Protein AF-A0A2G9S2L3-F1 (afdb_monomer)

Sequence (405 aa):
QRLGKLVSDGTQLVTNIQIAADARETQRRATEEELKRLRVEKIDNEAKSSYEKFQTITKKWLLSREKQIPQELWALLDSQQKQCAQLIEAKNKLIGELQQELKRKDDQYVKDLKKQAEDIDLLIERMEDQVKSLIKTYREELLLIEKSFEQERRELLDKDRKRWEQGMQSRQDKELENLLNRMKKVEECEKQLNQLRVQDGEEYNIIKIKLETDVQILQQQLQHIKATFQLNQEKLEYNFQVLRKRDEENTITKSQQKRKITRLQDVLNNLRIKLDKQIKQYKEENQSLTDDFKRIVEQYKELQRKIRHFASVDAKKFHDIWIMNEEEIKQLVYRALDADRIIQEQQLGLPWIAPDLQFMDNVGPLVPQLKQQKTASQLAQEVMSAADSVITVENPPHSQRTHKP

Foldseek 3Di:
DVLVVLVVVLVCQLVVLVVVLVVVVVVVVVVVVVVVVVLVVVVVVLVVVLVVLVVVLVVLVVVLVVDPDPVVSVVSVVVSVVSVVVSVVSVVVNVVVVVVVVVVVVVVVVVVVVVVVVSVVSSVVSNVVSVVVSVVVVVVVVVVVVVVVVVVVVVVVVVVVVVVVVVVVVVVVVVVVVVVVVVVVVVVVVVVVVVVVVVVVVVVVVVVVVVVVVVVVVVVVVVVVVVVVVVVVVVVVVVVVVVVVVVVVVVVVVVVVVVVVVVVVVVVVVVVVVVVVVVVVVVVVVVVVVVVVVVVVVVVVVVVVVVVVVVVVVVVVVFVVFQVVLVVVVVVVVVVQVVVQCCCVPVPVDHDDDDDDVVSPDGTDDDDDDDDDDDPPVVVVVVVVPPPDDDDDDDDDDDDDDDDD

Structure (mmCIF, N/CA/C/O backbone):
data_AF-A0A2G9S2L3-F1
#
_entry.id   AF-A0A2G9S2L3-F1
#
loop_
_atom_site.group_PDB
_atom_site.id
_atom_site.type_symbol
_atom_site.label_atom_id
_atom_site.label_alt_id
_atom_site.label_comp_id
_atom_site.label_asym_id
_atom_site.label_entity_id
_atom_site.label_seq_id
_atom_site.pdbx_PDB_ins_code
_atom_site.Cartn_x
_atom_site.Cartn_y
_atom_site.Cartn_z
_atom_site.occupancy
_atom_site.B_iso_or_equiv
_atom_site.auth_seq_id
_atom_site.auth_comp_id
_atom_site.auth_asym_id
_atom_site.auth_atom_id
_atom_site.pdbx_PDB_model_num
ATOM 1 N N . GLN A 1 1 ? -32.194 -6.531 30.098 1.00 65.69 1 GLN A N 1
ATOM 2 C CA . GLN A 1 1 ? -33.335 -7.256 30.716 1.00 65.69 1 GLN A CA 1
ATOM 3 C C . GLN A 1 1 ? -32.950 -8.021 31.990 1.00 65.69 1 GLN A C 1
ATOM 5 O O . GLN A 1 1 ? -33.726 -7.989 32.934 1.00 65.69 1 GLN A O 1
ATOM 10 N N . ARG A 1 2 ? -31.769 -8.660 32.063 1.00 79.88 2 ARG A N 1
ATOM 11 C CA . ARG A 1 2 ? -31.304 -9.430 33.238 1.00 79.88 2 ARG A CA 1
ATOM 12 C C . ARG A 1 2 ? -31.166 -8.603 34.529 1.00 79.88 2 ARG A C 1
ATOM 14 O O . ARG A 1 2 ? -31.734 -8.986 35.541 1.00 79.88 2 ARG A O 1
ATOM 21 N N . LEU A 1 3 ? -30.500 -7.446 34.468 1.00 84.06 3 LEU A N 1
ATOM 22 C CA . LEU A 1 3 ? -30.337 -6.541 35.621 1.00 84.06 3 LEU A CA 1
ATOM 23 C C . LEU A 1 3 ? -31.675 -6.025 36.172 1.00 84.06 3 LEU A C 1
ATOM 25 O O . LEU A 1 3 ? -31.877 -6.006 37.378 1.00 84.06 3 LEU A O 1
ATOM 29 N N . GLY A 1 4 ? -32.614 -5.669 35.290 1.00 86.12 4 GLY A N 1
ATOM 30 C CA . GLY A 1 4 ? -33.942 -5.198 35.700 1.00 86.12 4 GLY A CA 1
ATOM 31 C C . GLY A 1 4 ? -34.742 -6.255 36.466 1.00 86.12 4 GLY A C 1
ATOM 32 O O . GLY A 1 4 ? -35.348 -5.927 37.479 1.00 86.12 4 GLY A O 1
ATOM 33 N N . LYS A 1 5 ? -34.681 -7.523 36.029 1.00 88.06 5 LYS A N 1
ATOM 34 C CA . LYS A 1 5 ? -35.290 -8.648 36.760 1.00 88.06 5 LYS A CA 1
ATOM 35 C C . LYS A 1 5 ? -34.617 -8.882 38.114 1.00 88.06 5 LYS A C 1
ATOM 37 O O . LYS A 1 5 ? -35.290 -9.056 39.116 1.00 88.06 5 LYS A O 1
ATOM 42 N N . LEU A 1 6 ? -33.288 -8.809 38.170 1.00 88.06 6 LEU A N 1
ATOM 43 C CA . LEU A 1 6 ? -32.561 -8.993 39.427 1.00 88.06 6 LEU A CA 1
ATOM 44 C C . LEU A 1 6 ? -32.913 -7.920 40.470 1.00 88.06 6 LEU A C 1
ATOM 46 O O . LEU A 1 6 ? -33.051 -8.225 41.652 1.00 88.06 6 LEU A O 1
ATOM 50 N N . VAL A 1 7 ? -33.086 -6.670 40.030 1.00 88.19 7 VAL A N 1
ATOM 51 C CA . VAL A 1 7 ? -33.545 -5.582 40.900 1.00 88.19 7 VAL A CA 1
ATOM 52 C C . VAL A 1 7 ? -34.973 -5.842 41.377 1.00 88.19 7 VAL A C 1
ATOM 54 O O . VAL A 1 7 ? -35.209 -5.753 42.577 1.00 88.19 7 VAL A O 1
ATOM 57 N N . SER A 1 8 ? -35.904 -6.209 40.485 1.00 89.19 8 SER A N 1
ATOM 58 C CA . SER A 1 8 ? -37.293 -6.479 40.886 1.00 89.19 8 SER A CA 1
ATOM 59 C C . SER A 1 8 ? -37.400 -7.629 41.882 1.00 89.19 8 SER A C 1
ATOM 61 O O . SER A 1 8 ? -38.098 -7.499 42.886 1.00 89.19 8 SER A O 1
ATOM 63 N N . ASP A 1 9 ? -36.680 -8.722 41.636 1.00 87.62 9 ASP A N 1
ATOM 64 C CA . ASP A 1 9 ? -36.728 -9.926 42.467 1.00 87.62 9 ASP A CA 1
ATOM 65 C C . ASP A 1 9 ? -36.103 -9.660 43.846 1.00 87.62 9 ASP A C 1
ATOM 67 O O . ASP A 1 9 ? -36.647 -10.060 44.878 1.00 87.62 9 ASP A O 1
ATOM 71 N N . GLY A 1 10 ? -34.998 -8.906 43.883 1.00 86.38 10 GLY A N 1
ATOM 72 C CA . GLY A 1 10 ? -34.378 -8.460 45.128 1.00 86.38 10 GLY A CA 1
ATOM 73 C C . GLY A 1 10 ? -35.295 -7.546 45.944 1.00 86.38 10 GLY A C 1
ATOM 74 O O . GLY A 1 10 ? -35.485 -7.767 47.138 1.00 86.38 10 GLY A O 1
ATOM 75 N N . THR A 1 11 ? -35.935 -6.566 45.298 1.00 88.25 11 THR A N 1
ATOM 76 C CA . THR A 1 11 ? -36.885 -5.671 45.972 1.00 88.25 11 THR A CA 1
ATOM 77 C C . THR A 1 11 ? -38.064 -6.451 46.551 1.00 88.25 11 THR A C 1
ATOM 79 O O . THR A 1 11 ? -38.429 -6.218 47.699 1.00 88.25 11 THR A O 1
ATOM 82 N N . GLN A 1 12 ? -38.611 -7.432 45.826 1.00 88.75 12 GLN A N 1
ATOM 83 C CA . GLN A 1 12 ? -39.685 -8.286 46.344 1.00 88.75 12 GLN A CA 1
ATOM 84 C C . GLN A 1 12 ? -39.264 -9.065 47.601 1.00 88.75 12 GLN A C 1
ATOM 86 O O . GLN A 1 12 ? -40.033 -9.141 48.559 1.00 88.75 12 GLN A O 1
ATOM 91 N N . LEU A 1 13 ? -38.041 -9.603 47.647 1.00 87.00 13 LEU A N 1
ATOM 92 C CA . LEU A 1 13 ? -37.530 -10.339 48.811 1.00 87.00 13 LEU A CA 1
ATOM 93 C C . LEU A 1 13 ? -37.451 -9.483 50.084 1.00 87.00 13 LEU A C 1
ATOM 95 O O . LEU A 1 13 ? -37.725 -9.997 51.174 1.00 87.00 13 LEU A O 1
ATOM 99 N N . VAL A 1 14 ? -37.107 -8.201 49.946 1.00 88.31 14 VAL A N 1
ATOM 100 C CA . VAL A 1 14 ? -37.052 -7.219 51.042 1.00 88.31 14 VAL A CA 1
ATOM 101 C C . VAL A 1 14 ? -38.466 -6.784 51.445 1.00 88.31 14 VAL A C 1
ATOM 103 O O . VAL A 1 14 ? -38.818 -6.824 52.625 1.00 88.31 14 VAL A O 1
ATOM 106 N N . THR A 1 15 ? -39.319 -6.453 50.472 1.00 89.81 15 THR A N 1
ATOM 107 C CA . THR A 1 15 ? -40.705 -6.021 50.717 1.00 89.81 15 THR A CA 1
ATOM 108 C C . THR A 1 15 ? -41.550 -7.111 51.386 1.00 89.81 15 THR A C 1
ATOM 110 O O . THR A 1 15 ? -42.395 -6.805 52.224 1.00 89.81 15 THR A O 1
ATOM 113 N N . ASN A 1 16 ? -41.287 -8.392 51.107 1.00 90.25 16 ASN A N 1
ATOM 114 C CA . ASN A 1 16 ? -41.994 -9.506 51.747 1.00 90.25 16 ASN A CA 1
ATOM 115 C C . ASN A 1 16 ? -41.846 -9.522 53.281 1.00 90.25 16 ASN A C 1
ATOM 117 O O . ASN A 1 16 ? -42.776 -9.938 53.971 1.00 90.25 16 ASN A O 1
ATOM 121 N N . ILE A 1 17 ? -40.708 -9.070 53.825 1.00 88.56 17 ILE A N 1
ATOM 122 C CA . ILE A 1 17 ? -40.506 -8.987 55.284 1.00 88.56 17 ILE A CA 1
ATOM 123 C C . ILE A 1 17 ? -41.377 -7.878 55.871 1.00 88.56 17 ILE A C 1
ATOM 125 O O . ILE A 1 17 ? -42.056 -8.095 56.872 1.00 88.56 17 ILE A O 1
ATOM 129 N N . GLN A 1 18 ? -41.406 -6.717 55.213 1.00 87.25 18 GLN A N 1
ATOM 130 C CA . GLN A 1 18 ? -42.218 -5.574 55.636 1.00 87.25 18 GLN A CA 1
ATOM 131 C C . GLN A 1 18 ? -43.709 -5.931 55.649 1.00 87.25 18 GLN A C 1
ATOM 133 O O . GLN A 1 18 ? -44.370 -5.757 56.667 1.00 87.25 18 GLN A O 1
ATOM 138 N N . ILE A 1 19 ? -44.212 -6.548 54.573 1.00 90.62 19 ILE A N 1
ATOM 139 C CA . ILE A 1 19 ? -45.614 -6.987 54.482 1.00 90.62 19 ILE A CA 1
ATOM 140 C C . ILE A 1 19 ? -45.956 -7.987 55.598 1.00 90.62 19 ILE A C 1
ATOM 142 O O . ILE A 1 19 ? -47.024 -7.903 56.207 1.00 90.62 19 ILE A O 1
ATOM 146 N N . ALA A 1 20 ? -45.060 -8.936 55.891 1.00 89.94 20 ALA A N 1
ATOM 147 C CA . ALA A 1 20 ? -45.277 -9.908 56.960 1.00 89.94 20 ALA A CA 1
ATOM 148 C C . ALA A 1 20 ? -45.300 -9.252 58.354 1.00 89.94 20 ALA A C 1
ATOM 150 O O . ALA A 1 20 ? -46.125 -9.627 59.192 1.00 89.94 20 ALA A O 1
ATOM 151 N N . ALA A 1 21 ? -44.431 -8.268 58.600 1.00 88.75 21 ALA A N 1
ATOM 152 C CA . ALA A 1 21 ? -44.411 -7.497 59.839 1.00 88.75 21 ALA A CA 1
ATOM 153 C C . ALA A 1 21 ? -45.694 -6.663 60.010 1.00 88.75 21 ALA A C 1
ATOM 155 O O . ALA A 1 21 ? -46.327 -6.732 61.067 1.00 88.75 21 ALA A O 1
ATOM 156 N N . ASP A 1 22 ? -46.139 -5.975 58.957 1.00 89.75 22 ASP A N 1
ATOM 157 C CA . ASP A 1 22 ? -47.368 -5.171 58.954 1.00 89.75 22 ASP A CA 1
ATOM 158 C C . ASP A 1 22 ? -48.616 -6.027 59.209 1.00 89.75 22 ASP A C 1
ATOM 160 O O . ASP A 1 22 ? -49.500 -5.654 59.990 1.00 89.75 22 ASP A O 1
ATOM 164 N N . ALA A 1 23 ? -48.678 -7.217 58.607 1.00 91.69 23 ALA A N 1
ATOM 165 C CA . ALA A 1 23 ? -49.759 -8.167 58.844 1.00 91.69 23 ALA A CA 1
ATOM 166 C C . ALA A 1 23 ? -49.796 -8.633 60.312 1.00 91.69 23 ALA A C 1
ATOM 168 O O . ALA A 1 23 ? -50.868 -8.682 60.924 1.00 91.69 23 ALA A O 1
ATOM 169 N N . ARG A 1 24 ? -48.631 -8.929 60.911 1.00 89.06 24 ARG A N 1
ATOM 170 C CA . ARG A 1 24 ? -48.533 -9.315 62.330 1.00 89.06 24 ARG A CA 1
ATOM 171 C C . ARG A 1 24 ? -48.926 -8.181 63.272 1.00 89.06 24 ARG A C 1
ATOM 173 O O . ARG A 1 24 ? -49.649 -8.428 64.233 1.00 89.06 24 ARG A O 1
ATOM 180 N N . GLU A 1 25 ? -48.487 -6.957 62.999 1.00 88.81 25 GLU A N 1
ATOM 181 C CA . GLU A 1 25 ? -48.826 -5.780 63.805 1.00 88.81 25 GLU A CA 1
ATOM 182 C C . GLU A 1 25 ? -50.327 -5.477 63.751 1.00 88.81 25 GLU A C 1
ATOM 184 O O . GLU A 1 25 ? -50.950 -5.210 64.779 1.00 88.81 25 GLU A O 1
ATOM 189 N N . THR A 1 26 ? -50.937 -5.604 62.572 1.00 91.75 26 THR A N 1
ATOM 190 C CA . THR A 1 26 ? -52.388 -5.454 62.403 1.00 91.75 26 THR A CA 1
ATOM 191 C C . THR A 1 26 ? -53.152 -6.483 63.243 1.00 91.75 26 THR A C 1
ATOM 193 O O . THR A 1 26 ? -54.075 -6.128 63.980 1.00 91.75 26 THR A O 1
ATOM 196 N N . GLN A 1 27 ? -52.722 -7.750 63.216 1.00 91.25 27 GLN A N 1
ATOM 197 C CA . GLN A 1 27 ? -53.312 -8.809 64.039 1.00 91.25 27 GLN A CA 1
ATOM 198 C C . GLN A 1 27 ? -53.111 -8.563 65.545 1.00 91.25 27 GLN A C 1
ATOM 200 O O . GLN A 1 27 ? -54.015 -8.810 66.349 1.00 91.25 27 GLN A O 1
ATOM 205 N N . ARG A 1 28 ? -51.940 -8.055 65.948 1.00 88.94 28 ARG A N 1
ATOM 206 C CA . ARG A 1 28 ? -51.648 -7.697 67.342 1.00 88.94 28 ARG A CA 1
ATOM 207 C C . ARG A 1 28 ? -52.616 -6.618 67.823 1.00 88.94 28 ARG A C 1
ATOM 209 O O . ARG A 1 28 ? -53.277 -6.827 68.835 1.00 88.94 28 ARG A O 1
ATOM 216 N N . ARG A 1 29 ? -52.786 -5.530 67.066 1.00 90.50 29 ARG A N 1
ATOM 217 C CA . ARG A 1 29 ? -53.718 -4.439 67.410 1.00 90.50 29 ARG A CA 1
ATOM 218 C C . ARG A 1 29 ? -55.148 -4.936 67.607 1.00 90.50 29 ARG A C 1
ATOM 220 O O . ARG A 1 29 ? -55.749 -4.629 68.632 1.00 90.50 29 ARG A O 1
ATOM 227 N N . ALA A 1 30 ? -55.643 -5.781 66.701 1.00 92.38 30 ALA A N 1
ATOM 228 C CA . ALA A 1 30 ? -56.982 -6.358 66.816 1.00 92.38 30 ALA A CA 1
ATOM 229 C C . ALA A 1 30 ? -57.162 -7.190 68.102 1.00 92.38 30 ALA A C 1
ATOM 231 O O . ALA A 1 30 ? -58.174 -7.074 68.791 1.00 92.38 30 ALA A O 1
ATOM 232 N N . THR A 1 31 ? -56.166 -8.007 68.470 1.00 90.31 31 THR A N 1
ATOM 233 C CA . THR A 1 31 ? -56.240 -8.800 69.712 1.00 90.31 31 THR A CA 1
ATOM 234 C C . THR A 1 31 ? -56.104 -7.938 70.970 1.00 90.31 31 THR A C 1
ATOM 236 O O . THR A 1 31 ? -56.750 -8.221 71.980 1.00 90.31 31 THR A O 1
ATOM 239 N N . GLU A 1 32 ? -55.309 -6.864 70.938 1.00 89.69 32 GLU A N 1
ATOM 240 C CA . GLU A 1 32 ? -55.193 -5.927 72.060 1.00 89.69 32 GLU A CA 1
ATOM 241 C C . GLU A 1 32 ? -56.471 -5.129 72.312 1.00 89.69 32 GLU A C 1
ATOM 243 O O . GLU A 1 32 ? -56.838 -4.936 73.473 1.00 89.69 32 GLU A O 1
ATOM 248 N N . GLU A 1 33 ? -57.147 -4.689 71.252 1.00 91.69 33 GLU A N 1
ATOM 249 C CA . GLU A 1 33 ? -58.427 -3.987 71.346 1.00 91.69 33 GLU A CA 1
ATOM 250 C C . GLU A 1 33 ? -59.498 -4.858 72.011 1.00 91.69 33 GLU A C 1
ATOM 252 O O . GLU A 1 33 ? -60.162 -4.403 72.947 1.00 91.69 33 GLU A O 1
ATOM 257 N N . GLU A 1 34 ? -59.605 -6.130 71.618 1.00 91.94 34 GLU A N 1
ATOM 258 C CA . GLU A 1 34 ? -60.576 -7.057 72.209 1.00 91.94 34 GLU A CA 1
ATOM 259 C C . GLU A 1 34 ? -60.249 -7.378 73.677 1.00 91.94 34 GLU A C 1
ATOM 261 O O . GLU A 1 34 ? -61.124 -7.332 74.544 1.00 91.94 34 GLU A O 1
ATOM 266 N N . LEU A 1 35 ? -58.975 -7.617 74.011 1.00 90.44 35 LEU A N 1
ATOM 267 C CA . LEU A 1 35 ? -58.561 -7.831 75.405 1.00 90.44 35 LEU A CA 1
ATOM 268 C C . LEU A 1 35 ? -58.834 -6.601 76.280 1.00 90.44 35 LEU A C 1
ATOM 270 O O . LEU A 1 35 ? -59.288 -6.734 77.418 1.00 90.44 35 LEU A O 1
ATOM 274 N N . LYS A 1 36 ? -58.594 -5.396 75.750 1.00 92.06 36 LYS A N 1
ATOM 275 C CA . LYS A 1 36 ? -58.900 -4.141 76.443 1.00 92.06 36 LYS A CA 1
ATOM 276 C C . LYS A 1 36 ? -60.400 -4.010 76.700 1.00 92.06 36 LYS A C 1
ATOM 278 O O . LYS A 1 36 ? -60.783 -3.632 77.807 1.00 92.06 36 LYS A O 1
ATOM 283 N N . ARG A 1 37 ? -61.239 -4.351 75.719 1.00 93.81 37 ARG A N 1
ATOM 284 C CA . ARG A 1 37 ? -62.700 -4.356 75.860 1.00 93.81 37 ARG A CA 1
ATOM 285 C C . ARG A 1 37 ? -63.154 -5.299 76.979 1.00 93.81 37 ARG A C 1
ATOM 287 O O . ARG A 1 37 ? -63.857 -4.856 77.885 1.00 93.81 37 ARG A O 1
ATOM 294 N N . LEU A 1 38 ? -62.683 -6.549 76.970 1.00 92.12 38 LEU A N 1
ATOM 295 C CA . LEU A 1 38 ? -63.002 -7.544 78.003 1.00 92.12 38 LEU A CA 1
ATOM 296 C C . LEU A 1 38 ? -62.547 -7.101 79.401 1.00 92.12 38 LEU A C 1
ATOM 298 O O . LEU A 1 38 ? -63.250 -7.322 80.387 1.00 92.12 38 LEU A O 1
ATOM 302 N N . ARG A 1 39 ? -61.379 -6.454 79.507 1.00 92.38 39 ARG A N 1
ATOM 303 C CA . ARG A 1 39 ? -60.876 -5.911 80.778 1.00 92.38 39 ARG A CA 1
ATOM 304 C C . ARG A 1 39 ? -61.794 -4.821 81.330 1.00 92.38 39 ARG A C 1
ATOM 306 O O . ARG A 1 39 ? -62.117 -4.847 82.515 1.00 92.38 39 ARG A O 1
ATOM 313 N N . VAL A 1 40 ? -62.217 -3.880 80.484 1.00 93.81 40 VAL A N 1
ATOM 314 C CA . VAL A 1 40 ? -63.129 -2.793 80.877 1.00 93.81 40 VAL A CA 1
ATOM 315 C C . VAL A 1 40 ? -64.468 -3.355 81.349 1.00 93.81 40 VAL A C 1
ATOM 317 O O . VAL A 1 40 ? -64.946 -2.962 82.409 1.00 93.81 40 VAL A O 1
ATOM 320 N N . GLU A 1 41 ? -65.030 -4.319 80.619 1.00 93.12 41 GLU A N 1
ATOM 321 C CA . GLU A 1 41 ? -66.293 -4.968 80.985 1.00 93.12 41 GLU A CA 1
ATOM 322 C C . GLU A 1 41 ? -66.208 -5.679 82.345 1.00 93.12 41 GLU A C 1
ATOM 324 O O . GLU A 1 41 ? -67.088 -5.521 83.192 1.00 93.12 41 GLU A O 1
ATOM 329 N N . LYS A 1 42 ? -65.118 -6.411 82.608 1.00 92.06 42 LYS A N 1
ATOM 330 C CA . LYS A 1 42 ? -64.895 -7.063 83.909 1.00 92.06 42 LYS A CA 1
ATOM 331 C C . LYS A 1 42 ? -64.802 -6.067 85.064 1.00 92.06 42 LYS A C 1
ATOM 333 O O . LYS A 1 42 ? -65.386 -6.313 86.119 1.00 92.06 42 LYS A O 1
ATOM 338 N N . ILE A 1 43 ? -64.076 -4.963 84.876 1.00 92.19 43 ILE A N 1
ATOM 339 C CA . ILE A 1 43 ? -63.932 -3.920 85.900 1.00 92.19 43 ILE A CA 1
ATOM 340 C C . ILE A 1 43 ? -65.285 -3.261 86.185 1.00 92.19 43 ILE A C 1
ATOM 342 O O . ILE A 1 43 ? -65.626 -3.069 87.350 1.00 92.19 43 ILE A O 1
ATOM 346 N N . ASP A 1 44 ? -66.067 -2.952 85.148 1.00 93.06 44 ASP A N 1
ATOM 347 C CA . ASP A 1 44 ? -67.393 -2.342 85.291 1.00 93.06 44 ASP A CA 1
ATOM 348 C C . ASP A 1 44 ? -68.380 -3.282 86.006 1.00 93.06 44 ASP A C 1
ATOM 350 O O . ASP A 1 44 ? -69.073 -2.876 86.940 1.00 93.06 44 ASP A O 1
ATOM 354 N N . ASN A 1 45 ? -68.383 -4.570 85.650 1.00 91.81 45 ASN A N 1
ATOM 355 C CA . ASN A 1 45 ? -69.218 -5.576 86.308 1.00 91.81 45 ASN A CA 1
ATOM 356 C C . ASN A 1 45 ? -68.876 -5.734 87.796 1.00 91.81 45 ASN A C 1
ATOM 358 O O . ASN A 1 45 ? -69.781 -5.771 88.633 1.00 91.81 45 ASN A O 1
ATOM 362 N N . GLU A 1 46 ? -67.589 -5.782 88.155 1.00 92.19 46 GLU A N 1
ATOM 363 C CA . GLU A 1 46 ? -67.199 -5.859 89.565 1.00 92.19 46 GLU A CA 1
ATOM 364 C C . GLU A 1 46 ? -67.433 -4.538 90.308 1.00 92.19 46 GLU A C 1
ATOM 366 O O . GLU A 1 46 ? -67.798 -4.556 91.482 1.00 92.19 46 GLU A O 1
ATOM 371 N N . ALA A 1 47 ? -67.308 -3.383 89.648 1.00 91.62 47 ALA A N 1
ATOM 372 C CA . ALA A 1 47 ? -67.680 -2.098 90.234 1.00 91.62 47 ALA A CA 1
ATOM 373 C C . ALA A 1 47 ? -69.179 -2.053 90.578 1.00 91.62 47 ALA A C 1
ATOM 375 O O . ALA A 1 47 ? -69.526 -1.691 91.705 1.00 91.62 47 ALA A O 1
ATOM 376 N N . LYS A 1 48 ? -70.051 -2.496 89.661 1.00 92.50 48 LYS A N 1
ATOM 377 C CA . LYS A 1 48 ? -71.506 -2.606 89.871 1.00 92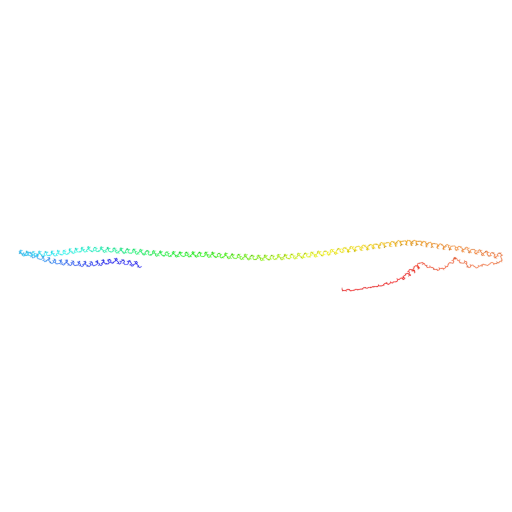.50 48 LYS A CA 1
ATOM 378 C C . LYS A 1 48 ? -71.852 -3.582 91.002 1.00 92.50 48 LYS A C 1
ATOM 380 O O . LYS A 1 48 ? -72.488 -3.183 91.976 1.00 92.50 48 LYS A O 1
ATOM 385 N N . SER A 1 49 ? -71.348 -4.818 90.936 1.00 90.44 49 SER A N 1
ATOM 386 C CA . SER A 1 49 ? -71.541 -5.858 91.970 1.00 90.44 49 SER A CA 1
ATOM 387 C C . SER A 1 49 ? -71.036 -5.404 93.346 1.00 90.44 49 SER A C 1
ATOM 389 O O . SER A 1 49 ? -71.725 -5.550 94.361 1.00 90.44 49 SER A O 1
ATOM 391 N N . SER A 1 50 ? -69.844 -4.803 93.403 1.00 89.69 50 SER A N 1
ATOM 392 C CA . SER A 1 50 ? -69.268 -4.276 94.641 1.00 89.69 50 SER A CA 1
ATOM 393 C C . SER A 1 50 ? -70.090 -3.117 95.202 1.00 89.69 50 SER A C 1
ATOM 395 O O . SER A 1 50 ? -70.214 -3.022 96.423 1.00 89.69 50 SER A O 1
ATOM 397 N N . TYR A 1 51 ? -70.639 -2.247 94.352 1.00 91.31 51 TYR A N 1
ATOM 398 C CA . TYR A 1 51 ? -71.465 -1.116 94.769 1.00 91.31 51 TYR A CA 1
ATOM 399 C C . TYR A 1 51 ? -72.798 -1.578 95.376 1.00 91.31 51 TYR A C 1
ATOM 401 O O . TYR A 1 51 ? -73.157 -1.143 96.471 1.00 91.31 51 TYR A O 1
ATOM 409 N N . GLU A 1 52 ? -73.489 -2.524 94.736 1.00 91.06 52 GLU A N 1
ATOM 410 C CA . GLU A 1 52 ? -74.739 -3.112 95.243 1.00 91.06 52 GLU A CA 1
ATOM 411 C C . GLU A 1 52 ? -74.544 -3.814 96.599 1.00 91.06 52 GLU A C 1
ATOM 413 O O . GLU A 1 52 ? -75.310 -3.605 97.551 1.00 91.06 52 GLU A O 1
ATOM 418 N N . LYS A 1 53 ? -73.474 -4.613 96.727 1.00 88.94 53 LYS A N 1
ATOM 419 C CA . LYS A 1 53 ? -73.107 -5.275 97.989 1.00 88.94 53 LYS A CA 1
ATOM 420 C C . LYS A 1 53 ? -72.767 -4.257 99.077 1.00 88.94 53 LYS A C 1
ATOM 422 O O . LYS A 1 53 ? -73.231 -4.404 100.207 1.00 88.94 53 LYS A O 1
ATOM 427 N N . PHE A 1 54 ? -72.023 -3.202 98.741 1.00 90.19 54 PHE A N 1
ATOM 428 C CA . PHE A 1 54 ? -71.672 -2.134 99.678 1.00 90.19 54 PHE A CA 1
ATOM 429 C C . PHE A 1 54 ? -72.907 -1.379 100.188 1.00 90.19 54 PHE A C 1
ATOM 431 O O . PHE A 1 54 ? -73.042 -1.163 101.394 1.00 90.19 54 PHE A O 1
ATOM 438 N N . GLN A 1 55 ? -73.849 -1.027 99.307 1.00 90.62 55 GLN A N 1
ATOM 439 C CA . GLN A 1 55 ? -75.117 -0.416 99.719 1.00 90.62 55 GLN A CA 1
ATOM 440 C C . GLN A 1 55 ? -75.910 -1.326 100.665 1.00 90.62 55 GLN A C 1
ATOM 442 O O . GLN A 1 55 ? -76.468 -0.859 101.657 1.00 90.62 55 GLN A O 1
ATOM 447 N N . THR A 1 56 ? -75.949 -2.628 100.374 1.00 88.00 56 THR A N 1
ATOM 448 C CA . THR A 1 56 ? -76.646 -3.621 101.204 1.00 88.00 56 THR A CA 1
ATOM 449 C C . THR A 1 56 ? -76.036 -3.718 102.603 1.00 88.00 56 THR A C 1
ATOM 451 O O . THR A 1 56 ? -76.770 -3.700 103.591 1.00 88.00 56 THR A O 1
ATOM 454 N N . ILE A 1 57 ? -74.704 -3.762 102.694 1.00 86.81 57 ILE A N 1
ATOM 455 C CA . ILE A 1 57 ? -73.948 -3.723 103.956 1.00 86.81 57 ILE A CA 1
ATOM 456 C C . ILE A 1 57 ? -74.274 -2.429 104.719 1.00 86.81 57 ILE A C 1
ATOM 458 O O . ILE A 1 57 ? -74.687 -2.458 105.876 1.00 86.81 57 ILE A O 1
ATOM 462 N N . THR A 1 58 ? -74.198 -1.281 104.040 1.00 86.12 58 THR A N 1
ATOM 463 C CA . THR A 1 58 ? -74.458 0.049 104.622 1.00 86.12 58 THR A CA 1
ATOM 464 C C . THR A 1 58 ? -75.864 0.152 105.224 1.00 86.12 58 THR A C 1
ATOM 466 O O . THR A 1 58 ? -76.025 0.640 106.340 1.00 86.12 58 THR A O 1
ATOM 469 N N . LYS A 1 59 ? -76.889 -0.367 104.535 1.00 87.06 59 LYS A N 1
ATOM 470 C CA . LYS A 1 59 ? -78.269 -0.411 105.052 1.00 87.06 59 LYS A CA 1
ATOM 471 C C . LYS A 1 59 ? -78.389 -1.269 106.317 1.00 87.06 59 LYS A C 1
ATOM 473 O O . LYS A 1 59 ? -79.106 -0.894 107.239 1.00 87.06 59 LYS A O 1
ATOM 478 N N . LYS A 1 60 ? -77.681 -2.400 106.392 1.00 83.50 60 LYS A N 1
ATOM 479 C CA . LYS A 1 60 ? -77.709 -3.294 107.563 1.00 83.50 60 LYS A CA 1
ATOM 480 C C . LYS A 1 60 ? -76.985 -2.715 108.781 1.00 83.50 60 LYS A C 1
ATOM 482 O O . LYS A 1 60 ? -77.399 -2.996 109.903 1.00 83.50 60 LYS A O 1
ATOM 487 N N . TRP A 1 61 ? -75.983 -1.855 108.587 1.00 82.12 61 TRP A N 1
ATOM 488 C CA . TRP A 1 61 ? -75.361 -1.101 109.684 1.00 82.12 61 TRP A CA 1
ATOM 489 C C . TRP A 1 61 ? -76.343 -0.167 110.401 1.00 82.12 61 TRP A C 1
ATOM 491 O O . TRP A 1 61 ? -76.265 -0.034 111.620 1.00 82.12 61 TRP A O 1
ATOM 501 N N . LEU A 1 62 ? -77.304 0.425 109.681 1.00 80.56 62 LEU A N 1
ATOM 502 C CA . LEU A 1 62 ? -78.354 1.255 110.288 1.00 80.56 62 LEU A CA 1
ATOM 503 C C . LEU A 1 62 ? -79.252 0.430 111.224 1.00 80.56 62 LEU A C 1
ATOM 505 O O . LEU A 1 62 ? -79.509 0.848 112.349 1.00 80.56 62 LEU A O 1
ATOM 509 N N . LEU A 1 63 ? -79.631 -0.781 110.800 1.00 76.81 63 LEU A N 1
ATOM 510 C CA . LEU A 1 63 ? -80.447 -1.718 111.589 1.00 76.81 63 LEU A CA 1
ATOM 511 C C . LEU A 1 63 ? -79.716 -2.242 112.835 1.00 76.81 63 LEU A C 1
ATOM 513 O O . LEU A 1 63 ? -80.342 -2.585 113.835 1.00 76.81 63 LEU A O 1
ATOM 517 N N . SER A 1 64 ? -78.381 -2.282 112.805 1.00 68.88 64 SER A N 1
ATOM 518 C CA . SER A 1 64 ? -77.560 -2.689 113.951 1.00 68.88 64 SER A CA 1
ATOM 519 C C . SER A 1 64 ? -77.734 -1.775 115.163 1.00 68.88 64 SER A C 1
ATOM 521 O O . SER A 1 64 ? -77.550 -2.226 116.291 1.00 68.88 64 SER A O 1
ATOM 523 N N . ARG A 1 65 ? -78.078 -0.500 114.947 1.00 71.31 65 ARG A N 1
ATOM 524 C CA . ARG A 1 65 ? -78.218 0.505 116.010 1.00 71.31 65 ARG A CA 1
ATOM 525 C C . ARG A 1 65 ? -79.494 0.324 116.841 1.00 71.31 65 ARG A C 1
ATOM 527 O O . ARG A 1 65 ? -79.576 0.848 117.945 1.00 71.31 65 ARG A O 1
ATOM 534 N N . GLU A 1 66 ? -80.462 -0.428 116.323 1.00 71.06 66 GLU A N 1
ATOM 535 C CA . GLU A 1 66 ? -81.776 -0.664 116.937 1.00 71.06 66 GLU A CA 1
ATOM 536 C C . GLU A 1 66 ? -81.822 -1.957 117.776 1.00 71.06 66 GLU A C 1
ATOM 538 O O . GLU A 1 66 ? -82.807 -2.228 118.462 1.00 71.06 66 GLU A O 1
ATOM 543 N N . LYS A 1 67 ? -80.757 -2.772 117.750 1.00 73.19 67 LYS A N 1
ATOM 544 C CA . LYS A 1 67 ? -80.699 -4.064 118.448 1.00 73.19 67 LYS A CA 1
ATOM 545 C C . LYS A 1 67 ? -80.286 -3.897 119.914 1.00 73.19 67 LYS A C 1
ATOM 547 O O . LYS A 1 67 ? -79.160 -3.514 120.205 1.00 73.19 67 LYS A O 1
ATOM 552 N N . GLN A 1 68 ? -81.187 -4.247 120.836 1.00 65.88 68 GLN A N 1
ATOM 553 C CA . GLN A 1 68 ? -80.943 -4.184 122.286 1.00 65.88 68 GLN A CA 1
ATOM 554 C C . GLN A 1 68 ? -80.395 -5.490 122.888 1.00 65.88 68 GLN A C 1
ATOM 556 O O . GLN A 1 68 ? -79.885 -5.476 124.005 1.00 65.88 68 GLN A O 1
ATOM 561 N N . ILE A 1 69 ? -80.475 -6.613 122.160 1.00 77.00 69 ILE A N 1
ATOM 562 C CA . ILE A 1 69 ? -80.003 -7.928 122.623 1.00 77.00 69 ILE A CA 1
ATOM 563 C C . ILE A 1 69 ? -78.554 -8.145 122.158 1.00 77.00 69 ILE A C 1
ATOM 565 O O . ILE A 1 69 ? -78.315 -8.230 120.948 1.00 77.00 69 ILE A O 1
ATOM 569 N N . PRO A 1 70 ? -77.581 -8.296 123.078 1.00 76.50 70 PRO A N 1
ATOM 570 C CA . PRO A 1 70 ? -76.171 -8.449 122.720 1.00 76.50 70 PRO A CA 1
ATOM 571 C C . PRO A 1 70 ? -75.863 -9.649 121.811 1.00 76.50 70 PRO A C 1
ATOM 573 O O . PRO A 1 70 ? -75.012 -9.525 120.933 1.00 76.50 70 PRO A O 1
ATOM 576 N N . GLN A 1 71 ? -76.556 -10.790 121.961 1.00 78.56 71 GLN A N 1
ATOM 577 C CA . GLN A 1 71 ? -76.339 -11.949 121.077 1.00 78.56 71 GLN A CA 1
ATOM 578 C C . GLN A 1 71 ? -76.807 -11.690 119.636 1.00 78.56 71 GLN A C 1
ATOM 580 O O . GLN A 1 71 ? -76.120 -12.070 118.689 1.00 78.56 71 GLN A O 1
ATOM 585 N N . GLU A 1 72 ? -77.951 -11.019 119.456 1.00 77.56 72 GLU A N 1
ATOM 586 C CA . GLU A 1 72 ? -78.459 -10.663 118.124 1.00 77.56 72 GLU A CA 1
ATOM 587 C C . GLU A 1 72 ? -77.576 -9.618 117.441 1.00 77.56 72 GLU A C 1
ATOM 589 O O . GLU A 1 72 ? -77.325 -9.702 116.237 1.00 77.56 72 GLU A O 1
ATOM 594 N N . LEU A 1 73 ? -77.079 -8.648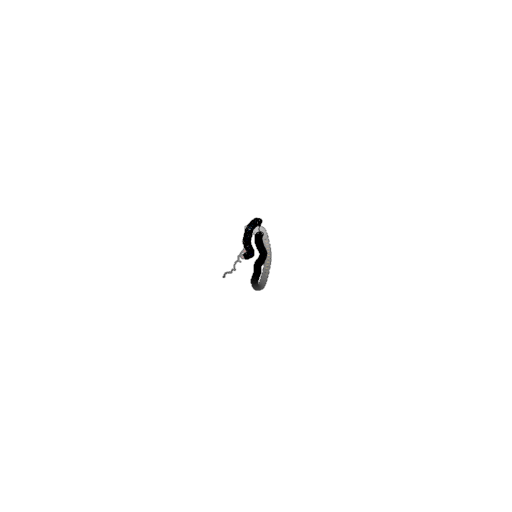 118.215 1.00 80.69 73 LEU A N 1
ATOM 595 C CA . LEU A 1 73 ? -76.128 -7.655 117.737 1.00 80.69 73 LEU A CA 1
ATOM 596 C C . LEU A 1 73 ? -74.821 -8.323 117.293 1.00 80.69 73 LEU A C 1
ATOM 598 O O . LEU A 1 73 ? -74.335 -8.044 116.201 1.00 80.69 73 LEU A O 1
ATOM 602 N N . TRP A 1 74 ? -74.283 -9.246 118.093 1.00 81.62 74 TRP A N 1
ATOM 603 C CA . TRP A 1 74 ? -73.059 -9.971 117.752 1.00 81.62 74 TRP A CA 1
ATOM 604 C C . TRP A 1 74 ? -73.207 -10.799 116.467 1.00 81.62 74 TRP A C 1
ATOM 606 O O . TRP A 1 74 ? -72.352 -10.710 115.589 1.00 81.62 74 TRP A O 1
ATOM 616 N N . ALA A 1 75 ? -74.314 -11.531 116.299 1.00 82.81 75 ALA A N 1
ATOM 617 C CA . ALA A 1 75 ? -74.574 -12.306 115.082 1.00 82.81 75 ALA A CA 1
ATOM 618 C C . ALA A 1 75 ? -74.690 -11.419 113.825 1.00 82.81 75 ALA A C 1
ATOM 620 O O . ALA A 1 75 ? -74.209 -11.785 112.749 1.00 82.81 75 ALA A O 1
ATOM 621 N N . LEU A 1 76 ? -75.300 -10.234 113.951 1.00 83.94 76 LEU A N 1
ATOM 622 C CA . LEU A 1 76 ? -75.378 -9.262 112.861 1.00 83.94 76 LEU A CA 1
ATOM 623 C C . LEU A 1 76 ? -73.996 -8.676 112.529 1.00 83.94 76 LEU A C 1
ATOM 625 O O . LEU A 1 76 ? -73.655 -8.580 111.352 1.00 83.94 76 LEU A O 1
ATOM 629 N N . LEU A 1 77 ? -73.197 -8.324 113.541 1.00 83.75 77 LEU A N 1
ATOM 630 C CA . LEU A 1 77 ? -71.838 -7.801 113.369 1.00 83.75 77 LEU A CA 1
ATOM 631 C C . LEU A 1 77 ? -70.905 -8.828 112.717 1.00 83.75 77 LEU A C 1
ATOM 633 O O . LEU A 1 77 ? -70.201 -8.479 111.773 1.00 83.75 77 LEU A O 1
ATOM 637 N N . ASP A 1 78 ? -70.949 -10.093 113.142 1.00 86.81 78 ASP A N 1
ATOM 638 C CA . ASP A 1 78 ? -70.193 -11.188 112.518 1.00 86.81 78 ASP A CA 1
ATOM 639 C C . ASP A 1 78 ? -70.631 -11.407 111.058 1.00 86.81 78 ASP A C 1
ATOM 641 O O . ASP A 1 78 ? -69.804 -11.530 110.151 1.00 86.81 78 ASP A O 1
ATOM 645 N N . SER A 1 79 ? -71.941 -11.352 110.783 1.00 86.94 79 SER A N 1
ATOM 646 C CA . SER A 1 79 ? -72.456 -11.398 109.411 1.00 86.94 79 SER A CA 1
ATOM 647 C C . SER A 1 79 ? -71.982 -10.207 108.567 1.00 86.94 79 SER A C 1
ATOM 649 O O . SER A 1 79 ? -71.585 -10.407 107.418 1.00 86.94 79 SER A O 1
ATOM 651 N N . GLN A 1 80 ? -71.984 -8.983 109.107 1.00 87.19 80 GLN A N 1
ATOM 652 C CA . GLN A 1 80 ? -71.481 -7.796 108.406 1.00 87.19 80 GLN A CA 1
ATOM 653 C C . GLN A 1 80 ? -69.972 -7.870 108.162 1.00 87.19 80 GLN A C 1
ATOM 655 O O . GLN A 1 80 ? -69.522 -7.578 107.055 1.00 87.19 80 GLN A O 1
ATOM 660 N N . GLN A 1 81 ? -69.194 -8.333 109.141 1.00 88.94 81 GLN A N 1
ATOM 661 C CA . GLN A 1 81 ? -67.759 -8.561 108.994 1.00 88.94 81 GLN A CA 1
ATOM 662 C C . GLN A 1 81 ? -67.470 -9.569 107.875 1.00 88.94 81 GLN A C 1
ATOM 664 O O . GLN A 1 81 ? -66.621 -9.304 107.023 1.00 88.94 81 GLN A O 1
ATOM 669 N N . LYS A 1 82 ? -68.220 -10.677 107.814 1.00 90.75 82 LYS A N 1
ATOM 670 C CA . LYS A 1 82 ? -68.126 -11.665 106.727 1.00 90.75 82 LYS A CA 1
ATOM 671 C C . LYS A 1 82 ? -68.469 -11.064 105.362 1.00 90.75 82 LYS A C 1
ATOM 673 O O . LYS A 1 82 ? -67.760 -11.326 104.395 1.00 90.75 82 LYS A O 1
ATOM 678 N N . GLN A 1 83 ? -69.504 -10.227 105.266 1.00 88.56 83 GLN A N 1
ATOM 679 C CA . GLN A 1 83 ? -69.871 -9.559 104.008 1.00 88.56 83 GLN A CA 1
ATOM 680 C C . GLN A 1 83 ? -68.808 -8.544 103.546 1.00 88.56 83 GLN A C 1
ATOM 682 O O . GLN A 1 83 ? -68.480 -8.499 102.359 1.00 88.56 83 GLN A O 1
ATOM 687 N N . CYS A 1 84 ? -68.222 -7.769 104.465 1.00 90.12 84 CYS A N 1
ATOM 688 C CA . CYS A 1 84 ? -67.095 -6.880 104.166 1.00 90.12 84 CYS A CA 1
ATOM 689 C C . CYS A 1 84 ? -65.853 -7.666 103.722 1.00 90.12 84 CYS A C 1
ATOM 691 O O . CYS A 1 84 ? -65.209 -7.287 102.745 1.00 90.12 84 CYS A O 1
ATOM 693 N N . ALA A 1 85 ? -65.543 -8.779 104.395 1.00 91.25 85 ALA A N 1
ATOM 694 C CA . ALA A 1 85 ? -64.434 -9.655 104.029 1.00 91.25 85 ALA A CA 1
ATOM 695 C C . ALA A 1 85 ? -64.613 -10.236 102.616 1.00 91.25 85 ALA A C 1
ATOM 697 O O . ALA A 1 85 ? -63.682 -10.172 101.822 1.00 91.25 85 ALA A O 1
ATOM 698 N N . GLN A 1 86 ? -65.820 -10.693 102.263 1.00 90.38 86 GLN A N 1
ATOM 699 C CA . GLN A 1 86 ? -66.140 -11.185 100.915 1.00 90.38 86 GLN A CA 1
ATOM 700 C C . GLN A 1 86 ? -65.981 -10.108 99.829 1.00 90.38 86 GLN A C 1
ATOM 702 O O . GLN A 1 86 ? -65.534 -10.405 98.723 1.00 90.38 86 GLN A O 1
ATOM 707 N N . LEU A 1 87 ? -66.333 -8.850 100.121 1.00 91.75 87 LEU A N 1
ATOM 708 C CA . LEU A 1 87 ? -66.151 -7.733 99.186 1.00 91.75 87 LEU A CA 1
ATOM 709 C C . LEU A 1 87 ? -64.663 -7.411 98.983 1.00 91.75 87 LEU A C 1
ATOM 711 O O . LEU A 1 87 ? -64.224 -7.208 97.851 1.00 91.75 87 LEU A O 1
ATOM 715 N N . ILE A 1 88 ? -63.877 -7.403 100.063 1.00 91.44 88 ILE A N 1
ATOM 716 C CA . ILE A 1 88 ? -62.419 -7.224 100.002 1.00 91.44 88 ILE A CA 1
ATOM 717 C C . ILE A 1 88 ? -61.769 -8.379 99.233 1.00 91.44 88 ILE A C 1
ATOM 719 O O . ILE A 1 88 ? -60.908 -8.143 98.392 1.00 91.44 88 ILE A O 1
ATOM 723 N N . GLU A 1 89 ? -62.203 -9.616 99.469 1.00 93.31 89 GLU A N 1
ATOM 724 C CA . GLU A 1 89 ? -61.709 -10.802 98.772 1.00 93.31 89 GLU A CA 1
ATOM 725 C C . GLU A 1 89 ? -62.002 -10.743 97.266 1.00 93.31 89 GLU A C 1
ATOM 727 O O . GLU A 1 89 ? -61.105 -10.994 96.463 1.00 93.31 89 GLU A O 1
ATOM 732 N N . ALA A 1 90 ? -63.207 -10.319 96.865 1.00 91.00 90 ALA A N 1
ATOM 733 C CA . ALA A 1 90 ? -63.554 -10.115 95.458 1.00 91.00 90 ALA A CA 1
ATOM 734 C C . ALA A 1 90 ? -62.673 -9.042 94.787 1.00 91.00 90 ALA A C 1
ATOM 736 O O . ALA A 1 90 ? -62.146 -9.270 93.694 1.00 91.00 90 ALA A O 1
ATOM 737 N N . LYS A 1 91 ? -62.419 -7.912 95.467 1.00 92.38 91 LYS A N 1
ATOM 738 C CA . LYS A 1 91 ? -61.491 -6.879 94.975 1.00 92.38 91 LYS A CA 1
ATOM 739 C C . LYS A 1 91 ? -60.051 -7.377 94.897 1.00 92.38 91 LYS A C 1
ATOM 741 O O . LYS A 1 91 ? -59.393 -7.142 93.890 1.00 92.38 91 LYS A O 1
ATOM 746 N N . ASN A 1 92 ? -59.568 -8.086 95.914 1.00 94.31 92 ASN A N 1
ATOM 747 C CA . ASN A 1 92 ? -58.225 -8.669 95.921 1.00 94.31 92 ASN A CA 1
ATOM 748 C C . ASN A 1 92 ? -58.058 -9.708 94.807 1.00 94.31 92 ASN A C 1
ATOM 750 O O . ASN A 1 92 ? -57.009 -9.748 94.166 1.00 94.31 92 ASN A O 1
ATOM 754 N N . LYS A 1 93 ? -59.101 -10.496 94.519 1.00 94.12 93 LYS A N 1
ATOM 755 C CA . LYS A 1 93 ? -59.126 -11.417 93.381 1.00 94.12 93 LYS A CA 1
ATOM 756 C C . LYS A 1 93 ? -59.012 -10.663 92.055 1.00 94.12 93 LYS A C 1
ATOM 758 O O . LYS A 1 93 ? -58.152 -11.010 91.250 1.00 94.12 93 LYS A O 1
ATOM 763 N N . LEU A 1 94 ? -59.805 -9.605 91.853 1.00 94.12 94 LEU A N 1
ATOM 764 C CA . LEU A 1 94 ? -59.709 -8.769 90.651 1.00 94.12 94 LEU A CA 1
ATOM 765 C C . LEU A 1 94 ? -58.320 -8.122 90.517 1.00 94.12 94 LEU A C 1
ATOM 767 O O . LEU A 1 94 ? -57.748 -8.123 89.431 1.00 94.12 94 LEU A O 1
ATOM 771 N N . ILE A 1 95 ? -57.749 -7.609 91.612 1.00 93.94 95 ILE A N 1
ATOM 772 C CA . ILE A 1 95 ? -56.385 -7.059 91.631 1.00 93.94 95 ILE A CA 1
ATOM 773 C C . ILE A 1 95 ? -55.373 -8.129 91.208 1.00 93.94 95 ILE A C 1
ATOM 775 O O . ILE A 1 95 ? -54.517 -7.847 90.373 1.00 93.94 95 ILE A O 1
ATOM 779 N N . GLY A 1 96 ? -55.485 -9.353 91.729 1.00 95.44 96 GLY A N 1
ATOM 780 C CA . GLY A 1 96 ? -54.617 -10.469 91.352 1.00 95.44 96 GLY A CA 1
ATOM 781 C C . GLY A 1 96 ? -54.723 -10.832 89.867 1.00 95.44 96 GLY A C 1
ATOM 782 O O . GLY A 1 96 ? -53.701 -11.016 89.206 1.00 95.44 96 GLY A O 1
ATOM 783 N N . GLU A 1 97 ? -55.939 -10.869 89.316 1.00 93.94 97 GLU A N 1
ATOM 784 C CA . GLU A 1 97 ? -56.172 -11.100 87.884 1.00 93.94 97 GLU A CA 1
ATOM 785 C C . GLU A 1 97 ? -55.557 -9.988 87.020 1.00 93.94 97 GLU A C 1
ATOM 787 O O . GLU A 1 97 ? -54.860 -10.286 86.049 1.00 93.94 97 GLU A O 1
ATOM 792 N N . LEU A 1 98 ? -55.738 -8.717 87.398 1.00 94.06 98 LEU A N 1
ATOM 793 C CA . LEU A 1 98 ? -55.161 -7.568 86.689 1.00 94.06 98 LEU A CA 1
ATOM 794 C C . LEU A 1 98 ? -53.629 -7.536 86.783 1.00 94.06 98 LEU A C 1
ATOM 796 O O . LEU A 1 98 ? -52.961 -7.237 85.796 1.00 94.06 98 LEU A O 1
ATOM 800 N N . GLN A 1 99 ? -53.052 -7.882 87.936 1.00 95.69 99 GLN A N 1
ATOM 801 C CA . GLN A 1 99 ? -51.601 -8.018 88.098 1.00 95.69 99 GLN A CA 1
ATOM 802 C C . GLN A 1 99 ? -51.042 -9.160 87.245 1.00 95.69 99 GLN A C 1
ATOM 804 O O . GLN A 1 99 ? -49.966 -9.029 86.660 1.00 95.69 99 GLN A O 1
ATOM 809 N N . GLN A 1 100 ? -51.759 -10.282 87.147 1.00 94.69 100 GLN A N 1
ATOM 810 C CA . GLN A 1 100 ? -51.368 -11.382 86.271 1.00 94.69 100 GLN A CA 1
ATOM 811 C C . GLN A 1 100 ? -51.479 -10.986 84.794 1.00 94.69 100 GLN A C 1
ATOM 813 O O . GLN A 1 100 ? -50.606 -11.333 84.002 1.00 94.69 100 GLN A O 1
ATOM 818 N N . GLU A 1 101 ? -52.524 -10.252 84.416 1.00 92.75 101 GLU A N 1
ATOM 819 C CA . GLU A 1 101 ? -52.684 -9.716 83.066 1.00 92.75 101 GLU A CA 1
ATOM 820 C C . GLU A 1 101 ? -51.564 -8.729 82.708 1.00 92.75 101 GLU A C 1
ATOM 822 O O . GLU A 1 101 ? -51.029 -8.803 81.603 1.00 92.75 101 GLU A O 1
ATOM 827 N N . LEU A 1 102 ? -51.157 -7.868 83.648 1.00 93.44 102 LEU A N 1
ATOM 828 C CA . LEU A 1 102 ? -50.019 -6.962 83.484 1.00 93.44 102 LEU A CA 1
ATOM 829 C C . LEU A 1 102 ? -48.722 -7.742 83.235 1.00 93.44 102 LEU A C 1
ATOM 831 O O . LEU A 1 102 ? -48.066 -7.510 82.227 1.00 93.44 102 LEU A O 1
ATOM 835 N N . LYS A 1 103 ? -48.419 -8.749 84.066 1.00 95.81 103 LYS A N 1
ATOM 836 C CA . LYS A 1 103 ? -47.247 -9.619 83.862 1.00 95.81 103 LYS A CA 1
ATOM 837 C C . LYS A 1 103 ? -47.267 -10.312 82.497 1.00 95.81 103 LYS A C 1
ATOM 839 O O . LYS A 1 103 ? -46.257 -10.337 81.806 1.00 95.81 103 LYS A O 1
ATOM 844 N N . ARG A 1 104 ? -48.425 -10.833 82.071 1.00 93.31 104 ARG A N 1
ATOM 845 C CA . ARG A 1 104 ? -48.578 -11.445 80.737 1.00 93.31 104 ARG A CA 1
ATOM 846 C C . ARG A 1 104 ? -48.331 -10.439 79.611 1.00 93.31 104 ARG A C 1
ATOM 848 O O . ARG A 1 104 ? -47.807 -10.827 78.571 1.00 93.31 104 ARG A O 1
ATOM 855 N N . LYS A 1 105 ? -48.724 -9.173 79.792 1.00 91.75 105 LYS A N 1
ATOM 856 C CA . LYS A 1 105 ? -48.459 -8.095 78.830 1.00 91.75 105 LYS A CA 1
ATOM 857 C C . LYS A 1 105 ? -46.979 -7.727 78.781 1.00 91.75 105 LYS A C 1
ATOM 859 O O . LYS A 1 105 ? -46.464 -7.587 77.677 1.00 91.75 105 LYS A O 1
ATOM 864 N N . ASP A 1 106 ? -46.300 -7.659 79.921 1.00 94.25 106 ASP A N 1
ATOM 865 C CA . ASP A 1 106 ? -44.850 -7.436 79.972 1.00 94.25 106 ASP A CA 1
ATOM 866 C C . ASP A 1 106 ? -44.091 -8.578 79.271 1.00 94.25 106 ASP A C 1
ATOM 868 O O . ASP A 1 106 ? -43.248 -8.333 78.407 1.00 94.25 106 ASP A O 1
ATOM 872 N N . ASP A 1 107 ? -44.459 -9.836 79.549 1.00 94.88 107 ASP A N 1
ATOM 873 C CA . ASP A 1 107 ? -43.888 -11.013 78.878 1.00 94.88 107 ASP A CA 1
ATOM 874 C C . ASP A 1 107 ? -44.136 -10.989 77.362 1.00 94.88 107 ASP A C 1
ATOM 876 O O . ASP A 1 107 ? -43.264 -11.364 76.571 1.00 94.88 107 ASP A O 1
ATOM 880 N N . GLN A 1 108 ? -45.332 -10.567 76.943 1.00 91.94 108 GLN A N 1
ATOM 881 C CA . GLN A 1 108 ? -45.681 -10.434 75.531 1.00 91.94 108 GLN A CA 1
ATOM 882 C C . GLN A 1 108 ? -44.875 -9.317 74.859 1.00 91.94 108 GLN A C 1
ATOM 884 O O . GLN A 1 108 ? -44.342 -9.537 73.776 1.00 91.94 108 GLN A O 1
ATOM 889 N N . TYR A 1 109 ? -44.712 -8.167 75.515 1.00 91.00 109 TYR A N 1
ATOM 890 C CA . TYR A 1 109 ? -43.924 -7.048 75.003 1.00 91.00 109 TYR A CA 1
ATOM 891 C C . TYR A 1 109 ? -42.460 -7.440 74.778 1.00 91.00 109 TYR A C 1
ATOM 893 O O . TYR A 1 109 ? -41.898 -7.166 73.720 1.00 91.00 109 TYR A O 1
ATOM 901 N N . VAL A 1 110 ? -41.851 -8.166 75.721 1.00 96.00 110 VAL A N 1
ATOM 902 C CA . VAL A 1 110 ? -40.479 -8.678 75.558 1.00 96.00 110 VAL A CA 1
ATOM 903 C C . VAL A 1 110 ? -40.383 -9.663 74.389 1.00 96.00 110 VAL A C 1
ATOM 905 O O . VAL A 1 110 ? -39.397 -9.644 73.650 1.00 96.00 110 VAL A O 1
ATOM 908 N N . LYS A 1 111 ? -41.387 -10.527 74.191 1.00 93.50 111 LYS A N 1
ATOM 909 C CA . LYS A 1 111 ? -41.427 -11.443 73.037 1.00 93.50 111 LYS A CA 1
ATOM 910 C C . LYS A 1 111 ? -41.576 -10.695 71.715 1.00 93.50 111 LYS A C 1
ATOM 912 O O . LYS A 1 111 ? -40.910 -11.062 70.753 1.00 93.50 111 LYS A O 1
ATOM 917 N N . ASP A 1 112 ? -42.416 -9.668 71.670 1.00 90.56 112 ASP A N 1
ATOM 918 C CA . ASP A 1 112 ? -42.629 -8.862 70.469 1.00 90.56 112 ASP A CA 1
ATOM 919 C C . ASP A 1 112 ? -41.373 -8.059 70.115 1.00 90.56 112 ASP A C 1
ATOM 921 O O . ASP A 1 112 ? -40.976 -8.059 68.955 1.00 90.56 112 ASP A O 1
ATOM 925 N N . LEU A 1 113 ? -40.677 -7.484 71.103 1.00 92.38 113 LEU A N 1
ATOM 926 C CA . LEU A 1 113 ? -39.379 -6.834 70.890 1.00 92.38 113 LEU A CA 1
ATOM 927 C C . LEU A 1 113 ? -38.326 -7.796 70.329 1.00 92.38 113 LEU A C 1
ATOM 929 O O . LEU A 1 113 ? -37.597 -7.434 69.410 1.00 92.38 113 LEU A O 1
ATOM 933 N N . LYS A 1 114 ? -38.251 -9.028 70.852 1.00 94.94 114 LYS A N 1
ATOM 934 C CA . LYS A 1 114 ? -37.330 -10.048 70.324 1.00 94.94 114 LYS A CA 1
ATOM 935 C C . LYS A 1 114 ? -37.650 -10.402 68.874 1.00 94.94 114 LYS A C 1
ATOM 937 O O . LYS A 1 114 ? -36.746 -10.419 68.051 1.00 94.94 114 LYS A O 1
ATOM 942 N N . LYS A 1 115 ? -38.930 -10.604 68.549 1.00 91.56 115 LYS A N 1
ATOM 943 C CA . LYS A 1 115 ? -39.361 -10.866 67.168 1.00 91.56 115 LYS A CA 1
ATOM 944 C C . LYS A 1 115 ? -39.073 -9.695 66.234 1.00 91.56 115 LYS A C 1
ATOM 946 O O . LYS A 1 115 ? -38.619 -9.916 65.124 1.00 91.56 115 LYS A O 1
ATOM 951 N N . GLN A 1 116 ? -39.310 -8.461 66.678 1.00 90.56 116 GLN A N 1
ATOM 952 C CA . GLN A 1 116 ? -38.988 -7.268 65.893 1.00 90.56 116 GLN A CA 1
ATOM 953 C C . GLN A 1 116 ? -37.484 -7.157 65.628 1.00 90.56 116 GLN A C 1
ATOM 955 O O . GLN A 1 116 ? -37.098 -6.815 64.516 1.00 90.56 116 GLN A O 1
ATOM 960 N N . ALA A 1 117 ? -36.639 -7.473 66.614 1.00 93.44 117 ALA A N 1
ATOM 961 C CA . ALA A 1 117 ? -35.193 -7.529 66.414 1.00 93.44 117 ALA A CA 1
ATOM 962 C C . ALA A 1 117 ? -34.809 -8.603 65.381 1.00 93.44 117 ALA A C 1
ATOM 964 O O . ALA A 1 117 ? -34.109 -8.290 64.426 1.00 93.44 117 ALA A O 1
ATOM 965 N N . GLU A 1 118 ? -35.353 -9.820 65.502 1.00 93.25 118 GLU A N 1
ATOM 966 C CA . GLU A 1 118 ? -35.144 -10.907 64.531 1.00 93.25 118 GLU A CA 1
ATOM 967 C C . GLU A 1 118 ? -35.610 -10.525 63.109 1.00 93.25 118 GLU A C 1
ATOM 969 O O . GLU A 1 118 ? -34.934 -10.831 62.127 1.00 93.25 118 GLU A O 1
ATOM 974 N N . ASP A 1 119 ? -36.743 -9.826 62.980 1.00 91.00 119 ASP A N 1
ATOM 975 C CA . ASP A 1 119 ? -37.253 -9.336 61.694 1.00 91.00 119 ASP A CA 1
ATOM 976 C C . ASP A 1 119 ? -36.341 -8.261 61.078 1.00 91.00 119 ASP A C 1
ATOM 978 O O . ASP A 1 119 ? -36.148 -8.246 59.859 1.00 91.00 119 ASP A O 1
ATOM 982 N N . ILE A 1 120 ? -35.785 -7.362 61.901 1.00 92.50 120 ILE A N 1
ATOM 983 C CA . ILE A 1 120 ? -34.825 -6.335 61.467 1.00 92.50 120 ILE A CA 1
ATOM 984 C C . ILE A 1 120 ? -33.515 -6.987 61.023 1.00 92.50 120 ILE A C 1
ATOM 986 O O . ILE A 1 120 ? -33.006 -6.638 59.959 1.00 92.50 120 ILE A O 1
ATOM 990 N N . ASP A 1 121 ? -32.996 -7.950 61.784 1.00 94.50 121 ASP A N 1
ATOM 991 C CA . ASP A 1 121 ? -31.776 -8.679 61.429 1.00 94.50 121 ASP A CA 1
ATOM 992 C C . ASP A 1 121 ? -31.951 -9.414 60.091 1.00 94.50 121 ASP A C 1
ATOM 994 O O . ASP A 1 121 ? -31.112 -9.296 59.196 1.00 94.50 121 ASP A O 1
ATOM 998 N N . LEU A 1 122 ? -33.096 -10.079 59.895 1.00 92.19 122 LEU A N 1
ATOM 999 C CA . LEU A 1 122 ? -33.427 -10.741 58.632 1.00 92.19 122 LEU A CA 1
ATOM 1000 C C . LEU A 1 122 ? -33.573 -9.743 57.470 1.00 92.19 122 LEU A C 1
ATOM 1002 O O . LEU A 1 122 ? -33.191 -10.043 56.335 1.00 92.19 122 LEU A O 1
ATOM 1006 N N . LEU A 1 123 ? -34.138 -8.558 57.723 1.00 91.94 123 LEU A N 1
ATOM 1007 C CA . LEU A 1 123 ? -34.242 -7.495 56.722 1.00 91.94 123 LEU A CA 1
ATOM 1008 C C . LEU A 1 123 ? -32.855 -7.023 56.278 1.00 91.94 123 LEU A C 1
ATOM 1010 O O . LEU A 1 123 ? -32.615 -6.902 55.075 1.00 91.94 123 LEU A O 1
ATOM 1014 N N . ILE A 1 124 ? -31.952 -6.794 57.234 1.00 92.31 124 ILE A N 1
ATOM 1015 C CA . ILE A 1 124 ? -30.567 -6.392 56.973 1.00 92.31 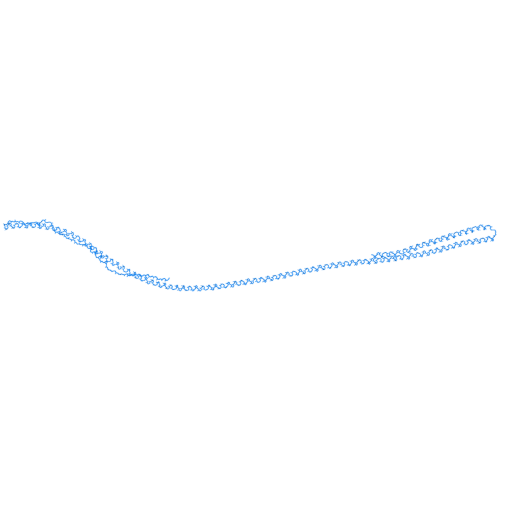124 ILE A CA 1
ATOM 1016 C C . ILE A 1 124 ? -29.855 -7.474 56.156 1.00 92.31 124 ILE A C 1
ATOM 1018 O O . ILE A 1 124 ? -29.292 -7.154 55.111 1.00 92.31 124 ILE A O 1
ATOM 1022 N N . GLU A 1 125 ? -29.952 -8.744 56.557 1.00 92.94 125 GLU A N 1
ATOM 1023 C CA . GLU A 1 125 ? -29.335 -9.871 55.845 1.00 92.94 125 GLU A CA 1
ATOM 1024 C C . GLU A 1 125 ? -29.789 -9.930 54.375 1.00 92.94 125 GLU A C 1
ATOM 1026 O O . GLU A 1 125 ? -28.963 -9.958 53.458 1.00 92.94 125 GLU A O 1
ATOM 1031 N N . ARG A 1 126 ? -31.103 -9.841 54.116 1.00 91.25 126 ARG A N 1
ATOM 1032 C CA . ARG A 1 126 ? -31.628 -9.853 52.739 1.00 91.25 126 ARG A CA 1
ATOM 1033 C C . ARG A 1 126 ? -31.197 -8.640 51.924 1.00 91.25 126 ARG A C 1
ATOM 1035 O O . ARG A 1 126 ? -30.909 -8.781 50.734 1.00 91.25 126 ARG A O 1
ATOM 1042 N N . MET A 1 127 ? -31.172 -7.455 52.533 1.00 91.69 127 MET A N 1
ATOM 1043 C CA . MET A 1 127 ? -30.712 -6.241 51.860 1.00 91.69 127 MET A CA 1
ATOM 1044 C C . MET A 1 127 ? -29.225 -6.333 51.505 1.00 91.69 127 MET A C 1
ATOM 1046 O O . MET A 1 127 ? -28.842 -5.988 50.386 1.00 91.69 127 MET A O 1
ATOM 1050 N N . GLU A 1 128 ? -28.387 -6.835 52.412 1.00 93.06 128 GLU A N 1
ATOM 1051 C CA . GLU A 1 128 ? -26.966 -7.052 52.145 1.00 93.06 128 GLU A CA 1
ATOM 1052 C C . GLU A 1 128 ? -26.739 -8.051 51.012 1.00 93.06 128 GLU A C 1
ATOM 1054 O O . GLU A 1 128 ? -25.925 -7.797 50.120 1.00 93.06 128 GLU A O 1
ATOM 1059 N N . ASP A 1 129 ? -27.462 -9.167 51.012 1.00 91.44 129 ASP A N 1
ATOM 1060 C CA . ASP A 1 129 ? -27.350 -10.182 49.968 1.00 91.44 129 ASP A CA 1
ATOM 1061 C C . ASP A 1 129 ? -27.825 -9.664 48.608 1.00 91.44 129 ASP A C 1
ATOM 1063 O O . ASP A 1 129 ? -27.173 -9.912 47.586 1.00 91.44 129 ASP A O 1
ATOM 1067 N N . GLN A 1 130 ? -28.896 -8.863 48.580 1.00 90.94 130 GLN A N 1
ATOM 1068 C CA . GLN A 1 130 ? -29.327 -8.167 47.370 1.00 90.94 130 GLN A CA 1
ATOM 1069 C C . GLN A 1 130 ? -28.226 -7.230 46.855 1.00 90.94 130 GLN A C 1
ATOM 1071 O O . GLN A 1 130 ? -27.909 -7.255 45.663 1.00 90.94 130 GLN A O 1
ATOM 1076 N N . VAL A 1 131 ? -27.607 -6.431 47.729 1.00 91.31 131 VAL A N 1
ATOM 1077 C CA . VAL A 1 131 ? -26.518 -5.516 47.351 1.00 91.31 131 VAL A CA 1
ATOM 1078 C C . VAL A 1 131 ? -25.302 -6.290 46.838 1.00 91.31 131 VAL A C 1
ATOM 1080 O O . VAL A 1 131 ? -24.775 -5.954 45.776 1.00 91.31 131 VAL A O 1
ATOM 1083 N N . LYS A 1 132 ? -24.880 -7.360 47.523 1.00 94.00 132 LYS A N 1
ATOM 1084 C CA . LYS A 1 132 ? -23.768 -8.226 47.088 1.00 94.00 132 LYS A CA 1
ATOM 1085 C C . LYS A 1 132 ? -24.047 -8.832 45.708 1.00 94.00 132 LYS A C 1
ATOM 1087 O O . LYS A 1 132 ? -23.173 -8.806 44.838 1.00 94.00 132 LYS A O 1
ATOM 1092 N N . SER A 1 133 ? -25.265 -9.326 45.485 1.00 91.94 133 SER A N 1
ATOM 1093 C CA . SER A 1 133 ? -25.703 -9.892 44.204 1.00 91.94 133 SER A CA 1
ATOM 1094 C C . SER A 1 133 ? -25.714 -8.847 43.080 1.00 91.94 133 SER A C 1
ATOM 1096 O O . SER A 1 133 ? -25.158 -9.076 42.000 1.00 91.94 133 SER A O 1
ATOM 1098 N N . LEU A 1 134 ? -26.257 -7.655 43.342 1.00 90.88 134 LEU A N 1
ATOM 1099 C CA . LEU A 1 134 ? -26.251 -6.543 42.390 1.00 90.88 134 LEU A CA 1
ATOM 1100 C C . LEU A 1 134 ? -24.824 -6.117 42.034 1.00 90.88 134 LEU A C 1
ATOM 1102 O O . LEU A 1 134 ? -24.493 -6.032 40.856 1.00 90.88 134 LEU A O 1
ATOM 1106 N N . ILE A 1 135 ? -23.946 -5.922 43.020 1.00 93.62 135 ILE A N 1
ATOM 1107 C CA . ILE A 1 135 ? -22.541 -5.556 42.776 1.00 93.62 135 ILE A CA 1
ATOM 1108 C C . ILE A 1 135 ? -21.843 -6.614 41.919 1.00 93.62 135 ILE A C 1
ATOM 1110 O O . ILE A 1 135 ? -21.133 -6.269 40.972 1.00 93.62 135 ILE A O 1
ATOM 1114 N N . LYS A 1 136 ? -22.040 -7.900 42.230 1.00 95.25 136 LYS A N 1
ATOM 1115 C CA . LYS A 1 136 ? -21.450 -9.001 41.462 1.00 95.25 136 LYS A CA 1
ATOM 1116 C C . LYS A 1 136 ? -21.906 -8.964 40.005 1.00 95.25 136 LYS A C 1
ATOM 1118 O O . LYS A 1 136 ? -21.067 -8.993 39.110 1.00 95.25 136 LYS A O 1
ATOM 1123 N N . THR A 1 137 ? -23.208 -8.843 39.766 1.00 93.38 137 THR A N 1
ATOM 1124 C CA . THR A 1 137 ? -23.738 -8.803 38.397 1.00 93.38 137 THR A CA 1
ATOM 1125 C C . THR A 1 137 ? -23.322 -7.548 37.639 1.00 93.38 137 THR A C 1
ATOM 1127 O O . THR A 1 137 ? -22.922 -7.665 36.489 1.00 93.38 137 THR A O 1
ATOM 1130 N N . TYR A 1 138 ? -23.293 -6.369 38.265 1.00 92.12 138 TYR A N 1
ATOM 1131 C CA . TYR A 1 138 ? -22.764 -5.167 37.612 1.00 92.12 138 TYR A CA 1
ATOM 1132 C C . TYR A 1 138 ? -21.294 -5.321 37.206 1.00 92.12 138 TYR A C 1
ATOM 1134 O O . TYR A 1 138 ? -20.924 -4.910 36.110 1.00 92.12 138 TYR A O 1
ATOM 1142 N N . ARG A 1 139 ? -20.457 -5.948 38.044 1.00 96.19 139 ARG A N 1
ATOM 1143 C CA . ARG A 1 139 ? -19.059 -6.248 37.685 1.00 96.19 139 ARG A CA 1
ATOM 1144 C C . ARG A 1 139 ? -18.962 -7.219 36.509 1.00 96.19 139 ARG A C 1
ATOM 1146 O O . ARG A 1 139 ? -18.135 -7.011 35.629 1.00 96.19 139 ARG A O 1
ATOM 1153 N N . GLU A 1 140 ? -19.793 -8.259 36.484 1.00 95.31 140 GLU A N 1
ATOM 1154 C CA . GLU A 1 140 ? -19.849 -9.214 35.368 1.00 95.31 140 GLU A CA 1
ATOM 1155 C C . GLU A 1 140 ? -20.263 -8.535 34.055 1.00 95.31 140 GLU A C 1
ATOM 1157 O O . GLU A 1 140 ? -19.625 -8.754 33.028 1.00 95.31 140 GLU A O 1
ATOM 1162 N N . GLU A 1 141 ? -21.294 -7.688 34.088 1.00 93.00 141 GLU A N 1
ATOM 1163 C CA . GLU A 1 141 ? -21.772 -6.959 32.909 1.00 93.00 141 GLU A CA 1
ATOM 1164 C C . GLU A 1 141 ? -20.728 -5.936 32.425 1.00 93.00 141 GLU A C 1
ATOM 1166 O O . GLU A 1 141 ? -20.483 -5.841 31.225 1.00 93.00 141 GLU A O 1
ATOM 1171 N N . LEU A 1 142 ? -20.034 -5.238 33.334 1.00 96.06 142 LEU A N 1
ATOM 1172 C CA . LEU A 1 142 ? -18.918 -4.351 32.976 1.00 96.06 142 LEU A CA 1
ATOM 1173 C C . LEU A 1 142 ? -17.770 -5.109 32.300 1.00 96.06 142 LEU A C 1
ATOM 1175 O O . LEU A 1 142 ? -17.287 -4.672 31.259 1.00 96.06 142 LEU A O 1
ATOM 1179 N N . LEU A 1 143 ? -17.372 -6.264 32.843 1.00 97.31 143 LEU A N 1
ATOM 1180 C CA . LEU A 1 143 ? -16.348 -7.115 32.228 1.00 97.31 143 LEU A CA 1
ATOM 1181 C C . LEU A 1 143 ? -16.775 -7.624 30.848 1.00 97.31 143 LEU A C 1
ATOM 1183 O O . LEU A 1 143 ? -15.936 -7.798 29.968 1.00 97.31 143 LEU A O 1
ATOM 1187 N N . LEU A 1 144 ? -18.064 -7.903 30.653 1.00 96.75 144 LEU A N 1
ATOM 1188 C CA . LEU A 1 144 ? -18.585 -8.351 29.366 1.00 96.75 144 LEU A CA 1
ATOM 1189 C C . LEU A 1 144 ? -18.546 -7.225 28.323 1.00 96.75 144 LEU A C 1
ATOM 1191 O O . LEU A 1 144 ? -18.120 -7.469 27.197 1.00 96.75 144 LEU A O 1
ATOM 1195 N N . ILE A 1 145 ? -18.911 -6.003 28.722 1.00 96.69 145 ILE A N 1
ATOM 1196 C CA . ILE A 1 145 ? -18.804 -4.795 27.890 1.00 96.69 145 ILE A CA 1
ATOM 1197 C C . ILE A 1 145 ? -17.338 -4.503 27.533 1.00 96.69 145 ILE A C 1
ATOM 1199 O O . ILE A 1 145 ? -17.016 -4.223 26.380 1.00 96.69 145 ILE A O 1
ATOM 1203 N N . GLU A 1 146 ? -16.424 -4.595 28.499 1.00 97.88 146 GLU A N 1
ATOM 1204 C CA . GLU A 1 146 ? -14.993 -4.394 28.253 1.00 97.88 146 GLU A CA 1
ATOM 1205 C C . GLU A 1 146 ? -14.451 -5.431 27.260 1.00 97.88 146 GLU A C 1
ATOM 1207 O O . GLU A 1 146 ? -13.819 -5.069 26.268 1.00 97.88 146 GLU A O 1
ATOM 1212 N N . LYS A 1 147 ? -14.793 -6.712 27.446 1.00 98.12 147 LYS A N 1
ATOM 1213 C CA . LYS A 1 147 ? -14.420 -7.783 26.511 1.00 98.12 147 LYS A CA 1
ATOM 1214 C C . LYS A 1 147 ? -14.973 -7.563 25.104 1.00 98.12 147 LYS A C 1
ATOM 1216 O O . LYS A 1 147 ? -14.250 -7.830 24.144 1.00 98.12 147 LYS A O 1
ATOM 1221 N N . SER A 1 148 ? -16.213 -7.085 24.958 1.00 98.19 148 SER A N 1
ATOM 1222 C CA . SER A 1 148 ? -16.762 -6.781 23.631 1.00 98.19 148 SER A CA 1
ATOM 1223 C C . SER A 1 148 ? -16.011 -5.629 22.966 1.00 98.19 148 SER A C 1
ATOM 1225 O O . SER A 1 148 ? -15.638 -5.751 21.802 1.00 98.19 148 SER A O 1
ATOM 1227 N N . PHE A 1 149 ? -15.680 -4.565 23.706 1.00 97.88 149 PHE A N 1
ATOM 1228 C CA . PHE A 1 149 ? -14.874 -3.462 23.169 1.00 97.88 149 PHE A CA 1
ATOM 1229 C C . PHE A 1 149 ? -13.454 -3.897 22.789 1.00 97.88 149 PHE A C 1
ATOM 1231 O O . PHE A 1 149 ? -12.934 -3.502 21.744 1.00 97.88 149 PHE A O 1
ATOM 1238 N N . GLU A 1 150 ? -12.808 -4.731 23.604 1.00 98.12 150 GLU A N 1
ATOM 1239 C CA . GLU A 1 150 ? -11.499 -5.293 23.271 1.00 98.12 150 GLU A CA 1
ATOM 1240 C C . GLU A 1 150 ? -11.541 -6.168 22.019 1.00 98.12 150 GLU A C 1
ATOM 1242 O O . GLU A 1 150 ? -10.579 -6.186 21.246 1.00 98.12 150 GLU A O 1
ATOM 1247 N N . GLN A 1 151 ? -12.621 -6.927 21.831 1.00 98.19 151 GLN A N 1
ATOM 1248 C CA . GLN A 1 151 ? -12.816 -7.740 20.641 1.00 98.19 151 GLN A CA 1
ATOM 1249 C C . GLN A 1 151 ? -13.011 -6.856 19.405 1.00 98.19 151 GLN A C 1
ATOM 1251 O O . GLN A 1 151 ? -12.287 -7.032 18.429 1.00 98.19 151 GLN A O 1
ATOM 1256 N N . GLU A 1 152 ? -13.902 -5.865 19.462 1.00 97.88 152 GLU A N 1
ATOM 1257 C CA . GLU A 1 152 ? -14.117 -4.906 18.371 1.00 97.88 152 GLU A CA 1
ATOM 1258 C C . GLU A 1 152 ? -12.818 -4.188 17.987 1.00 97.88 152 GLU A C 1
ATOM 1260 O O . GLU A 1 152 ? -12.478 -4.080 16.806 1.00 97.88 152 GLU A O 1
ATOM 1265 N N . ARG A 1 153 ? -12.033 -3.761 18.983 1.00 98.12 153 ARG A N 1
ATOM 1266 C CA . ARG A 1 153 ? -10.719 -3.149 18.760 1.00 98.12 153 ARG A CA 1
ATOM 1267 C C . ARG A 1 153 ? -9.749 -4.113 18.081 1.00 98.12 153 ARG A C 1
ATOM 1269 O O . ARG A 1 153 ? -9.039 -3.706 17.163 1.00 98.12 153 ARG A O 1
ATOM 1276 N N . ARG A 1 154 ? -9.694 -5.375 18.519 1.00 98.31 154 ARG A N 1
ATOM 1277 C CA . ARG A 1 154 ? -8.849 -6.407 17.895 1.00 98.31 154 ARG A CA 1
ATOM 1278 C C . ARG A 1 154 ? -9.250 -6.656 16.444 1.00 98.31 154 ARG A C 1
ATOM 1280 O O . ARG A 1 154 ? -8.379 -6.693 15.581 1.00 98.31 154 ARG A O 1
ATOM 1287 N N . GLU A 1 155 ? -10.544 -6.772 16.170 1.00 98.25 155 GLU A N 1
ATOM 1288 C CA . GLU A 1 155 ? -11.067 -6.966 14.817 1.00 98.25 155 GLU A CA 1
ATOM 1289 C C . GLU A 1 155 ? -10.777 -5.769 13.906 1.00 98.25 155 GLU A C 1
ATOM 1291 O O . GLU A 1 155 ? -10.446 -5.956 12.735 1.00 98.25 155 GLU A O 1
ATOM 1296 N N . LEU A 1 156 ? -10.870 -4.542 14.428 1.00 98.38 156 LEU A N 1
ATOM 1297 C CA . LEU A 1 156 ? -10.512 -3.333 13.688 1.00 98.38 156 LEU A CA 1
ATOM 1298 C C . LEU A 1 156 ? -9.020 -3.321 13.332 1.00 98.38 156 LEU A C 1
ATOM 1300 O O . LEU A 1 156 ? -8.674 -3.152 12.165 1.00 98.38 156 LEU A O 1
ATOM 1304 N N . LEU A 1 157 ? -8.148 -3.573 14.313 1.00 98.31 157 LEU A N 1
ATOM 1305 C CA . LEU A 1 157 ? -6.700 -3.621 14.093 1.00 98.31 157 LEU A CA 1
ATOM 1306 C C . LEU A 1 157 ? -6.302 -4.722 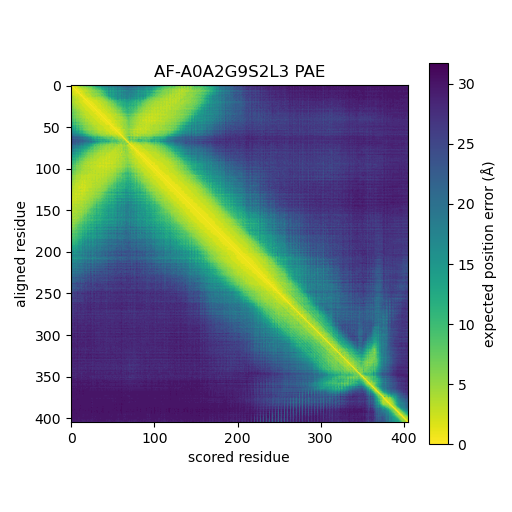13.102 1.00 98.31 157 LEU A C 1
ATOM 1308 O O . LEU A 1 157 ? -5.439 -4.495 12.257 1.00 98.31 157 LEU A O 1
ATOM 1312 N N . ASP A 1 158 ? -6.933 -5.896 13.171 1.00 98.50 158 ASP A N 1
ATOM 1313 C CA . ASP A 1 158 ? -6.679 -6.989 12.228 1.00 98.50 158 ASP A CA 1
ATOM 1314 C C . ASP A 1 158 ? -7.136 -6.632 10.803 1.00 98.50 158 ASP A C 1
ATOM 1316 O O . ASP A 1 158 ? -6.423 -6.891 9.832 1.00 98.50 158 ASP A O 1
ATOM 1320 N N . LYS A 1 159 ? -8.290 -5.964 10.658 1.00 98.50 159 LYS A N 1
ATOM 1321 C CA . LYS A 1 159 ? -8.763 -5.448 9.362 1.00 98.50 159 LYS A CA 1
ATOM 1322 C C . LYS A 1 159 ? -7.799 -4.417 8.779 1.00 98.50 159 LYS A C 1
ATOM 1324 O O . LYS A 1 159 ? -7.462 -4.518 7.600 1.00 98.50 159 LYS A O 1
ATOM 1329 N N . ASP A 1 160 ? -7.348 -3.453 9.575 1.00 98.06 160 ASP A N 1
ATOM 1330 C CA . ASP A 1 160 ? -6.430 -2.405 9.117 1.00 98.06 160 ASP A CA 1
ATOM 1331 C C . ASP A 1 160 ? -5.056 -2.976 8.764 1.00 98.06 160 ASP A C 1
ATOM 1333 O O . ASP A 1 160 ? -4.497 -2.642 7.716 1.00 98.06 160 ASP A O 1
ATOM 1337 N N . ARG A 1 161 ? -4.551 -3.915 9.572 1.00 98.56 161 ARG A N 1
ATOM 1338 C CA . ARG A 1 161 ? -3.320 -4.652 9.279 1.00 98.56 161 ARG A CA 1
ATOM 1339 C C . ARG A 1 161 ? -3.419 -5.400 7.952 1.00 98.56 161 ARG A C 1
ATOM 1341 O O . ARG A 1 161 ? -2.539 -5.243 7.112 1.00 98.56 161 ARG A O 1
ATOM 1348 N N . LYS A 1 162 ? -4.502 -6.149 7.721 1.00 98.56 162 LYS A N 1
ATOM 1349 C CA . LYS A 1 162 ? -4.728 -6.865 6.454 1.00 98.56 162 LYS A CA 1
ATOM 1350 C C . LYS A 1 162 ? -4.798 -5.919 5.258 1.00 98.56 162 LYS A C 1
ATOM 1352 O O . LYS A 1 162 ? -4.204 -6.211 4.225 1.00 98.56 162 LYS A O 1
ATOM 1357 N N . ARG A 1 163 ? -5.480 -4.773 5.384 1.00 98.50 163 ARG A N 1
ATOM 1358 C CA . ARG A 1 163 ? -5.515 -3.749 4.321 1.00 98.50 163 ARG A CA 1
ATOM 1359 C C . ARG A 1 163 ? -4.124 -3.199 4.022 1.00 98.50 163 ARG A C 1
ATOM 1361 O O . ARG A 1 163 ? -3.780 -3.022 2.856 1.00 98.50 163 ARG A O 1
ATOM 1368 N N . TRP A 1 164 ? -3.328 -2.937 5.057 1.00 98.44 164 TRP A N 1
ATOM 1369 C CA . TRP A 1 164 ? -1.956 -2.464 4.899 1.00 98.44 164 TRP A CA 1
ATOM 1370 C C . TRP A 1 164 ? -1.063 -3.513 4.223 1.00 98.44 164 TRP A C 1
ATOM 1372 O O . TRP A 1 164 ? -0.366 -3.188 3.264 1.00 98.44 164 TRP A O 1
ATOM 1382 N N . GLU A 1 165 ? -1.137 -4.775 4.656 1.00 98.38 165 GLU A N 1
ATOM 1383 C CA . GLU A 1 165 ? -0.392 -5.892 4.059 1.00 98.38 165 GLU A CA 1
ATOM 1384 C C . GLU A 1 165 ? -0.760 -6.078 2.576 1.00 98.38 165 GLU A C 1
ATOM 1386 O O . GLU A 1 165 ? 0.131 -6.166 1.730 1.00 98.38 165 GLU A O 1
ATOM 1391 N N . GLN A 1 166 ? -2.054 -6.033 2.234 1.00 98.44 166 GLN A N 1
ATOM 1392 C CA . GLN A 1 166 ? -2.530 -6.066 0.844 1.00 98.44 166 GLN A CA 1
ATOM 1393 C C . GLN A 1 166 ? -2.018 -4.875 0.024 1.00 98.44 166 GLN A C 1
ATOM 1395 O O . GLN A 1 166 ? -1.587 -5.040 -1.119 1.00 98.44 166 GLN A O 1
ATOM 1400 N N . GLY A 1 167 ? -2.035 -3.669 0.600 1.00 98.38 167 GLY A N 1
ATOM 1401 C CA . GLY A 1 167 ? -1.498 -2.470 -0.039 1.00 98.38 167 GLY A CA 1
ATOM 1402 C C . GLY A 1 167 ? 0.001 -2.586 -0.326 1.00 98.38 167 GLY A C 1
ATOM 1403 O O . GLY A 1 167 ? 0.445 -2.240 -1.422 1.00 98.38 167 GLY A O 1
ATOM 1404 N N . MET A 1 168 ? 0.776 -3.125 0.619 1.00 97.81 168 MET A N 1
ATOM 1405 C CA . MET A 1 168 ? 2.209 -3.350 0.426 1.00 97.81 168 MET A CA 1
ATOM 1406 C C . MET A 1 168 ? 2.508 -4.428 -0.608 1.00 97.81 168 MET A C 1
ATOM 1408 O O . MET A 1 168 ? 3.395 -4.211 -1.434 1.00 97.81 168 MET A O 1
ATOM 1412 N N . GLN A 1 169 ? 1.761 -5.533 -0.610 1.00 98.31 169 GLN A N 1
ATOM 1413 C CA . GLN A 1 169 ? 1.882 -6.565 -1.643 1.00 98.31 169 GLN A CA 1
ATOM 1414 C C . GLN A 1 169 ? 1.586 -5.986 -3.028 1.00 98.31 169 GLN A C 1
ATOM 1416 O O . GLN A 1 169 ? 2.424 -6.076 -3.917 1.00 98.31 169 GLN A O 1
ATOM 1421 N N . SER A 1 170 ? 0.475 -5.257 -3.190 1.00 98.44 170 SER A N 1
ATOM 1422 C CA . SER A 1 170 ? 0.143 -4.617 -4.470 1.00 98.44 170 SER A CA 1
ATOM 1423 C C . SER A 1 170 ? 1.215 -3.624 -4.935 1.00 98.44 170 SER A C 1
ATOM 1425 O O . SER A 1 170 ? 1.495 -3.519 -6.131 1.00 98.44 170 SER A O 1
ATOM 1427 N N . ARG A 1 171 ? 1.841 -2.889 -4.004 1.00 98.12 171 ARG A N 1
ATOM 1428 C CA . ARG A 1 171 ? 2.973 -2.004 -4.315 1.00 98.12 171 ARG A CA 1
ATOM 1429 C C . ARG A 1 171 ? 4.179 -2.805 -4.809 1.00 98.12 171 ARG A C 1
ATOM 1431 O O . ARG A 1 171 ? 4.756 -2.435 -5.826 1.00 98.12 171 ARG A O 1
ATOM 1438 N N . GLN A 1 172 ? 4.534 -3.882 -4.112 1.00 98.00 172 GLN A N 1
ATOM 1439 C CA . GLN A 1 172 ? 5.646 -4.761 -4.472 1.00 98.00 172 GLN A CA 1
ATOM 1440 C C . GLN A 1 172 ? 5.430 -5.417 -5.842 1.00 98.00 172 GLN A C 1
ATOM 1442 O O . GLN A 1 172 ? 6.345 -5.415 -6.662 1.00 98.00 172 GLN A O 1
ATOM 1447 N N . ASP A 1 173 ? 4.219 -5.898 -6.126 1.00 98.31 173 ASP A N 1
ATOM 1448 C CA . ASP A 1 173 ? 3.870 -6.507 -7.412 1.00 98.31 173 ASP A CA 1
ATOM 1449 C C . ASP A 1 173 ? 4.012 -5.503 -8.562 1.00 98.31 173 ASP A C 1
ATOM 1451 O O . ASP A 1 173 ? 4.619 -5.810 -9.587 1.00 98.31 173 ASP A O 1
ATOM 1455 N N . LYS A 1 174 ? 3.537 -4.265 -8.372 1.00 98.12 174 LYS A N 1
ATOM 1456 C CA . LYS A 1 174 ? 3.707 -3.182 -9.357 1.00 98.12 174 LYS A CA 1
ATOM 1457 C C . LYS A 1 174 ? 5.170 -2.794 -9.553 1.00 98.12 174 LYS A C 1
ATOM 1459 O O . LYS A 1 174 ? 5.579 -2.481 -10.669 1.00 98.12 174 LYS A O 1
ATOM 1464 N N . GLU A 1 175 ? 5.971 -2.768 -8.489 1.00 97.38 175 GLU A N 1
ATOM 1465 C CA . GLU A 1 175 ? 7.414 -2.522 -8.596 1.00 97.38 175 GLU A CA 1
ATOM 1466 C C . GLU A 1 175 ? 8.103 -3.627 -9.401 1.00 97.38 175 GLU A C 1
ATOM 1468 O O . GLU A 1 175 ? 8.881 -3.325 -10.308 1.00 97.38 175 GLU A O 1
ATOM 1473 N N . LEU A 1 176 ? 7.764 -4.888 -9.131 1.00 98.19 176 LEU A N 1
ATOM 1474 C CA . LEU A 1 176 ? 8.276 -6.040 -9.864 1.00 98.19 176 LEU A CA 1
ATOM 1475 C C . LEU A 1 176 ? 7.867 -5.993 -11.343 1.00 98.19 176 LEU A C 1
ATOM 1477 O O . LEU A 1 176 ? 8.711 -6.152 -12.222 1.00 98.19 176 LEU A O 1
ATOM 1481 N N . GLU A 1 177 ? 6.599 -5.705 -11.631 1.00 98.31 177 GLU A N 1
ATOM 1482 C CA . GLU A 1 177 ? 6.088 -5.547 -12.993 1.00 98.31 177 GLU A CA 1
ATOM 1483 C C . GLU A 1 177 ? 6.817 -4.422 -13.745 1.00 98.31 177 GLU A C 1
ATOM 1485 O O . GLU A 1 177 ? 7.245 -4.603 -14.886 1.00 98.31 177 GLU A O 1
ATOM 1490 N N . ASN A 1 178 ? 7.040 -3.275 -13.097 1.00 98.06 178 ASN A N 1
ATOM 1491 C CA . ASN A 1 178 ? 7.795 -2.169 -13.681 1.00 98.06 178 ASN A CA 1
ATOM 1492 C C . ASN A 1 178 ? 9.245 -2.556 -13.996 1.00 98.06 178 ASN A C 1
ATOM 1494 O O . ASN A 1 178 ? 9.767 -2.165 -15.044 1.00 98.06 178 ASN A O 1
ATOM 1498 N N . LEU A 1 179 ? 9.901 -3.317 -13.115 1.00 97.88 179 LEU A N 1
ATOM 1499 C CA . LEU A 1 179 ? 11.254 -3.824 -13.348 1.00 97.88 179 LEU A CA 1
ATOM 1500 C C . LEU A 1 179 ? 11.285 -4.811 -14.518 1.00 97.88 179 LEU A C 1
ATOM 1502 O O . LEU A 1 179 ? 12.108 -4.649 -15.417 1.00 97.88 179 LEU A O 1
ATOM 1506 N N . LEU A 1 180 ? 10.349 -5.761 -14.567 1.00 98.06 180 LEU A N 1
ATOM 1507 C CA . LEU A 1 180 ? 10.225 -6.713 -15.674 1.00 98.06 180 LEU A CA 1
ATOM 1508 C C . LEU A 1 180 ? 9.977 -6.001 -17.008 1.00 98.06 180 LEU A C 1
ATOM 1510 O O . LEU A 1 180 ? 10.609 -6.323 -18.011 1.00 98.06 180 LEU A O 1
ATOM 1514 N N . ASN A 1 181 ? 9.106 -4.993 -17.028 1.00 98.12 181 ASN A N 1
ATOM 1515 C CA . ASN A 1 181 ? 8.840 -4.201 -18.227 1.00 98.12 181 ASN A CA 1
ATOM 1516 C C . ASN A 1 181 ? 10.065 -3.392 -18.671 1.00 98.12 181 ASN A C 1
ATOM 1518 O O . ASN A 1 181 ? 10.305 -3.253 -19.869 1.00 98.12 181 ASN A O 1
ATOM 1522 N N . ARG A 1 182 ? 10.869 -2.874 -17.733 1.00 97.81 182 ARG A N 1
ATOM 1523 C CA . ARG A 1 182 ? 12.149 -2.226 -18.061 1.00 97.81 182 ARG A CA 1
ATOM 1524 C C . ARG A 1 182 ? 13.147 -3.219 -18.646 1.00 97.81 182 ARG A C 1
ATOM 1526 O O . ARG A 1 182 ? 13.751 -2.900 -19.662 1.00 97.81 182 ARG A O 1
ATOM 1533 N N . MET A 1 183 ? 13.282 -4.406 -18.053 1.00 97.56 183 MET A N 1
ATOM 1534 C CA . MET A 1 183 ? 14.160 -5.458 -18.576 1.00 97.56 183 MET A CA 1
ATOM 1535 C C . MET A 1 183 ? 13.770 -5.856 -20.001 1.00 97.56 183 MET A C 1
ATOM 1537 O O . MET A 1 183 ? 14.618 -5.826 -20.883 1.00 97.56 183 MET A O 1
ATOM 1541 N N . LYS A 1 184 ? 12.479 -6.106 -20.259 1.00 98.12 184 LYS A N 1
ATOM 1542 C CA . LYS A 1 184 ? 11.979 -6.417 -21.609 1.00 98.12 184 LYS A CA 1
ATOM 1543 C C . LYS A 1 184 ? 12.323 -5.332 -22.629 1.00 98.12 184 LYS A C 1
ATOM 1545 O O . LYS A 1 184 ? 12.800 -5.645 -23.711 1.00 98.12 184 LYS A O 1
ATOM 1550 N N . LYS A 1 185 ? 12.140 -4.055 -22.275 1.00 97.62 185 LYS A N 1
ATOM 1551 C CA . LYS A 1 185 ? 12.507 -2.933 -23.156 1.00 97.62 185 LYS A CA 1
ATOM 1552 C C . LYS A 1 185 ? 14.004 -2.896 -23.455 1.00 97.62 185 LYS A C 1
ATOM 1554 O O . LYS A 1 185 ? 14.386 -2.602 -24.580 1.00 97.62 185 LYS A O 1
ATOM 1559 N N . VAL A 1 186 ? 14.849 -3.184 -22.465 1.00 98.00 186 VAL A N 1
ATOM 1560 C CA . VAL A 1 186 ? 16.303 -3.269 -22.674 1.00 98.00 186 VAL A CA 1
ATOM 1561 C C . VAL A 1 186 ? 16.637 -4.417 -23.625 1.00 98.00 186 VAL A C 1
ATOM 1563 O O . VAL A 1 186 ? 17.345 -4.190 -24.599 1.00 98.00 186 VAL A O 1
ATOM 1566 N N . GLU A 1 187 ? 16.065 -5.605 -23.416 1.00 97.94 187 GLU A N 1
ATOM 1567 C CA . GLU A 1 187 ? 16.253 -6.754 -24.312 1.00 97.94 187 GLU A CA 1
ATOM 1568 C C . GLU A 1 187 ? 15.782 -6.464 -25.748 1.00 97.94 187 GLU A C 1
ATOM 1570 O O . GLU A 1 187 ? 16.420 -6.877 -26.716 1.00 97.94 187 GLU A O 1
ATOM 1575 N N . GLU A 1 188 ? 14.666 -5.750 -25.915 1.00 98.12 188 GLU A N 1
ATOM 1576 C CA . GLU A 1 188 ? 14.167 -5.309 -27.223 1.00 98.12 188 GLU A CA 1
ATOM 1577 C C . GLU A 1 188 ? 15.136 -4.331 -27.901 1.00 98.12 188 GLU A C 1
ATOM 1579 O O . GLU A 1 188 ? 15.474 -4.524 -29.071 1.00 98.12 188 GLU A O 1
ATOM 1584 N N . CYS A 1 189 ? 15.638 -3.330 -27.171 1.00 97.31 189 CYS A N 1
ATOM 1585 C CA . CYS A 1 189 ? 16.646 -2.397 -27.678 1.00 97.31 189 CYS A CA 1
ATOM 1586 C C . CYS A 1 189 ? 17.949 -3.113 -28.063 1.00 97.31 189 CYS A C 1
ATOM 1588 O O . CYS A 1 189 ? 18.524 -2.819 -29.108 1.00 97.31 189 CYS A O 1
ATOM 1590 N N . GLU A 1 190 ? 18.411 -4.074 -27.260 1.00 97.19 190 GLU A N 1
ATOM 1591 C CA . GLU A 1 190 ? 19.598 -4.879 -27.572 1.00 97.19 190 GLU A CA 1
ATOM 1592 C C . GLU A 1 190 ? 19.403 -5.714 -28.842 1.00 97.19 190 GLU A C 1
ATOM 1594 O O . GLU A 1 190 ? 20.297 -5.770 -29.691 1.00 97.19 190 GLU A O 1
ATOM 1599 N N . LYS A 1 191 ? 18.222 -6.321 -29.018 1.00 97.81 191 LYS A N 1
ATOM 1600 C CA . LYS A 1 191 ? 17.870 -7.042 -30.250 1.00 97.81 191 LYS A CA 1
ATOM 1601 C C . LYS A 1 191 ? 17.889 -6.117 -31.463 1.00 97.81 191 LYS A C 1
ATOM 1603 O O . LYS A 1 191 ? 18.493 -6.477 -32.470 1.00 97.81 191 LYS A O 1
ATOM 1608 N N . GLN A 1 192 ? 17.279 -4.936 -31.367 1.00 97.94 192 GLN A N 1
ATOM 1609 C CA . GLN A 1 192 ? 17.278 -3.944 -32.450 1.00 97.94 192 GLN A CA 1
ATOM 1610 C C . GLN A 1 192 ? 18.695 -3.472 -32.789 1.00 97.94 192 GLN A C 1
ATOM 1612 O O . GLN A 1 192 ? 19.059 -3.391 -33.958 1.00 97.94 192 GLN A O 1
ATOM 1617 N N . LEU A 1 193 ? 19.527 -3.223 -31.777 1.00 97.88 193 LEU A N 1
ATOM 1618 C CA . LEU A 1 193 ? 20.908 -2.790 -31.967 1.00 97.88 193 LEU A CA 1
ATOM 1619 C C . LEU A 1 193 ? 21.751 -3.880 -32.641 1.00 97.88 193 LEU A C 1
ATOM 1621 O O . LEU A 1 193 ? 22.540 -3.588 -33.537 1.00 97.88 193 LEU A O 1
ATOM 1625 N N . ASN A 1 194 ? 21.562 -5.145 -32.261 1.00 97.50 194 ASN A N 1
ATOM 1626 C CA . ASN A 1 194 ? 22.217 -6.267 -32.932 1.00 97.50 194 ASN A CA 1
ATOM 1627 C C . ASN A 1 194 ? 21.732 -6.445 -34.377 1.00 97.50 194 ASN A C 1
ATOM 1629 O O . ASN A 1 194 ? 22.554 -6.714 -35.246 1.00 97.50 194 ASN A O 1
ATOM 1633 N N . GLN A 1 195 ? 20.437 -6.261 -34.652 1.00 97.62 195 GLN A N 1
ATOM 1634 C CA . GLN A 1 195 ? 19.909 -6.286 -36.021 1.00 97.62 195 GLN A CA 1
ATOM 1635 C C . GLN A 1 195 ? 20.532 -5.188 -36.886 1.00 97.62 195 GLN A C 1
ATOM 1637 O O . GLN A 1 195 ? 21.013 -5.491 -37.973 1.00 97.62 195 GLN A O 1
ATOM 1642 N N . LEU A 1 196 ? 20.598 -3.952 -36.381 1.00 97.38 196 LEU A N 1
ATOM 1643 C CA . LEU A 1 196 ? 21.250 -2.840 -37.078 1.00 97.38 196 LEU A CA 1
ATOM 1644 C C . LEU A 1 196 ? 22.729 -3.128 -37.346 1.00 97.38 196 LEU A C 1
ATOM 1646 O O . LEU A 1 196 ? 23.184 -2.963 -38.467 1.00 97.38 196 LEU A O 1
ATOM 1650 N N . ARG A 1 197 ? 23.472 -3.658 -36.365 1.00 97.38 197 ARG A N 1
ATOM 1651 C CA . ARG A 1 197 ? 24.879 -4.053 -36.568 1.00 97.38 197 ARG A CA 1
ATOM 1652 C C . ARG A 1 197 ? 25.056 -5.074 -37.693 1.00 97.38 197 ARG A C 1
ATOM 1654 O O . ARG A 1 197 ? 26.038 -4.999 -38.426 1.00 97.38 197 ARG A O 1
ATOM 1661 N N . VAL A 1 198 ? 24.149 -6.047 -37.794 1.00 97.69 198 VAL A N 1
ATOM 1662 C CA . VAL A 1 198 ? 24.182 -7.050 -38.868 1.00 97.69 198 VAL A CA 1
ATOM 1663 C C . VAL A 1 198 ? 23.870 -6.393 -40.211 1.00 97.69 198 VAL A C 1
ATOM 1665 O O . VAL A 1 198 ? 24.633 -6.595 -41.150 1.00 97.69 198 VAL A O 1
ATOM 1668 N N . GLN A 1 199 ? 22.826 -5.563 -40.282 1.00 97.50 199 GLN A N 1
ATOM 1669 C CA . GLN A 1 199 ? 22.455 -4.824 -41.495 1.00 97.50 199 GLN A CA 1
ATOM 1670 C C . GLN A 1 199 ? 23.589 -3.916 -41.977 1.00 97.50 199 GLN A C 1
ATOM 1672 O O . GLN A 1 199 ? 24.004 -4.029 -43.125 1.00 97.50 199 GLN A O 1
ATOM 1677 N N . ASP A 1 200 ? 24.167 -3.103 -41.094 1.00 97.44 200 ASP A N 1
ATOM 1678 C CA . ASP A 1 200 ? 25.305 -2.236 -41.412 1.00 97.44 200 ASP A CA 1
ATOM 1679 C C . ASP A 1 200 ? 26.507 -3.055 -41.917 1.00 97.44 200 ASP A C 1
ATOM 1681 O O . ASP A 1 200 ? 27.202 -2.659 -42.854 1.00 97.44 200 ASP A O 1
ATOM 1685 N N . GLY A 1 201 ? 26.755 -4.226 -41.316 1.00 97.44 201 GLY A N 1
ATOM 1686 C CA . GLY A 1 201 ? 27.801 -5.150 -41.754 1.00 97.44 201 GLY A CA 1
ATOM 1687 C C . GLY A 1 201 ? 27.541 -5.739 -43.144 1.00 97.44 201 GLY A C 1
ATOM 1688 O O . GLY A 1 201 ? 28.464 -5.847 -43.956 1.00 97.44 201 GLY A O 1
ATOM 1689 N N . GLU A 1 202 ? 26.295 -6.100 -43.443 1.00 96.94 202 GLU A N 1
ATOM 1690 C CA . GLU A 1 202 ? 25.863 -6.570 -44.762 1.00 96.94 202 GLU A CA 1
ATOM 1691 C C . GLU A 1 202 ? 25.968 -5.461 -45.815 1.00 96.94 202 GLU A C 1
ATOM 1693 O O . GLU A 1 202 ? 26.553 -5.683 -46.877 1.00 96.94 202 GLU A O 1
ATOM 1698 N N . GLU A 1 203 ? 25.484 -4.255 -45.514 1.00 97.31 203 GLU A N 1
ATOM 1699 C CA . GLU A 1 203 ? 25.584 -3.081 -46.386 1.00 97.31 203 GLU A CA 1
ATOM 1700 C C . GLU A 1 203 ? 27.041 -2.729 -46.687 1.00 97.31 203 GLU A C 1
ATOM 1702 O O . GLU A 1 203 ? 27.411 -2.545 -47.852 1.00 97.31 203 GLU A O 1
ATOM 1707 N N . TYR A 1 204 ? 27.893 -2.711 -45.658 1.00 97.75 204 TYR A N 1
ATOM 1708 C CA . TYR A 1 204 ? 29.328 -2.514 -45.819 1.00 97.75 204 TYR A CA 1
ATOM 1709 C C . TYR A 1 204 ? 29.936 -3.570 -46.746 1.00 97.75 204 TYR A C 1
ATOM 1711 O O . TYR A 1 204 ? 30.666 -3.221 -47.675 1.00 97.75 204 TYR A O 1
ATOM 1719 N N . ASN A 1 205 ? 29.616 -4.852 -46.545 1.00 97.56 205 ASN A N 1
ATOM 1720 C CA . ASN A 1 205 ? 30.112 -5.932 -47.397 1.00 97.56 205 ASN A CA 1
ATOM 1721 C C . ASN A 1 205 ? 29.638 -5.782 -48.847 1.00 97.56 205 ASN A C 1
ATOM 1723 O O . ASN A 1 205 ? 30.435 -5.962 -49.766 1.00 97.56 205 ASN A O 1
ATOM 1727 N N . ILE A 1 206 ? 28.378 -5.403 -49.071 1.00 97.69 206 ILE A N 1
ATOM 1728 C CA . ILE A 1 206 ? 27.838 -5.147 -50.413 1.00 97.69 206 ILE A CA 1
ATOM 1729 C C . ILE A 1 206 ? 28.610 -4.011 -51.092 1.00 97.69 206 ILE A C 1
ATOM 1731 O O . ILE A 1 206 ? 29.019 -4.148 -52.246 1.00 97.69 206 ILE A O 1
ATOM 1735 N N . ILE A 1 207 ? 28.819 -2.889 -50.398 1.00 97.12 207 ILE A N 1
ATOM 1736 C CA . ILE A 1 207 ? 29.565 -1.743 -50.935 1.00 97.12 207 ILE A CA 1
ATOM 1737 C C . ILE A 1 207 ? 31.016 -2.136 -51.213 1.00 97.12 207 ILE A C 1
ATOM 1739 O O . ILE A 1 207 ? 31.541 -1.826 -52.281 1.00 97.12 207 ILE A O 1
ATOM 1743 N N . LYS A 1 208 ? 31.648 -2.862 -50.288 1.00 98.31 208 LYS A N 1
ATOM 1744 C CA . LYS A 1 208 ? 33.011 -3.366 -50.444 1.00 98.31 208 LYS A CA 1
ATOM 1745 C C . LYS A 1 208 ? 33.139 -4.244 -51.688 1.00 98.31 208 LYS A C 1
ATOM 1747 O O . LYS A 1 208 ? 34.006 -3.973 -52.509 1.00 98.31 208 LYS A O 1
ATOM 1752 N N . ILE A 1 209 ? 32.248 -5.221 -51.873 1.00 97.62 209 ILE A N 1
ATOM 1753 C CA . ILE A 1 209 ? 32.240 -6.095 -53.057 1.00 97.62 209 ILE A CA 1
ATOM 1754 C C . ILE A 1 209 ? 32.085 -5.270 -54.341 1.00 97.62 209 ILE A C 1
ATOM 1756 O O . ILE A 1 209 ? 32.807 -5.512 -55.307 1.00 97.62 209 ILE A O 1
ATOM 1760 N N . LYS A 1 210 ? 31.180 -4.280 -54.365 1.00 97.94 210 LYS A N 1
ATOM 1761 C CA . LYS A 1 210 ? 30.998 -3.395 -55.530 1.00 97.94 210 LYS A CA 1
ATOM 1762 C C . LYS A 1 210 ? 32.282 -2.637 -55.865 1.00 97.94 210 LYS A C 1
ATOM 1764 O O . LYS A 1 210 ? 32.743 -2.707 -56.997 1.00 97.94 210 LYS A O 1
ATOM 1769 N N . LEU A 1 211 ? 32.890 -1.983 -54.875 1.00 97.12 211 LEU A N 1
ATOM 1770 C CA . LEU A 1 211 ? 34.127 -1.223 -55.067 1.00 97.12 211 LEU A CA 1
ATOM 1771 C C . LEU A 1 211 ? 35.299 -2.120 -55.482 1.00 97.12 211 LEU A C 1
ATOM 1773 O O . LEU A 1 211 ? 36.061 -1.758 -56.374 1.00 97.12 211 LEU A O 1
ATOM 1777 N N . GLU A 1 212 ? 35.443 -3.300 -54.876 1.00 97.50 212 GLU A N 1
ATOM 1778 C CA . GLU A 1 212 ? 36.458 -4.283 -55.271 1.00 97.50 212 GLU A CA 1
ATOM 1779 C C . GLU A 1 212 ? 36.248 -4.756 -56.716 1.00 97.50 212 GLU A C 1
ATOM 1781 O O . GLU A 1 212 ? 37.214 -4.869 -57.472 1.00 97.50 212 GLU A O 1
ATOM 1786 N N . THR A 1 213 ? 34.995 -4.963 -57.130 1.00 97.75 213 THR A N 1
ATOM 1787 C CA . THR A 1 213 ? 34.641 -5.324 -58.511 1.00 97.75 213 THR A CA 1
ATOM 1788 C C . THR A 1 213 ? 34.975 -4.193 -59.487 1.00 97.75 213 THR A C 1
ATOM 1790 O O . THR A 1 213 ? 35.600 -4.442 -60.518 1.00 97.75 213 THR A O 1
ATOM 1793 N N . ASP A 1 214 ? 34.638 -2.945 -59.158 1.00 97.69 214 ASP A N 1
ATOM 1794 C CA . ASP A 1 214 ? 34.964 -1.777 -59.987 1.00 97.69 214 ASP A CA 1
ATOM 1795 C C . ASP A 1 214 ? 36.482 -1.612 -60.149 1.00 97.69 214 ASP A C 1
ATOM 1797 O O . ASP A 1 214 ? 36.974 -1.379 -61.256 1.00 97.69 214 ASP A O 1
ATOM 1801 N N . VAL A 1 215 ? 37.249 -1.806 -59.069 1.00 97.50 215 VAL A N 1
ATOM 1802 C CA . VAL A 1 215 ? 38.719 -1.811 -59.119 1.00 97.50 215 VAL A CA 1
ATOM 1803 C C . VAL A 1 215 ? 39.228 -2.907 -60.055 1.00 97.50 215 VAL A C 1
ATOM 1805 O O . VAL A 1 215 ? 40.106 -2.635 -60.876 1.00 97.50 215 VAL A O 1
ATOM 1808 N N . GLN A 1 216 ? 38.677 -4.123 -59.984 1.00 97.12 216 GLN A N 1
ATOM 1809 C CA . GLN A 1 216 ? 39.050 -5.213 -60.894 1.00 97.12 216 GLN A CA 1
ATOM 1810 C C . GLN A 1 216 ? 38.747 -4.864 -62.360 1.00 97.12 216 GLN A C 1
ATOM 1812 O O . GLN A 1 216 ? 39.604 -5.066 -63.223 1.00 97.12 216 GLN A O 1
ATOM 1817 N N . ILE A 1 217 ? 37.574 -4.293 -62.652 1.00 97.44 217 ILE A N 1
ATOM 1818 C CA . ILE A 1 217 ? 37.190 -3.868 -64.008 1.00 97.44 217 ILE A CA 1
ATOM 1819 C C . ILE A 1 217 ? 38.154 -2.796 -64.529 1.00 97.44 217 ILE A C 1
ATOM 1821 O O . ILE A 1 217 ? 38.673 -2.916 -65.641 1.00 97.44 217 ILE A O 1
ATOM 1825 N N . LEU A 1 218 ? 38.446 -1.769 -63.728 1.00 97.06 218 LEU A N 1
ATOM 1826 C CA . LEU A 1 218 ? 39.377 -0.701 -64.102 1.00 97.06 218 LEU A CA 1
ATOM 1827 C C . LEU A 1 218 ? 40.793 -1.235 -64.339 1.00 97.06 218 LEU A C 1
ATOM 1829 O O . LEU A 1 218 ? 41.462 -0.821 -65.287 1.00 97.06 218 LEU A O 1
ATOM 1833 N N . GLN A 1 219 ? 41.251 -2.187 -63.523 1.00 96.12 219 GLN A N 1
ATOM 1834 C CA . GLN A 1 219 ? 42.533 -2.858 -63.736 1.00 96.12 219 GLN A CA 1
ATOM 1835 C C . GLN A 1 219 ? 42.558 -3.626 -65.063 1.00 96.12 219 GLN A C 1
ATOM 1837 O O . GLN A 1 219 ? 43.536 -3.517 -65.805 1.00 96.12 219 GLN A O 1
ATOM 1842 N N . GLN A 1 220 ? 41.492 -4.357 -65.399 1.00 96.88 220 GLN A N 1
ATOM 1843 C CA . GLN A 1 220 ? 41.383 -5.055 -66.684 1.00 96.88 220 GLN A CA 1
ATOM 1844 C C . GLN A 1 220 ? 41.393 -4.076 -67.865 1.00 96.88 220 GLN A C 1
ATOM 1846 O O . GLN A 1 220 ? 42.137 -4.283 -68.825 1.00 96.88 220 GLN A O 1
ATOM 1851 N N . GLN A 1 221 ? 40.638 -2.977 -67.781 1.00 96.31 221 GLN A N 1
ATOM 1852 C CA . GLN A 1 221 ? 40.632 -1.927 -68.805 1.00 96.31 221 GLN A CA 1
ATOM 1853 C C . GLN A 1 221 ? 42.016 -1.294 -68.978 1.00 96.31 221 GLN A C 1
ATOM 1855 O O . GLN A 1 221 ? 42.477 -1.122 -70.107 1.00 96.31 221 GLN A O 1
ATOM 1860 N N . LEU A 1 222 ? 42.716 -1.003 -67.878 1.00 96.25 222 LEU A N 1
ATOM 1861 C CA . LEU A 1 222 ? 44.081 -0.481 -67.914 1.00 96.25 222 LEU A CA 1
ATOM 1862 C C . LEU A 1 222 ? 45.029 -1.456 -68.625 1.00 96.25 222 LEU A C 1
ATOM 1864 O O . LEU A 1 222 ? 45.821 -1.030 -69.464 1.00 96.25 222 LEU A O 1
ATOM 1868 N N . GLN A 1 223 ? 44.956 -2.753 -68.311 1.00 95.69 223 GLN A N 1
ATOM 1869 C CA . GLN A 1 223 ? 45.782 -3.769 -68.970 1.00 95.69 223 GLN A CA 1
ATOM 1870 C C . GLN A 1 223 ? 45.458 -3.888 -70.463 1.00 95.69 223 GLN A C 1
ATOM 1872 O O . GLN A 1 223 ? 46.373 -3.924 -71.285 1.00 95.69 223 GLN A O 1
ATOM 1877 N N . HIS A 1 224 ? 44.177 -3.859 -70.834 1.00 96.19 224 HIS A N 1
ATOM 1878 C CA . HIS A 1 224 ? 43.749 -3.849 -72.233 1.00 96.19 224 HIS A CA 1
ATOM 1879 C C . HIS A 1 224 ? 44.295 -2.627 -72.993 1.00 96.19 224 HIS A C 1
ATOM 1881 O O . HIS A 1 224 ? 44.824 -2.750 -74.102 1.00 96.19 224 HIS A O 1
ATOM 1887 N N . ILE A 1 225 ? 44.213 -1.439 -72.389 1.00 95.25 225 ILE A N 1
ATOM 1888 C CA . ILE A 1 225 ? 44.753 -0.198 -72.954 1.00 95.25 225 ILE A CA 1
ATOM 1889 C C . ILE A 1 225 ? 46.277 -0.292 -73.102 1.00 95.25 225 ILE A C 1
ATOM 1891 O O . ILE A 1 225 ? 46.796 0.030 -74.169 1.00 95.25 225 ILE A O 1
ATOM 1895 N N . LYS A 1 226 ? 46.995 -0.786 -72.085 1.00 95.56 226 LYS A N 1
ATOM 1896 C CA . LYS A 1 226 ? 48.449 -1.011 -72.156 1.00 95.56 226 LYS A CA 1
ATOM 1897 C C . LYS A 1 226 ? 48.826 -1.944 -73.307 1.00 95.56 226 LYS A C 1
ATOM 1899 O O . LYS A 1 226 ? 49.704 -1.593 -74.089 1.00 95.56 226 LYS A O 1
ATOM 1904 N N . ALA A 1 227 ? 48.137 -3.075 -73.453 1.00 96.00 227 ALA A N 1
ATOM 1905 C CA . ALA A 1 227 ? 48.366 -4.011 -74.554 1.00 96.00 227 ALA A CA 1
ATOM 1906 C C . ALA A 1 227 ? 48.104 -3.360 -75.924 1.00 96.00 227 ALA A C 1
ATOM 1908 O O . ALA A 1 227 ? 48.894 -3.512 -76.854 1.00 96.00 227 ALA A O 1
ATOM 1909 N N . THR A 1 228 ? 47.033 -2.567 -76.037 1.00 95.62 228 THR A N 1
ATOM 1910 C CA . THR A 1 228 ? 46.705 -1.828 -77.267 1.00 95.62 228 THR A CA 1
ATOM 1911 C C . THR A 1 228 ? 47.776 -0.789 -77.606 1.00 95.62 228 THR A C 1
ATOM 1913 O O . THR A 1 228 ? 48.182 -0.672 -78.763 1.00 95.62 228 THR A O 1
ATOM 1916 N N . PHE A 1 229 ? 48.265 -0.042 -76.611 1.00 95.62 229 PHE A N 1
ATOM 1917 C CA . PHE A 1 229 ? 49.355 0.915 -76.797 1.00 95.62 229 PHE A CA 1
ATOM 1918 C C . PHE A 1 229 ? 50.654 0.231 -77.208 1.00 95.62 229 PHE A C 1
ATOM 1920 O O . PHE A 1 229 ? 51.290 0.705 -78.143 1.00 95.62 229 PHE A O 1
ATOM 1927 N N . GLN A 1 230 ? 51.017 -0.886 -76.574 1.00 95.50 230 GLN A N 1
ATOM 1928 C CA . GLN A 1 230 ? 52.201 -1.660 -76.943 1.00 95.50 230 GLN A CA 1
ATOM 1929 C C . GLN A 1 230 ? 52.114 -2.146 -78.395 1.00 95.50 230 GLN A C 1
ATOM 1931 O O . GLN A 1 230 ? 53.043 -1.936 -79.170 1.00 95.50 230 GLN A O 1
ATOM 1936 N N . LEU A 1 231 ? 50.963 -2.687 -78.809 1.00 95.62 231 LEU A N 1
ATOM 1937 C CA . LEU A 1 231 ? 50.738 -3.094 -80.196 1.00 95.62 231 LEU A CA 1
ATOM 1938 C C . LEU A 1 231 ? 50.845 -1.910 -81.172 1.00 95.62 231 LEU A C 1
ATOM 1940 O O . LEU A 1 231 ? 51.422 -2.032 -82.251 1.00 95.62 231 LEU A O 1
ATOM 1944 N N . ASN A 1 232 ? 50.286 -0.751 -80.821 1.00 94.94 232 ASN A N 1
ATOM 1945 C CA . ASN A 1 232 ? 50.387 0.449 -81.652 1.00 94.94 232 ASN A CA 1
ATOM 1946 C C . ASN A 1 232 ? 51.819 0.994 -81.713 1.00 94.94 232 ASN A C 1
ATOM 1948 O O . ASN A 1 232 ? 52.232 1.475 -82.765 1.00 94.94 232 ASN A O 1
ATOM 1952 N N . GLN A 1 233 ? 52.578 0.894 -80.622 1.00 94.50 233 GLN A N 1
ATOM 1953 C CA . GLN A 1 233 ? 53.994 1.238 -80.584 1.00 94.50 233 GLN A CA 1
ATOM 1954 C C . GLN A 1 233 ? 54.797 0.328 -81.518 1.00 94.50 233 GLN A C 1
ATOM 1956 O O . GLN A 1 233 ? 55.561 0.837 -82.331 1.00 94.50 233 GLN A O 1
ATOM 1961 N N . GLU A 1 234 ? 54.570 -0.987 -81.479 1.00 94.25 234 GLU A N 1
ATOM 1962 C CA . GLU A 1 234 ? 55.194 -1.941 -82.407 1.00 94.25 234 GLU A CA 1
ATOM 1963 C C . GLU A 1 234 ? 54.815 -1.653 -83.868 1.00 94.25 234 GLU A C 1
ATOM 1965 O O . GLU A 1 234 ? 55.678 -1.656 -84.746 1.00 94.25 234 GLU A O 1
ATOM 1970 N N . LYS A 1 235 ? 53.545 -1.322 -84.146 1.00 94.44 235 LYS A N 1
ATOM 1971 C CA . LYS A 1 235 ? 53.103 -0.893 -85.487 1.00 94.44 235 LYS A CA 1
ATOM 1972 C C . LYS A 1 235 ? 53.791 0.392 -85.945 1.00 94.44 235 LYS A C 1
ATOM 1974 O O . LYS A 1 235 ? 54.148 0.507 -87.117 1.00 94.44 235 LYS A O 1
ATOM 1979 N N . LEU A 1 236 ? 53.944 1.372 -85.057 1.00 93.31 236 LEU A N 1
ATOM 1980 C CA . LEU A 1 236 ? 54.604 2.636 -85.374 1.00 93.31 236 LEU A CA 1
ATOM 1981 C C . LEU A 1 236 ? 56.098 2.426 -85.631 1.00 93.31 236 LEU A C 1
ATOM 1983 O O . LEU A 1 236 ? 56.616 2.965 -86.603 1.00 93.31 236 LEU A O 1
ATOM 1987 N N . GLU A 1 237 ? 56.757 1.606 -84.814 1.00 93.62 237 GLU A N 1
ATOM 1988 C CA . GLU A 1 237 ? 58.155 1.209 -84.987 1.00 93.62 237 GLU A CA 1
ATOM 1989 C C . GLU A 1 237 ? 58.357 0.495 -86.330 1.00 93.62 237 GLU A C 1
ATOM 1991 O O . GLU A 1 237 ? 59.250 0.850 -87.100 1.00 93.62 237 GLU A O 1
ATOM 1996 N N . TYR A 1 238 ? 57.467 -0.439 -86.679 1.00 94.94 238 TYR A N 1
ATOM 1997 C CA . TYR A 1 238 ? 57.467 -1.080 -87.992 1.00 94.94 238 TYR A CA 1
ATOM 1998 C C . TYR A 1 238 ? 57.317 -0.058 -89.130 1.00 94.94 238 TYR A C 1
ATOM 2000 O O . TYR A 1 238 ? 58.141 -0.022 -90.045 1.00 94.94 238 TYR A O 1
ATOM 2008 N N . ASN A 1 239 ? 56.307 0.819 -89.065 1.00 93.00 239 ASN A N 1
ATOM 2009 C CA . ASN A 1 239 ? 56.095 1.867 -90.069 1.00 93.00 239 ASN A CA 1
ATOM 2010 C C . ASN A 1 239 ? 57.312 2.791 -90.203 1.00 93.00 239 ASN A C 1
ATOM 2012 O O . ASN A 1 239 ? 57.700 3.146 -91.316 1.00 93.00 239 ASN A O 1
ATOM 2016 N N . PHE A 1 240 ? 57.932 3.159 -89.082 1.00 93.94 240 PHE A N 1
ATOM 2017 C CA . PHE A 1 240 ? 59.145 3.963 -89.059 1.00 93.94 240 PHE A CA 1
ATOM 2018 C C . PHE A 1 240 ? 60.304 3.248 -89.757 1.00 93.94 240 PHE A C 1
ATOM 2020 O O . PHE A 1 240 ? 60.976 3.853 -90.590 1.00 93.94 240 PHE A O 1
ATOM 2027 N N . GLN A 1 241 ? 60.509 1.955 -89.497 1.00 93.50 241 GLN A N 1
ATOM 2028 C CA . GLN A 1 241 ? 61.535 1.164 -90.179 1.00 93.50 241 GLN A CA 1
ATOM 2029 C C . GLN A 1 241 ? 61.289 1.075 -91.690 1.00 93.50 241 GLN A C 1
ATOM 2031 O O . GLN A 1 241 ? 62.235 1.233 -92.465 1.00 93.50 241 GLN A O 1
ATOM 2036 N N . VAL A 1 242 ? 60.036 0.885 -92.121 1.00 93.56 242 VAL A N 1
ATOM 2037 C CA . VAL A 1 242 ? 59.668 0.892 -93.547 1.00 93.56 242 VAL A CA 1
ATOM 2038 C C . VAL A 1 242 ? 59.950 2.253 -94.186 1.00 93.56 242 VAL A C 1
ATOM 2040 O O . VAL A 1 242 ? 60.568 2.315 -95.249 1.00 93.56 242 VAL A O 1
ATOM 2043 N N . LEU A 1 243 ? 59.551 3.353 -93.541 1.00 91.56 243 LEU A N 1
ATOM 2044 C CA . LEU A 1 243 ? 59.836 4.707 -94.026 1.00 91.56 243 LEU A CA 1
ATOM 2045 C C . LEU A 1 243 ? 61.339 4.979 -94.090 1.00 91.56 243 LEU A C 1
ATOM 2047 O O . LEU A 1 243 ? 61.814 5.495 -95.096 1.00 91.56 243 LEU A O 1
ATOM 2051 N N . ARG A 1 244 ? 62.099 4.565 -93.071 1.00 93.25 244 ARG A N 1
ATOM 2052 C CA . ARG A 1 244 ? 63.559 4.690 -93.053 1.00 93.25 244 ARG A CA 1
ATOM 2053 C C . ARG A 1 244 ? 64.192 3.932 -94.215 1.00 93.25 244 ARG A C 1
ATOM 2055 O O . ARG A 1 244 ? 65.046 4.484 -94.900 1.00 93.25 244 ARG A O 1
ATOM 2062 N N . LYS A 1 245 ? 63.745 2.700 -94.483 1.00 91.62 245 LYS A N 1
ATOM 2063 C CA . LYS A 1 245 ? 64.196 1.913 -95.642 1.00 91.62 245 LYS A CA 1
ATOM 2064 C C . LYS A 1 245 ? 63.875 2.609 -96.961 1.00 91.62 245 LYS A C 1
ATOM 2066 O O . LYS A 1 245 ? 64.746 2.718 -97.818 1.00 91.62 245 LYS A O 1
ATOM 2071 N N . ARG A 1 246 ? 62.668 3.158 -97.095 1.00 91.19 246 ARG A N 1
ATOM 2072 C CA . ARG A 1 246 ? 62.269 3.937 -98.272 1.00 91.19 246 ARG A CA 1
ATOM 2073 C C . ARG A 1 246 ? 63.100 5.211 -98.439 1.00 91.19 246 ARG A C 1
ATOM 2075 O O . ARG A 1 246 ? 63.423 5.579 -99.563 1.00 91.19 246 ARG A O 1
ATOM 2082 N N . ASP A 1 247 ? 63.457 5.889 -97.354 1.00 90.06 247 ASP A N 1
ATOM 2083 C CA . ASP A 1 247 ? 64.319 7.072 -97.398 1.00 90.06 247 ASP A CA 1
ATOM 2084 C C . ASP A 1 247 ? 65.773 6.724 -97.724 1.00 90.06 247 ASP A C 1
ATOM 2086 O O . ASP A 1 247 ? 66.402 7.440 -98.507 1.00 90.06 247 ASP A O 1
ATOM 2090 N N . GLU A 1 248 ? 66.297 5.611 -97.202 1.00 90.50 248 GLU A N 1
ATOM 2091 C CA . GLU A 1 248 ? 67.586 5.038 -97.609 1.00 90.50 248 GLU A CA 1
ATOM 2092 C C . GLU A 1 248 ? 67.587 4.784 -99.133 1.00 90.50 248 GLU A C 1
ATOM 2094 O O . GLU A 1 248 ? 68.466 5.280 -99.845 1.00 90.50 248 GLU A O 1
ATOM 2099 N N . GLU A 1 249 ? 66.558 4.109 -99.661 1.00 88.31 249 GLU A N 1
ATOM 2100 C CA . GLU A 1 249 ? 66.373 3.858 -101.099 1.00 88.31 249 GLU A CA 1
ATOM 2101 C C . GLU A 1 249 ? 66.251 5.153 -101.913 1.00 88.31 249 GLU A C 1
ATOM 2103 O O . GLU A 1 249 ? 66.993 5.354 -102.876 1.00 88.31 249 GLU A O 1
ATOM 2108 N N . ASN A 1 250 ? 65.382 6.081 -101.503 1.00 89.38 250 ASN A N 1
ATOM 2109 C CA . ASN A 1 250 ? 65.213 7.383 -102.148 1.00 89.38 250 ASN A CA 1
ATOM 2110 C C . ASN A 1 250 ? 66.521 8.181 -102.160 1.00 89.38 250 ASN A C 1
ATOM 2112 O O . ASN A 1 250 ? 66.813 8.875 -103.136 1.00 89.38 250 ASN A O 1
ATOM 2116 N N . THR A 1 251 ? 67.317 8.104 -101.093 1.00 90.56 251 THR A N 1
ATOM 2117 C CA . THR A 1 251 ? 68.627 8.760 -101.004 1.00 90.56 251 THR A CA 1
ATOM 2118 C C . THR A 1 251 ? 69.603 8.145 -102.002 1.00 90.56 251 THR A C 1
ATOM 2120 O O . THR A 1 251 ? 70.293 8.880 -102.717 1.00 90.56 251 THR A O 1
ATOM 2123 N N . ILE A 1 252 ? 69.613 6.814 -102.138 1.00 88.94 252 ILE A N 1
ATOM 2124 C CA . ILE A 1 252 ? 70.389 6.113 -103.167 1.00 88.94 252 ILE A CA 1
ATOM 2125 C C . ILE A 1 252 ? 69.939 6.563 -104.563 1.00 88.94 252 ILE A C 1
ATOM 2127 O O . ILE A 1 252 ? 70.787 6.996 -105.351 1.00 88.94 252 ILE A O 1
ATOM 2131 N N . THR A 1 253 ? 68.637 6.555 -104.864 1.00 86.38 253 THR A N 1
ATOM 2132 C CA . THR A 1 253 ? 68.089 6.999 -10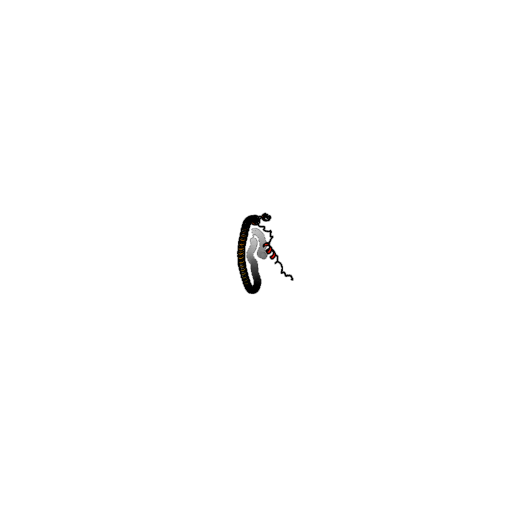6.158 1.00 86.38 253 THR A CA 1
ATOM 2133 C C . THR A 1 253 ? 68.424 8.463 -106.443 1.00 86.38 253 THR A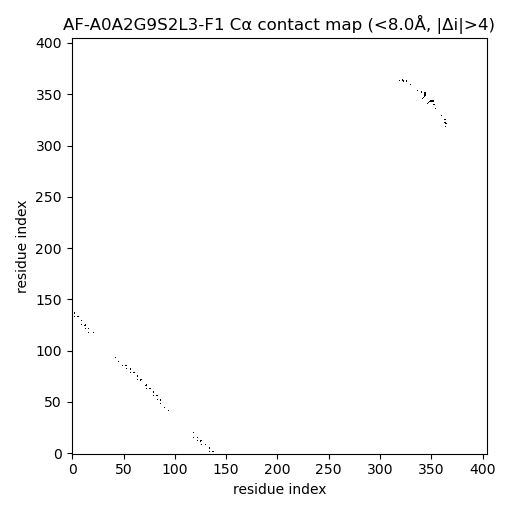 C 1
ATOM 2135 O O . THR A 1 253 ? 68.908 8.778 -107.533 1.00 86.38 253 THR A O 1
ATOM 2138 N N . LYS A 1 254 ? 68.267 9.366 -105.465 1.00 86.75 254 LYS A N 1
ATOM 2139 C CA . LYS A 1 254 ? 68.682 10.776 -105.577 1.00 86.75 254 LYS A CA 1
ATOM 2140 C C . LYS A 1 254 ? 70.175 10.890 -105.878 1.00 86.75 254 LYS A C 1
ATOM 2142 O O . LYS A 1 254 ? 70.556 11.664 -106.753 1.00 86.75 254 LYS A O 1
ATOM 2147 N N . SER A 1 255 ? 71.028 10.106 -105.217 1.00 86.62 255 SER A N 1
ATOM 2148 C CA . SER A 1 255 ? 72.475 10.10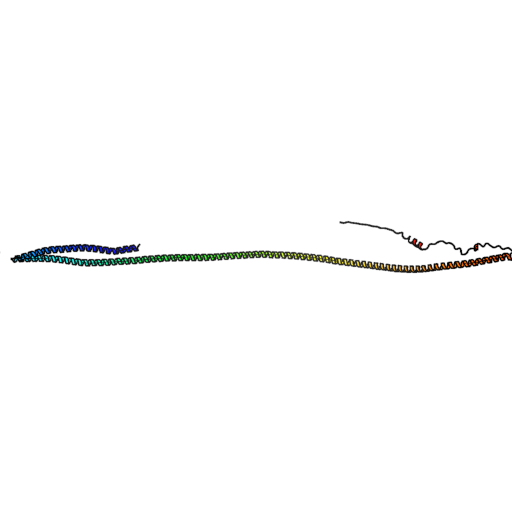7 -105.477 1.00 86.62 255 SER A CA 1
ATOM 2149 C C . SER A 1 255 ? 72.816 9.631 -106.898 1.00 86.62 255 SER A C 1
ATOM 2151 O O . SER A 1 255 ? 73.721 10.177 -107.537 1.00 86.62 255 SER A O 1
ATOM 2153 N N . GLN A 1 256 ? 72.086 8.637 -107.419 1.00 87.31 256 GLN A N 1
ATOM 2154 C CA . GLN A 1 256 ? 72.243 8.130 -108.783 1.00 87.31 256 GLN A CA 1
ATOM 2155 C C . GLN A 1 256 ? 71.779 9.165 -109.814 1.00 87.31 256 GLN A C 1
ATOM 2157 O O . GLN A 1 256 ? 72.506 9.443 -110.769 1.00 87.31 256 GLN A O 1
ATOM 2162 N N . GLN A 1 257 ? 70.609 9.780 -109.605 1.00 85.88 257 GLN A N 1
ATOM 2163 C CA . GLN A 1 257 ? 70.107 10.850 -110.468 1.00 85.88 257 GLN A CA 1
ATOM 2164 C C . GLN A 1 257 ? 71.032 12.070 -110.451 1.00 85.88 257 GLN A C 1
ATOM 2166 O O . GLN A 1 257 ? 71.360 12.579 -111.518 1.00 85.88 257 GLN A O 1
ATOM 2171 N N . LYS A 1 258 ? 71.544 12.485 -109.283 1.00 88.50 258 LYS A N 1
ATOM 2172 C CA . LYS A 1 258 ? 72.525 13.577 -109.169 1.00 88.50 258 LYS A CA 1
ATOM 2173 C C . LYS A 1 258 ? 73.789 13.274 -109.977 1.00 88.50 258 LYS A C 1
ATOM 2175 O O . LYS A 1 258 ? 74.208 14.110 -110.767 1.00 88.50 258 LYS A O 1
ATOM 2180 N N . ARG A 1 259 ? 74.335 12.053 -109.875 1.00 86.06 259 ARG A N 1
ATOM 2181 C CA . ARG A 1 259 ? 75.464 11.605 -110.715 1.00 86.06 259 ARG A CA 1
ATOM 2182 C C . ARG A 1 259 ? 75.138 11.650 -112.212 1.00 86.06 259 ARG A C 1
ATOM 2184 O O . ARG A 1 259 ? 75.994 12.034 -113.004 1.00 86.06 259 ARG A O 1
ATOM 2191 N N . LYS A 1 260 ? 73.924 11.264 -112.614 1.00 87.00 260 LYS A N 1
ATOM 2192 C CA . LYS A 1 260 ? 73.474 11.333 -114.015 1.00 87.00 260 LYS A CA 1
ATOM 2193 C C . LYS A 1 260 ? 73.358 12.780 -114.505 1.00 87.00 260 LYS A C 1
ATOM 2195 O O . LYS A 1 260 ? 73.808 13.064 -115.610 1.00 87.00 260 LYS A O 1
ATOM 2200 N N . ILE A 1 261 ? 72.827 13.683 -113.678 1.00 83.62 261 ILE A N 1
ATOM 2201 C CA . ILE A 1 261 ? 72.763 15.124 -113.959 1.00 83.62 261 ILE A CA 1
ATOM 2202 C C . ILE A 1 261 ? 74.170 15.694 -114.145 1.00 83.62 261 ILE A C 1
ATOM 2204 O O . ILE A 1 261 ? 74.401 16.352 -115.152 1.00 83.62 261 ILE A O 1
ATOM 2208 N N . THR A 1 262 ? 75.121 15.382 -113.258 1.00 84.62 262 THR A N 1
ATOM 2209 C CA . THR A 1 262 ? 76.512 15.846 -113.395 1.00 84.62 262 THR A CA 1
ATOM 2210 C C . THR A 1 262 ? 77.131 15.390 -114.719 1.00 84.62 262 THR A C 1
ATOM 2212 O O . THR A 1 262 ? 77.656 16.220 -115.450 1.00 84.62 262 THR A O 1
ATOM 2215 N N . ARG A 1 263 ? 76.965 14.114 -115.109 1.00 84.94 263 ARG A N 1
ATOM 2216 C CA . ARG A 1 263 ? 77.442 13.631 -116.423 1.00 84.94 263 ARG A CA 1
ATOM 2217 C C . ARG A 1 263 ? 76.804 14.379 -117.594 1.00 84.94 263 ARG A C 1
ATOM 2219 O O . ARG A 1 263 ? 77.485 14.696 -118.562 1.00 84.94 263 ARG A O 1
ATOM 2226 N N . LEU A 1 264 ? 75.496 14.640 -117.533 1.00 81.62 264 LEU A N 1
ATOM 2227 C CA . LEU A 1 264 ? 74.797 15.394 -118.578 1.00 81.62 264 LEU A CA 1
ATOM 2228 C C . LEU A 1 264 ? 75.256 16.858 -118.624 1.00 81.62 264 LEU A C 1
ATOM 2230 O O . LEU A 1 264 ? 75.397 17.406 -119.712 1.00 81.62 264 LEU A O 1
ATOM 2234 N N . GLN A 1 265 ? 75.537 17.474 -117.473 1.00 84.12 265 GLN A N 1
ATOM 2235 C CA . GLN A 1 265 ? 76.128 18.811 -117.387 1.00 84.12 265 GLN A CA 1
ATOM 2236 C C . GLN A 1 265 ? 77.540 18.856 -117.973 1.00 84.12 265 GLN A C 1
ATOM 2238 O O . GLN A 1 265 ? 77.840 19.794 -118.706 1.00 84.12 265 GLN A O 1
ATOM 2243 N N . ASP A 1 266 ? 78.371 17.838 -117.744 1.00 83.94 266 ASP A N 1
ATOM 2244 C CA . ASP A 1 266 ? 79.699 17.739 -118.363 1.00 83.94 266 ASP A CA 1
ATOM 2245 C C . ASP A 1 266 ? 79.600 17.619 -119.892 1.00 83.94 266 ASP A C 1
ATOM 2247 O O . ASP A 1 266 ? 80.321 18.298 -120.624 1.00 83.94 266 ASP A O 1
ATOM 2251 N N . VAL A 1 267 ? 78.662 16.809 -120.401 1.00 82.56 267 VAL A N 1
ATOM 2252 C CA . VAL A 1 267 ? 78.381 16.712 -121.846 1.00 82.56 267 VAL A CA 1
ATOM 2253 C C . VAL A 1 267 ? 77.909 18.056 -122.408 1.00 82.56 267 VAL A C 1
ATOM 2255 O O . VAL A 1 267 ? 78.399 18.490 -123.451 1.00 82.56 267 VAL A O 1
ATOM 2258 N N . LEU A 1 268 ? 76.998 18.740 -121.714 1.00 81.44 268 LEU A N 1
ATOM 2259 C CA . LEU A 1 268 ? 76.482 20.047 -122.121 1.00 81.44 268 LEU A CA 1
ATOM 2260 C C . LEU A 1 268 ? 77.597 21.103 -122.139 1.00 81.44 268 LEU A C 1
ATOM 2262 O O . LEU A 1 268 ? 77.723 21.839 -123.117 1.00 81.44 268 LEU A O 1
ATOM 2266 N N . ASN A 1 269 ? 78.451 21.145 -121.115 1.00 83.19 269 ASN A N 1
ATOM 2267 C CA . ASN A 1 269 ? 79.599 22.050 -121.061 1.00 83.19 269 ASN A CA 1
ATOM 2268 C C . ASN A 1 269 ? 80.605 21.763 -122.180 1.00 83.19 269 ASN A C 1
ATOM 2270 O O . ASN A 1 269 ? 81.066 22.694 -122.837 1.00 83.19 269 ASN A O 1
ATOM 2274 N N . ASN A 1 270 ? 80.886 20.492 -122.474 1.00 82.50 270 ASN A N 1
ATOM 2275 C CA . ASN A 1 270 ? 81.734 20.118 -123.606 1.00 82.50 270 ASN A CA 1
ATOM 2276 C C . ASN A 1 270 ? 81.147 20.577 -124.950 1.00 82.50 270 ASN A C 1
ATOM 2278 O O . ASN A 1 270 ? 81.886 21.051 -125.814 1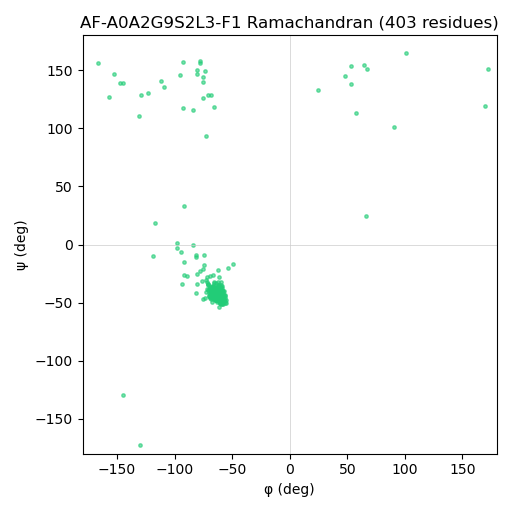.00 82.50 270 ASN A O 1
ATOM 2282 N N . LEU A 1 271 ? 79.828 20.474 -125.133 1.00 77.81 271 LEU A N 1
ATOM 2283 C CA . LEU A 1 271 ? 79.147 20.988 -126.324 1.00 77.81 271 LEU A CA 1
ATOM 2284 C C . LEU A 1 271 ? 79.179 22.521 -126.392 1.00 77.81 271 LEU A C 1
ATOM 2286 O O . LEU A 1 271 ? 79.446 23.057 -127.464 1.00 77.81 271 LEU A O 1
ATOM 2290 N N . ARG A 1 272 ? 78.998 23.227 -125.266 1.00 78.12 272 ARG A N 1
ATOM 2291 C CA . ARG A 1 272 ? 79.164 24.691 -125.194 1.00 78.12 272 ARG A CA 1
ATOM 2292 C C . ARG A 1 272 ? 80.574 25.126 -125.582 1.00 78.12 272 ARG A C 1
ATOM 2294 O O . ARG A 1 272 ? 80.714 26.012 -126.411 1.00 78.12 272 ARG A O 1
ATOM 2301 N N . ILE A 1 273 ? 81.610 24.458 -125.070 1.00 82.94 273 ILE A N 1
ATOM 2302 C CA . ILE A 1 273 ? 83.007 24.754 -125.427 1.00 82.94 273 ILE A CA 1
ATOM 2303 C C . ILE A 1 273 ? 83.253 24.535 -126.929 1.00 82.94 273 ILE A C 1
ATOM 2305 O O . ILE A 1 273 ? 83.956 25.324 -127.559 1.00 82.94 273 ILE A O 1
ATOM 2309 N N . LYS A 1 274 ? 82.685 23.476 -127.525 1.00 80.25 274 LYS A N 1
ATOM 2310 C CA . LYS A 1 274 ? 82.775 23.240 -128.978 1.00 80.25 274 LYS A CA 1
ATOM 2311 C C . LYS A 1 274 ? 82.061 24.330 -129.783 1.00 80.25 274 LYS A C 1
ATOM 2313 O O . LYS A 1 274 ? 82.620 24.795 -130.773 1.00 80.25 274 LYS A O 1
ATOM 2318 N N . LEU A 1 275 ? 80.876 24.751 -129.341 1.00 79.19 275 LEU A N 1
ATOM 2319 C CA . LEU A 1 275 ? 80.112 25.832 -129.963 1.00 79.19 275 LEU A CA 1
ATOM 2320 C C . LEU A 1 275 ? 80.873 27.165 -129.895 1.00 79.19 275 LEU A C 1
ATOM 2322 O O . LEU A 1 275 ? 81.030 27.825 -130.915 1.00 79.19 275 LEU A O 1
ATOM 2326 N N . ASP A 1 276 ? 81.419 27.528 -128.732 1.00 79.56 276 ASP A N 1
ATOM 2327 C CA . ASP A 1 276 ? 82.196 28.763 -128.561 1.00 79.56 276 ASP A CA 1
ATOM 2328 C C . ASP A 1 276 ? 83.463 28.774 -129.428 1.00 79.56 276 ASP A C 1
ATOM 2330 O O . ASP A 1 276 ? 83.831 29.815 -129.979 1.00 79.56 276 ASP A O 1
ATOM 2334 N N . LYS A 1 277 ? 84.120 27.617 -129.601 1.00 82.56 277 LYS A N 1
ATOM 2335 C CA . LYS A 1 277 ? 85.249 27.473 -130.534 1.00 82.56 277 LYS A CA 1
ATOM 2336 C C . LYS A 1 277 ? 84.830 27.712 -131.986 1.00 82.56 277 LYS A C 1
ATOM 2338 O O . LYS A 1 277 ? 85.522 28.452 -132.679 1.00 82.56 277 LYS A O 1
ATOM 2343 N N . GLN A 1 278 ? 83.704 27.145 -132.425 1.00 79.56 278 GLN A N 1
ATOM 2344 C CA . GLN A 1 278 ? 83.170 27.391 -133.772 1.00 79.56 278 GLN A CA 1
ATOM 2345 C C . GLN A 1 278 ? 82.773 28.857 -133.971 1.00 79.56 278 GLN A C 1
ATOM 2347 O O . GLN A 1 278 ? 83.103 29.444 -134.994 1.00 79.56 278 GLN A O 1
ATOM 2352 N N . ILE A 1 279 ? 82.126 29.483 -132.982 1.00 77.69 279 ILE A N 1
ATOM 2353 C CA . ILE A 1 279 ? 81.757 30.905 -133.044 1.00 77.69 279 ILE A CA 1
ATOM 2354 C C . ILE A 1 279 ? 83.003 31.793 -133.162 1.00 77.69 279 ILE A C 1
ATOM 2356 O O . ILE A 1 279 ? 82.987 32.757 -133.928 1.00 77.69 279 ILE A O 1
ATOM 2360 N N . LYS A 1 280 ? 84.085 31.489 -132.430 1.00 83.38 280 LYS A N 1
ATOM 2361 C CA . LYS A 1 280 ? 85.357 32.219 -132.560 1.00 83.38 280 LYS A CA 1
ATOM 2362 C C . LYS A 1 280 ? 85.987 32.049 -133.941 1.00 83.38 280 LYS A C 1
ATOM 2364 O O . LYS A 1 280 ? 86.314 33.064 -134.545 1.00 83.38 280 LYS A O 1
ATOM 2369 N N . GLN A 1 281 ? 86.083 30.818 -134.449 1.00 82.44 281 GLN A N 1
ATOM 2370 C CA . GLN A 1 281 ? 86.600 30.557 -135.800 1.00 82.44 281 GLN A CA 1
ATOM 2371 C C . GLN A 1 281 ? 85.820 31.335 -136.862 1.00 82.44 281 GLN A C 1
ATOM 2373 O O . GLN A 1 281 ? 86.416 32.085 -137.627 1.00 82.44 281 GLN A O 1
ATOM 2378 N N . TYR A 1 282 ? 84.486 31.254 -136.844 1.00 77.75 282 TYR A N 1
ATOM 2379 C CA . TYR A 1 282 ? 83.666 31.981 -137.811 1.00 77.75 282 TYR A CA 1
ATOM 2380 C C . TYR A 1 282 ? 83.781 33.500 -137.675 1.00 77.75 282 TYR A C 1
ATOM 2382 O O . TYR A 1 282 ? 83.708 34.201 -138.680 1.00 77.75 282 TYR A O 1
ATOM 2390 N N . LYS A 1 283 ? 83.965 34.039 -136.462 1.00 81.12 283 LYS A N 1
ATOM 2391 C CA . LYS A 1 283 ? 84.216 35.477 -136.278 1.00 81.12 283 LYS A CA 1
ATOM 2392 C C . LYS A 1 283 ? 85.560 35.907 -136.859 1.00 81.12 283 LYS A C 1
ATOM 2394 O O . LYS A 1 283 ? 85.609 36.947 -137.505 1.00 81.12 283 LYS A O 1
ATOM 2399 N N . GLU A 1 284 ? 86.619 35.137 -136.628 1.00 80.88 284 GLU A N 1
ATOM 2400 C CA . GLU A 1 284 ? 87.961 35.431 -137.145 1.00 80.88 284 GLU A CA 1
ATOM 2401 C C . GLU A 1 284 ? 87.997 35.350 -138.681 1.00 80.88 284 GLU A C 1
ATOM 2403 O O . GLU A 1 284 ? 88.504 36.270 -139.323 1.00 80.88 284 GLU A O 1
ATOM 2408 N N . GLU A 1 285 ? 87.362 34.332 -139.272 1.00 76.25 285 GLU A N 1
ATOM 2409 C CA . GLU A 1 285 ? 87.218 34.191 -140.730 1.00 76.25 285 GLU A CA 1
ATOM 2410 C C . GLU A 1 285 ? 86.394 35.330 -141.352 1.00 76.25 285 GLU A C 1
ATOM 2412 O O . GLU A 1 285 ? 86.802 35.914 -142.357 1.00 76.25 285 GLU A O 1
ATOM 2417 N N . ASN A 1 286 ? 85.260 35.713 -140.748 1.00 75.38 286 ASN A N 1
ATOM 2418 C CA . ASN A 1 286 ? 84.465 36.838 -141.257 1.00 75.38 286 ASN A CA 1
ATOM 2419 C C . ASN A 1 286 ? 85.223 38.166 -141.165 1.00 75.38 286 ASN A C 1
ATOM 2421 O O . ASN A 1 286 ? 85.102 39.008 -142.057 1.00 75.38 286 ASN A O 1
ATOM 2425 N N . GLN A 1 287 ? 85.991 38.373 -140.092 1.00 81.06 287 GLN A N 1
ATOM 2426 C CA . GLN A 1 287 ? 86.772 39.591 -139.915 1.00 81.06 287 GLN A CA 1
ATOM 2427 C C . GLN A 1 287 ? 87.865 39.694 -140.990 1.00 81.06 287 GLN A C 1
ATOM 2429 O O . GLN A 1 287 ? 87.969 40.740 -141.629 1.00 81.06 287 GLN A O 1
ATOM 2434 N N . SER A 1 288 ? 88.603 38.609 -141.267 1.00 80.12 288 SER A N 1
ATOM 2435 C CA . SER A 1 288 ? 89.645 38.621 -142.305 1.00 80.12 288 SER A CA 1
ATOM 2436 C C . SER A 1 288 ? 89.062 38.842 -143.704 1.00 80.12 288 SER A C 1
ATOM 2438 O O . SER A 1 288 ? 89.569 39.671 -144.457 1.00 80.12 288 SER A O 1
ATOM 2440 N N . LEU A 1 289 ? 87.951 38.169 -144.032 1.00 76.69 289 LEU A N 1
ATOM 2441 C CA . LEU A 1 289 ? 87.251 38.348 -145.307 1.00 76.69 289 LEU A CA 1
ATOM 2442 C C . LEU A 1 289 ? 86.725 39.778 -145.474 1.00 76.69 289 LEU A C 1
ATOM 2444 O O . LEU A 1 289 ? 86.807 40.336 -146.567 1.00 76.69 289 LEU A O 1
ATOM 2448 N N . THR A 1 290 ? 86.222 40.398 -144.403 1.00 76.12 290 THR A N 1
ATOM 2449 C CA . THR A 1 290 ? 85.721 41.782 -144.440 1.00 76.12 290 THR A CA 1
ATOM 2450 C C . THR A 1 290 ? 86.848 42.794 -144.662 1.00 76.12 290 THR A C 1
ATOM 2452 O O . THR A 1 290 ? 86.664 43.767 -145.401 1.00 76.12 290 THR A O 1
ATOM 2455 N N . ASP A 1 291 ? 88.013 42.578 -144.051 1.00 80.56 291 ASP A N 1
ATOM 2456 C CA . ASP A 1 291 ? 89.165 43.470 -144.194 1.00 80.56 291 ASP A CA 1
ATOM 2457 C C . ASP A 1 291 ? 89.784 43.378 -145.601 1.00 80.56 291 ASP A C 1
ATOM 2459 O O . ASP A 1 291 ? 90.086 44.412 -146.209 1.00 80.56 291 ASP A O 1
ATOM 2463 N N . ASP A 1 292 ? 89.861 42.177 -146.184 1.00 77.25 292 ASP A N 1
ATOM 2464 C CA . ASP A 1 292 ? 90.275 41.995 -147.581 1.00 77.25 292 ASP A CA 1
ATOM 2465 C C . ASP A 1 292 ? 89.270 42.614 -148.568 1.00 77.25 292 ASP A C 1
ATOM 2467 O O . ASP A 1 292 ? 89.672 43.277 -149.532 1.00 77.25 292 ASP A O 1
ATOM 2471 N N . PHE A 1 293 ? 87.962 42.498 -148.301 1.00 76.00 293 PHE A N 1
ATOM 2472 C CA . PHE A 1 293 ? 86.929 43.126 -149.131 1.00 76.00 293 PHE A CA 1
ATOM 2473 C C . PHE A 1 293 ? 87.044 44.656 -149.127 1.00 76.00 293 PHE A C 1
ATOM 2475 O O . PHE A 1 293 ? 87.000 45.286 -150.186 1.00 76.00 293 PHE A O 1
ATOM 2482 N N . LYS A 1 294 ? 87.247 45.273 -147.953 1.00 78.06 294 LYS A N 1
ATOM 2483 C CA . LYS A 1 294 ? 87.458 46.728 -147.844 1.00 78.06 294 LYS A CA 1
ATOM 2484 C C . LYS A 1 294 ? 88.705 47.171 -148.603 1.00 78.06 294 LYS A C 1
ATOM 2486 O O . LYS A 1 294 ? 88.639 48.136 -149.362 1.00 78.06 294 LYS A O 1
ATOM 2491 N N . ARG A 1 295 ? 89.816 46.439 -148.468 1.00 80.69 295 ARG A N 1
ATOM 2492 C CA . ARG A 1 295 ? 91.078 46.758 -149.152 1.00 80.69 295 ARG A CA 1
ATOM 2493 C C . ARG A 1 295 ? 90.931 46.757 -150.676 1.00 80.69 295 ARG A C 1
ATOM 2495 O O . ARG A 1 295 ? 91.417 47.676 -151.335 1.00 80.69 295 ARG A O 1
ATOM 2502 N N . ILE A 1 296 ? 90.235 45.767 -151.236 1.00 75.81 296 ILE A N 1
ATOM 2503 C CA . ILE A 1 296 ? 90.003 45.654 -152.685 1.00 75.81 296 ILE A CA 1
ATOM 2504 C C . ILE A 1 296 ? 89.069 46.766 -153.189 1.00 75.81 296 ILE A C 1
ATOM 2506 O O . ILE A 1 296 ? 89.317 47.355 -154.244 1.00 75.81 296 ILE A O 1
ATOM 2510 N N . VAL A 1 297 ? 88.023 47.108 -152.430 1.00 76.75 297 VAL A N 1
ATOM 2511 C CA . VAL A 1 297 ? 87.085 48.183 -152.798 1.00 76.75 297 VAL A CA 1
ATOM 2512 C C . VAL A 1 297 ? 87.768 49.557 -152.809 1.00 76.75 297 VAL A C 1
ATOM 2514 O O . VAL A 1 297 ? 87.513 50.357 -153.716 1.00 76.75 297 VAL A O 1
ATOM 2517 N N . GLU A 1 298 ? 88.661 49.834 -151.856 1.00 78.06 298 GLU A N 1
ATOM 2518 C CA . GLU A 1 298 ? 89.423 51.089 -151.811 1.00 78.06 298 GLU A CA 1
ATOM 2519 C C . GLU A 1 298 ? 90.364 51.221 -153.025 1.00 78.06 298 GLU A C 1
ATOM 2521 O O . GLU A 1 298 ? 90.360 52.249 -153.709 1.00 78.06 298 GLU A O 1
ATOM 2526 N N . GLN A 1 299 ? 91.086 50.145 -153.371 1.00 74.88 299 GLN A N 1
ATOM 2527 C CA . GLN A 1 299 ? 91.958 50.096 -154.554 1.00 74.88 299 GLN A CA 1
ATOM 2528 C C . GLN A 1 299 ? 91.172 50.281 -155.865 1.00 74.88 299 GLN A C 1
ATOM 2530 O O . GLN A 1 299 ? 91.616 50.995 -156.769 1.00 74.88 299 GLN A O 1
ATOM 2535 N N . TYR A 1 300 ? 89.966 49.709 -155.960 1.00 73.81 300 TYR A N 1
ATOM 2536 C CA . TYR A 1 300 ? 89.097 49.868 -157.128 1.00 73.81 300 TYR A CA 1
ATOM 2537 C C . TYR A 1 300 ? 88.593 51.315 -157.297 1.00 73.81 300 TYR A C 1
ATOM 2539 O O . TYR A 1 300 ? 88.596 51.855 -158.409 1.00 73.81 300 TYR A O 1
ATOM 2547 N N . LYS A 1 301 ? 88.224 51.997 -156.201 1.00 77.00 301 LYS A N 1
ATOM 2548 C CA . LYS A 1 301 ? 87.785 53.408 -156.231 1.00 77.00 301 LYS A CA 1
ATOM 2549 C C . LYS A 1 301 ? 88.894 54.381 -156.636 1.00 77.00 301 LYS A C 1
ATOM 2551 O O . LYS A 1 301 ? 88.602 55.421 -157.235 1.00 77.00 301 LYS A O 1
ATOM 2556 N N . GLU A 1 302 ? 90.150 54.100 -156.301 1.00 73.56 302 GLU A N 1
ATOM 2557 C CA . GLU A 1 302 ? 91.285 54.913 -156.755 1.00 73.56 302 GLU A CA 1
ATOM 2558 C C . GLU A 1 302 ? 91.584 54.713 -158.241 1.00 73.56 302 GLU A C 1
ATOM 2560 O O . GLU A 1 302 ? 91.800 55.693 -158.961 1.00 73.56 302 GLU A O 1
ATOM 2565 N N . LEU A 1 303 ? 91.520 53.472 -158.729 1.00 76.12 303 LEU A N 1
ATOM 2566 C CA . LEU A 1 303 ? 91.727 53.164 -160.143 1.00 76.12 303 LEU A CA 1
ATOM 2567 C C . LEU A 1 303 ? 90.671 53.846 -161.028 1.00 76.12 303 LEU A C 1
ATOM 2569 O O . LEU A 1 303 ? 91.002 54.474 -162.035 1.00 76.12 303 LEU A O 1
ATOM 2573 N N . GLN A 1 304 ? 89.404 53.814 -160.611 1.00 73.75 304 GLN A N 1
ATOM 2574 C CA . GLN A 1 304 ? 88.308 54.433 -161.358 1.00 73.75 304 GLN A CA 1
ATOM 2575 C C . GLN A 1 304 ? 88.425 55.969 -161.426 1.00 73.75 304 GLN A C 1
ATOM 2577 O O . GLN A 1 304 ? 88.072 56.573 -162.444 1.00 73.75 304 GLN A O 1
ATOM 2582 N N . ARG A 1 305 ? 88.965 56.613 -160.377 1.00 74.44 305 ARG A N 1
ATOM 2583 C CA . ARG A 1 305 ? 89.272 58.056 -160.381 1.00 74.44 305 ARG A CA 1
ATOM 2584 C C . ARG A 1 305 ? 90.395 58.400 -161.361 1.00 74.44 305 ARG A C 1
ATOM 2586 O O . ARG A 1 305 ? 90.258 59.374 -162.099 1.00 74.44 305 ARG A O 1
ATOM 2593 N N . LYS A 1 306 ? 91.459 57.590 -161.420 1.00 73.94 306 LYS A N 1
ATOM 2594 C CA . LYS A 1 306 ? 92.576 57.802 -162.359 1.00 73.94 306 LYS A CA 1
ATOM 2595 C C . LYS A 1 306 ? 92.132 57.666 -163.822 1.00 73.94 306 LYS A C 1
ATOM 2597 O O . LYS A 1 306 ? 92.461 58.533 -164.624 1.00 73.94 306 LYS A O 1
ATOM 2602 N N . ILE A 1 307 ? 91.311 56.663 -164.156 1.00 72.50 307 ILE A N 1
ATOM 2603 C CA . ILE A 1 307 ? 90.817 56.441 -165.532 1.00 72.50 307 ILE A CA 1
ATOM 2604 C C . ILE A 1 307 ? 89.993 57.631 -166.051 1.00 72.50 307 ILE A C 1
ATOM 2606 O O . ILE A 1 307 ? 90.195 58.076 -167.179 1.00 72.50 307 ILE A O 1
ATOM 2610 N N . ARG A 1 308 ? 89.092 58.193 -165.230 1.00 71.38 308 ARG A N 1
ATOM 2611 C CA . ARG A 1 308 ? 88.279 59.356 -165.640 1.00 71.38 308 ARG A CA 1
ATOM 2612 C C . ARG A 1 308 ? 89.117 60.616 -165.859 1.00 71.38 308 ARG A C 1
ATOM 2614 O O . ARG A 1 308 ? 88.801 61.403 -166.746 1.00 71.38 308 ARG A O 1
ATOM 2621 N N . HIS A 1 309 ? 90.171 60.804 -165.068 1.00 73.25 309 HIS A N 1
ATOM 2622 C CA . HIS A 1 309 ? 91.049 61.962 -165.203 1.00 73.25 309 HIS A CA 1
ATOM 2623 C C . HIS A 1 309 ? 91.897 61.891 -166.484 1.00 73.25 309 HIS A C 1
ATOM 2625 O O . HIS A 1 309 ? 91.939 62.870 -167.223 1.00 73.25 309 HIS A O 1
ATOM 2631 N N . PHE A 1 310 ? 92.478 60.726 -166.804 1.00 72.44 310 PHE A N 1
ATOM 2632 C CA . PHE A 1 310 ? 93.272 60.548 -168.029 1.00 72.44 310 PHE A CA 1
ATOM 2633 C C . PHE A 1 310 ? 92.434 60.683 -169.310 1.00 72.44 310 PHE A C 1
ATOM 2635 O O . PHE A 1 310 ? 92.813 61.439 -170.200 1.00 72.44 310 PHE A O 1
ATOM 2642 N N . ALA A 1 311 ? 91.244 60.071 -169.369 1.00 70.94 311 ALA A N 1
ATOM 2643 C CA . ALA A 1 311 ? 90.373 60.163 -170.548 1.00 70.94 311 ALA A CA 1
ATOM 2644 C C . ALA A 1 311 ? 89.956 61.610 -170.886 1.00 70.94 311 ALA A C 1
ATOM 2646 O O . ALA A 1 311 ? 89.841 61.973 -172.055 1.00 70.94 311 ALA A O 1
ATOM 2647 N N . SER A 1 312 ? 89.759 62.459 -169.870 1.00 70.88 312 SER A N 1
ATOM 2648 C CA . SER A 1 312 ? 89.423 63.873 -170.072 1.00 70.88 312 SER A CA 1
ATOM 2649 C C . SER A 1 312 ? 90.601 64.713 -170.573 1.00 70.88 312 SER A C 1
ATOM 2651 O O . SER A 1 312 ? 90.371 65.730 -171.228 1.00 70.88 312 SER A O 1
ATOM 2653 N N . VAL A 1 313 ? 91.835 64.354 -170.215 1.00 70.81 313 VAL A N 1
ATOM 2654 C CA . VAL A 1 313 ? 93.038 65.110 -170.592 1.00 70.81 313 VAL A CA 1
ATOM 2655 C C . VAL A 1 313 ? 93.469 64.744 -172.012 1.00 70.81 313 VAL A C 1
ATOM 2657 O O . VAL A 1 313 ? 93.752 65.643 -172.805 1.00 70.81 313 VAL A O 1
ATOM 2660 N N . ASP A 1 314 ? 93.425 63.459 -172.368 1.00 70.62 314 ASP A N 1
ATOM 2661 C CA . ASP A 1 314 ? 93.822 62.986 -173.699 1.00 70.62 314 ASP A CA 1
ATOM 2662 C C . ASP A 1 314 ? 92.867 63.463 -174.805 1.00 70.62 314 ASP A C 1
ATOM 2664 O O . ASP A 1 314 ? 93.321 63.857 -175.879 1.00 70.62 314 ASP A O 1
ATOM 2668 N N . ALA A 1 315 ? 91.558 63.538 -174.536 1.00 67.75 315 ALA A N 1
ATOM 2669 C CA . ALA A 1 315 ? 90.582 64.029 -175.514 1.00 67.75 315 ALA A CA 1
ATOM 2670 C C . ALA A 1 315 ? 90.787 65.512 -175.884 1.00 67.75 315 ALA A C 1
ATOM 2672 O O . ALA A 1 315 ? 90.639 65.878 -177.049 1.00 67.75 315 ALA A O 1
ATOM 2673 N N . LYS A 1 316 ? 91.170 66.363 -174.919 1.00 69.06 316 LYS A N 1
ATOM 2674 C CA . LYS A 1 316 ? 91.493 67.776 -175.191 1.00 69.06 316 LYS A CA 1
ATOM 2675 C C . LYS A 1 316 ? 92.780 67.907 -176.000 1.00 69.06 316 LYS A C 1
ATOM 2677 O O . LYS A 1 316 ? 92.806 68.612 -177.000 1.00 69.06 316 LYS A O 1
ATOM 2682 N N . LYS A 1 317 ? 93.817 67.159 -175.613 1.00 68.00 317 LYS A N 1
ATOM 2683 C CA . LYS A 1 317 ? 95.119 67.186 -176.289 1.00 68.00 317 LYS A CA 1
ATOM 2684 C C . LYS A 1 317 ? 95.027 66.741 -177.752 1.00 68.00 317 LYS A C 1
ATOM 2686 O O . LYS A 1 317 ? 95.703 67.310 -178.600 1.00 68.00 317 LYS A O 1
ATOM 2691 N N . PHE A 1 318 ? 94.189 65.746 -178.053 1.00 66.38 318 PHE A N 1
ATOM 2692 C CA . PHE A 1 318 ? 94.007 65.243 -179.417 1.00 66.38 318 PHE A CA 1
ATOM 2693 C C . PHE A 1 318 ? 93.280 66.245 -180.329 1.00 66.38 318 PHE A C 1
ATOM 2695 O O . PHE A 1 318 ? 93.639 66.382 -181.496 1.00 66.38 318 PHE A O 1
ATOM 2702 N N . HIS A 1 319 ? 92.285 66.963 -179.801 1.00 68.25 319 HIS A N 1
ATOM 2703 C CA . HIS A 1 319 ? 91.524 67.949 -180.572 1.00 68.25 319 HIS A CA 1
ATOM 2704 C C . HIS A 1 319 ? 92.384 69.156 -180.974 1.00 68.25 319 HIS A C 1
ATOM 2706 O O . HIS A 1 319 ? 92.380 69.547 -182.140 1.00 68.25 319 HIS A O 1
ATOM 2712 N N . ASP A 1 320 ? 93.184 69.677 -180.041 1.00 64.81 320 ASP A N 1
ATOM 2713 C CA . ASP A 1 320 ? 94.027 70.852 -180.286 1.00 64.81 320 ASP A CA 1
ATOM 2714 C C . ASP A 1 320 ? 95.142 70.561 -181.313 1.00 64.81 320 ASP A C 1
ATOM 2716 O O . ASP A 1 320 ? 95.445 71.398 -182.162 1.00 64.81 320 ASP A O 1
ATOM 2720 N N . ILE A 1 321 ? 95.716 69.349 -181.294 1.00 67.38 321 ILE A N 1
ATOM 2721 C CA . ILE A 1 321 ? 96.759 68.929 -182.252 1.00 67.38 321 ILE A CA 1
ATOM 2722 C C . ILE A 1 321 ? 96.184 68.726 -183.664 1.00 67.38 321 ILE A C 1
ATOM 2724 O O . ILE A 1 321 ? 96.864 69.010 -184.651 1.00 67.38 321 ILE A O 1
ATOM 2728 N N . TRP A 1 322 ? 94.941 68.248 -183.784 1.00 69.19 322 TRP A N 1
ATOM 2729 C CA . TRP A 1 322 ? 94.321 68.019 -185.091 1.00 69.19 322 TRP A CA 1
ATOM 2730 C C . TRP A 1 322 ? 94.095 69.325 -185.855 1.00 69.19 322 TRP A C 1
ATOM 2732 O O . TRP A 1 322 ? 94.434 69.411 -187.033 1.00 69.19 322 TRP A O 1
ATOM 2742 N N . ILE A 1 323 ? 93.562 70.345 -185.176 1.00 67.50 323 ILE A N 1
ATOM 2743 C CA . ILE A 1 323 ? 93.273 71.648 -185.788 1.00 67.50 323 ILE A CA 1
ATOM 2744 C C . ILE A 1 323 ? 94.568 72.298 -186.290 1.00 67.50 323 ILE A C 1
ATOM 2746 O O . ILE A 1 323 ? 94.612 72.774 -187.421 1.00 67.50 323 ILE A O 1
ATOM 2750 N N . MET A 1 324 ? 95.639 72.233 -185.493 1.00 69.06 324 MET A N 1
ATOM 2751 C CA . MET A 1 324 ? 96.937 72.803 -185.858 1.00 69.06 324 MET A CA 1
ATOM 2752 C C . MET A 1 324 ? 97.522 72.164 -187.131 1.00 69.06 324 MET A C 1
ATOM 2754 O O . MET A 1 324 ? 97.948 72.871 -188.042 1.00 69.06 324 MET A O 1
ATOM 2758 N N . ASN A 1 325 ? 97.508 70.830 -187.227 1.00 68.69 325 ASN A N 1
ATOM 2759 C CA . ASN A 1 325 ? 98.074 70.121 -188.381 1.00 68.69 325 ASN A CA 1
ATOM 2760 C C . ASN A 1 325 ? 97.238 70.300 -189.658 1.00 68.69 325 ASN A C 1
ATOM 2762 O O . ASN A 1 325 ? 97.788 70.332 -190.760 1.00 68.69 325 ASN A O 1
ATOM 2766 N N . GLU A 1 326 ? 95.913 70.402 -189.532 1.00 66.75 326 GLU A N 1
ATOM 2767 C CA . GLU A 1 326 ? 95.034 70.630 -190.680 1.00 66.75 326 GLU A CA 1
ATOM 2768 C C . GLU A 1 326 ? 95.310 72.000 -191.324 1.00 66.75 326 GLU A C 1
ATOM 2770 O O . GLU A 1 326 ? 95.348 72.122 -192.550 1.00 66.75 326 GLU A O 1
ATOM 2775 N N . GLU A 1 327 ? 95.595 73.014 -190.507 1.00 66.12 327 GLU A N 1
ATOM 2776 C CA . GLU A 1 327 ? 95.932 74.364 -190.962 1.00 66.12 327 GLU A CA 1
ATOM 2777 C C . GLU A 1 327 ? 97.294 74.417 -191.684 1.00 66.12 327 GLU A C 1
ATOM 2779 O O . GLU A 1 327 ? 97.416 75.044 -192.742 1.00 66.12 327 GLU A O 1
ATOM 2784 N N . GLU A 1 328 ? 98.302 73.686 -191.190 1.00 67.19 328 GLU A N 1
ATOM 2785 C CA . GLU A 1 328 ? 99.624 73.589 -191.831 1.00 67.19 328 GLU A CA 1
ATOM 2786 C C . GLU A 1 328 ? 99.581 72.885 -193.199 1.00 67.19 328 GLU A C 1
ATOM 2788 O O . GLU A 1 328 ? 100.229 73.330 -194.155 1.00 67.19 328 GLU A O 1
ATOM 2793 N N . ILE A 1 329 ? 98.795 71.811 -193.339 1.00 66.69 329 ILE A N 1
ATOM 2794 C CA . ILE A 1 329 ? 98.694 71.059 -194.601 1.00 66.69 329 ILE A CA 1
ATOM 2795 C C . ILE A 1 329 ? 97.999 71.892 -195.682 1.00 66.69 329 ILE A C 1
ATOM 2797 O O . ILE A 1 329 ? 98.465 71.915 -196.826 1.00 66.69 329 ILE A O 1
ATOM 2801 N N . LYS A 1 330 ? 96.935 72.630 -195.333 1.00 67.12 330 LYS A N 1
ATOM 2802 C CA . LYS A 1 330 ? 96.239 73.514 -196.283 1.00 67.12 330 LYS A CA 1
ATOM 2803 C C . LYS A 1 330 ? 97.199 74.553 -196.872 1.00 67.12 330 LYS A C 1
ATOM 2805 O O . LYS A 1 330 ? 97.193 74.771 -198.082 1.00 67.12 330 LYS A O 1
ATOM 2810 N N . GLN A 1 331 ? 98.097 75.118 -196.061 1.00 66.12 331 GLN A N 1
ATOM 2811 C CA . GLN A 1 331 ? 99.116 76.061 -196.542 1.00 66.12 331 GLN A CA 1
ATOM 2812 C C . GLN A 1 331 ? 100.154 75.428 -197.482 1.00 66.12 331 GLN A C 1
ATOM 2814 O O . GLN A 1 331 ? 100.602 76.076 -198.431 1.00 66.12 331 GLN A O 1
ATOM 2819 N N . LEU A 1 332 ? 100.556 74.179 -197.233 1.00 68.62 332 LEU A N 1
ATOM 2820 C CA . LEU A 1 332 ? 101.522 73.469 -198.076 1.00 68.62 332 LEU A CA 1
ATOM 2821 C C . LEU A 1 332 ? 100.949 73.120 -199.454 1.00 68.62 332 LEU A C 1
ATOM 2823 O O . LEU A 1 332 ? 101.662 73.246 -200.450 1.00 68.62 332 LEU A O 1
ATOM 2827 N N . VAL A 1 333 ? 99.668 72.750 -199.533 1.00 68.00 333 VAL A N 1
ATOM 2828 C CA . VAL A 1 333 ? 99.003 72.451 -200.813 1.00 68.00 333 VAL A CA 1
ATOM 2829 C C . VAL A 1 333 ? 98.935 73.691 -201.705 1.00 68.00 333 VAL A C 1
ATOM 2831 O O . VAL A 1 333 ? 99.237 73.596 -202.893 1.00 68.00 333 VAL A O 1
ATOM 2834 N N . TYR A 1 334 ? 98.642 74.870 -201.144 1.00 69.62 334 TYR A N 1
ATOM 2835 C CA . TYR A 1 334 ? 98.662 76.114 -201.922 1.00 69.62 334 TYR A CA 1
ATOM 2836 C C . TYR A 1 334 ? 100.052 76.434 -202.480 1.00 69.62 334 TYR A C 1
ATOM 2838 O O . TYR A 1 334 ? 100.160 76.823 -203.639 1.00 69.62 334 TYR A O 1
ATOM 2846 N N . ARG A 1 335 ? 101.126 76.205 -201.710 1.00 67.12 335 ARG A N 1
ATOM 2847 C CA . ARG A 1 335 ? 102.500 76.383 -202.216 1.00 67.12 335 ARG A CA 1
ATOM 2848 C C . ARG A 1 335 ? 102.870 75.371 -203.296 1.00 67.12 335 ARG A C 1
ATOM 2850 O O . ARG A 1 335 ? 103.585 75.728 -204.226 1.00 67.12 335 ARG A O 1
ATOM 2857 N N . ALA A 1 336 ? 102.413 74.127 -203.175 1.00 67.69 336 ALA A N 1
ATOM 2858 C CA . ALA A 1 336 ? 102.673 73.092 -204.170 1.00 67.69 336 ALA A CA 1
ATOM 2859 C C . ALA A 1 336 ? 101.970 73.396 -205.502 1.00 67.69 336 ALA A C 1
ATOM 2861 O O . ALA A 1 336 ? 102.584 73.243 -206.550 1.00 67.69 336 ALA A O 1
ATOM 2862 N N . LEU A 1 337 ? 100.731 73.898 -205.460 1.00 67.50 337 LEU A N 1
ATOM 2863 C CA . LEU A 1 337 ? 100.003 74.336 -206.656 1.00 67.50 337 LEU A CA 1
ATOM 2864 C C . LEU A 1 337 ? 100.666 75.544 -207.329 1.00 67.50 337 LEU A C 1
ATOM 2866 O O . LEU A 1 337 ? 100.732 75.601 -208.553 1.00 67.50 337 LEU A O 1
ATOM 2870 N N . ASP A 1 338 ? 101.199 76.481 -206.542 1.00 62.75 338 ASP A N 1
ATOM 2871 C CA . ASP A 1 338 ? 101.916 77.643 -207.079 1.00 62.75 338 ASP A CA 1
ATOM 2872 C C . ASP A 1 338 ? 103.262 77.233 -207.707 1.00 62.75 338 ASP A C 1
ATOM 2874 O O . ASP A 1 338 ? 103.649 77.742 -208.758 1.00 62.75 338 ASP A O 1
ATOM 2878 N N . ALA A 1 339 ? 103.953 76.251 -207.119 1.00 62.38 339 ALA A N 1
ATOM 2879 C CA . ALA A 1 339 ? 105.155 75.663 -207.706 1.00 62.38 339 ALA A CA 1
ATOM 2880 C C . ALA A 1 339 ? 104.853 74.891 -209.004 1.00 62.38 339 ALA A C 1
ATOM 2882 O O . ALA A 1 339 ? 105.601 75.019 -209.972 1.00 62.38 339 ALA A O 1
ATOM 2883 N N . ASP A 1 340 ? 103.754 74.134 -209.044 1.00 65.50 340 ASP A N 1
ATOM 2884 C CA . ASP A 1 340 ? 103.304 73.393 -210.229 1.00 65.50 340 ASP A CA 1
ATOM 2885 C C . ASP A 1 340 ? 102.960 74.348 -211.380 1.00 65.50 340 ASP A C 1
ATOM 2887 O O . ASP A 1 340 ? 103.446 74.189 -212.500 1.00 65.50 340 ASP A O 1
ATOM 2891 N N . ARG A 1 341 ? 102.255 75.443 -211.069 1.00 61.28 341 ARG A N 1
ATOM 2892 C CA . ARG A 1 341 ? 101.992 76.535 -212.010 1.00 61.28 341 ARG A CA 1
ATOM 2893 C C . ARG A 1 341 ? 103.279 77.113 -212.599 1.00 61.28 341 ARG A C 1
ATOM 2895 O O . ARG A 1 341 ? 103.376 77.260 -213.816 1.00 61.28 341 ARG A O 1
ATOM 2902 N N . ILE A 1 342 ? 104.272 77.415 -211.758 1.00 60.41 342 ILE A N 1
ATOM 2903 C CA . ILE A 1 342 ? 105.555 77.974 -212.215 1.00 60.41 342 ILE A CA 1
ATOM 2904 C C . ILE A 1 342 ? 106.293 76.983 -213.126 1.00 60.41 342 ILE A C 1
ATOM 2906 O O . ILE A 1 342 ? 106.844 77.391 -214.151 1.00 60.41 342 ILE A O 1
ATOM 2910 N N . ILE A 1 343 ? 106.290 75.688 -212.790 1.00 61.25 343 ILE A N 1
ATOM 2911 C CA . ILE A 1 343 ? 106.929 74.646 -213.607 1.00 61.25 343 ILE A CA 1
ATOM 2912 C C . ILE A 1 343 ? 106.237 74.528 -214.970 1.00 61.25 343 ILE A C 1
ATOM 2914 O O . ILE A 1 343 ? 106.918 74.532 -216.000 1.00 61.25 343 ILE A O 1
ATOM 2918 N N . GLN A 1 344 ? 104.904 74.459 -214.995 1.00 59.72 344 GLN A N 1
ATOM 2919 C CA . GLN A 1 344 ? 104.149 74.297 -216.238 1.00 59.72 344 GLN A CA 1
ATOM 2920 C C . GLN A 1 344 ? 104.264 75.513 -217.159 1.00 59.72 344 GLN A C 1
ATOM 2922 O O . GLN A 1 344 ? 104.455 75.344 -218.366 1.00 59.72 344 GLN A O 1
ATOM 2927 N N . GLU A 1 345 ? 104.221 76.724 -216.597 1.00 59.06 345 GLU A N 1
ATOM 2928 C CA . GLU A 1 345 ? 104.308 77.957 -217.380 1.00 59.06 345 GLU A CA 1
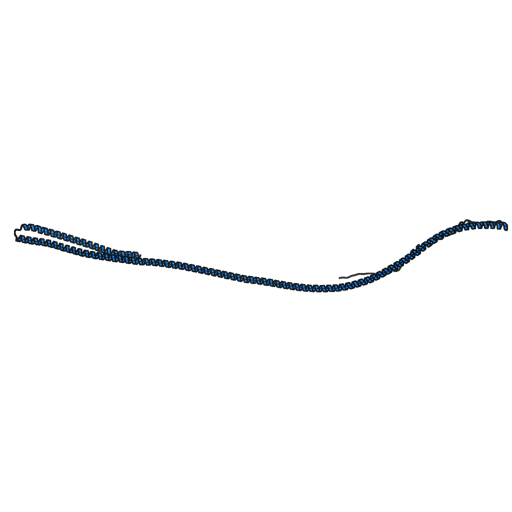ATOM 2929 C C . GLU A 1 345 ? 105.728 78.217 -217.907 1.00 59.06 345 GLU A C 1
ATOM 2931 O O . GLU A 1 345 ? 105.886 78.540 -219.085 1.00 59.06 345 GLU A O 1
ATOM 2936 N N . GLN A 1 346 ? 106.775 78.082 -217.080 1.00 59.09 346 GLN A N 1
ATOM 2937 C CA . GLN A 1 346 ? 108.111 78.571 -217.458 1.00 59.09 346 GLN A CA 1
ATOM 2938 C C . GLN A 1 346 ? 109.023 77.537 -218.121 1.00 59.09 346 GLN A C 1
ATOM 2940 O O . GLN A 1 346 ? 109.825 77.911 -218.975 1.00 59.09 346 GLN A O 1
ATOM 2945 N N . GLN A 1 347 ? 108.944 76.256 -217.748 1.00 57.19 347 GLN A N 1
ATOM 2946 C CA . GLN A 1 347 ? 109.835 75.228 -218.310 1.00 57.19 347 GLN A CA 1
ATOM 2947 C C . GLN A 1 347 ? 109.234 74.543 -219.546 1.00 57.19 347 GLN A C 1
ATOM 2949 O O . GLN A 1 347 ? 109.980 74.047 -220.388 1.00 57.19 347 GLN A O 1
ATOM 2954 N N . LEU A 1 348 ? 107.901 74.511 -219.670 1.00 54.53 348 LEU A N 1
ATOM 2955 C CA . LEU A 1 348 ? 107.201 73.696 -220.674 1.00 54.53 348 LEU A CA 1
ATOM 2956 C C . LEU A 1 348 ? 106.354 74.499 -221.677 1.00 54.53 348 LEU A C 1
ATOM 2958 O O . LEU A 1 348 ? 105.912 73.930 -222.673 1.00 54.53 348 LEU A O 1
ATOM 2962 N N . GLY A 1 349 ? 106.152 75.806 -221.466 1.00 52.38 349 GLY A N 1
ATOM 2963 C CA . GLY A 1 349 ? 105.455 76.682 -222.417 1.00 52.38 349 GLY A CA 1
ATOM 2964 C C . GLY A 1 349 ? 103.965 76.370 -222.612 1.00 52.38 349 GLY A C 1
ATOM 2965 O O . GLY A 1 349 ? 103.411 76.694 -223.663 1.00 52.38 349 GLY A O 1
ATOM 2966 N N . LEU A 1 350 ? 103.315 75.739 -221.626 1.00 59.06 350 LEU A N 1
ATOM 2967 C CA . LEU A 1 350 ? 101.894 75.381 -221.662 1.00 59.06 350 LEU A CA 1
ATOM 2968 C C . LEU A 1 350 ? 101.094 76.202 -220.632 1.00 59.06 350 LEU A C 1
ATOM 2970 O O . LEU A 1 350 ? 101.573 76.407 -219.517 1.00 59.06 350 LEU A O 1
ATOM 2974 N N . PRO A 1 351 ? 99.870 76.656 -220.964 1.00 55.06 351 PRO A N 1
ATOM 2975 C CA . PRO A 1 351 ? 99.008 77.358 -220.015 1.00 55.06 351 PRO A CA 1
ATOM 2976 C C . PRO A 1 351 ? 98.519 76.403 -218.911 1.00 55.06 351 PRO A C 1
ATOM 2978 O O . PRO A 1 351 ? 97.997 75.325 -219.200 1.00 55.06 351 PRO A O 1
ATOM 2981 N N . TRP A 1 352 ? 98.693 76.800 -217.648 1.00 64.38 352 TRP A N 1
ATOM 2982 C CA . TRP A 1 352 ? 98.333 76.005 -216.467 1.00 64.38 352 TRP A CA 1
ATOM 2983 C C . TRP A 1 352 ? 96.829 76.080 -216.131 1.00 64.38 352 TRP A C 1
ATOM 2985 O O . TRP A 1 352 ? 96.193 77.116 -216.328 1.00 64.38 352 TRP A O 1
ATOM 2995 N N . ILE A 1 353 ? 96.261 74.986 -215.600 1.00 60.97 353 ILE A N 1
ATOM 2996 C CA . ILE A 1 353 ? 94.850 74.867 -215.181 1.00 60.97 353 ILE A CA 1
ATOM 2997 C C . ILE A 1 353 ? 94.799 74.312 -213.751 1.00 60.97 353 ILE A C 1
ATOM 2999 O O . ILE A 1 353 ? 95.380 73.266 -213.473 1.00 60.97 353 ILE A O 1
ATOM 3003 N N . ALA A 1 354 ? 94.070 74.989 -212.860 1.00 59.03 354 ALA A N 1
ATOM 3004 C CA . ALA A 1 354 ? 93.968 74.619 -211.447 1.00 59.03 354 ALA A CA 1
ATOM 3005 C C . ALA A 1 354 ? 93.057 73.383 -211.199 1.00 59.03 354 ALA A C 1
ATOM 3007 O O . ALA A 1 354 ? 91.984 73.309 -211.805 1.00 59.03 354 ALA A O 1
ATOM 3008 N N . PRO A 1 355 ? 93.421 72.449 -210.287 1.00 63.47 355 PRO A N 1
ATOM 3009 C CA . PRO A 1 355 ? 92.582 71.307 -209.894 1.00 63.47 355 PRO A CA 1
ATOM 3010 C C . PRO A 1 355 ? 91.453 71.660 -208.909 1.00 63.47 355 PRO A C 1
ATOM 3012 O O . PRO A 1 355 ? 91.539 72.634 -208.163 1.00 63.47 355 PRO A O 1
ATOM 3015 N N . ASP A 1 356 ? 90.420 70.813 -208.875 1.00 58.41 356 ASP A N 1
ATOM 3016 C CA . ASP A 1 356 ? 89.260 70.924 -207.980 1.00 58.41 356 ASP A CA 1
ATOM 3017 C C . ASP A 1 356 ? 89.622 70.609 -206.511 1.00 58.41 356 ASP A C 1
ATOM 3019 O O . ASP A 1 356 ? 90.226 69.576 -206.210 1.00 58.41 356 ASP A O 1
ATOM 3023 N N . LEU A 1 357 ? 89.254 71.513 -205.595 1.00 63.81 357 LEU A N 1
ATOM 3024 C CA . LEU A 1 357 ? 89.695 71.550 -204.190 1.00 63.81 357 LEU A CA 1
ATOM 3025 C C . LEU A 1 357 ? 88.553 71.368 -203.168 1.00 63.81 357 LEU A C 1
ATOM 3027 O O . LEU A 1 357 ? 88.739 71.665 -201.990 1.00 63.81 357 LEU A O 1
ATOM 3031 N N . GLN A 1 358 ? 87.392 70.833 -203.564 1.00 60.59 358 GLN A N 1
ATOM 3032 C CA . GLN A 1 358 ? 86.218 70.650 -202.681 1.00 60.59 358 GLN A CA 1
ATOM 3033 C C . GLN A 1 358 ? 86.475 69.884 -201.362 1.00 60.59 358 GLN A C 1
ATOM 3035 O O . GLN A 1 358 ? 85.712 70.020 -200.410 1.00 60.59 358 GLN A O 1
ATOM 3040 N N . PHE A 1 359 ? 87.545 69.090 -201.250 1.00 64.06 359 PHE A N 1
ATOM 3041 C CA . PHE A 1 359 ? 87.872 68.367 -200.012 1.00 64.06 359 PHE A CA 1
ATOM 3042 C C . PHE A 1 359 ? 88.455 69.258 -198.892 1.00 64.06 359 PHE A C 1
ATOM 3044 O O . PHE A 1 359 ? 88.605 68.793 -197.762 1.00 64.06 359 PHE A O 1
ATOM 3051 N N . MET A 1 360 ? 88.777 70.524 -199.185 1.00 60.09 360 MET A N 1
ATOM 3052 C CA . MET A 1 360 ? 89.382 71.477 -198.243 1.00 60.09 360 MET A CA 1
ATOM 3053 C C . MET A 1 360 ? 88.377 72.152 -197.285 1.00 60.09 360 MET A C 1
ATOM 3055 O O . MET A 1 360 ? 88.813 72.781 -196.318 1.00 60.09 360 MET A O 1
ATOM 3059 N N . ASP A 1 361 ? 87.065 72.005 -197.505 1.00 58.97 361 ASP A N 1
ATOM 3060 C CA . ASP A 1 361 ? 86.004 72.717 -196.760 1.00 58.97 361 ASP A CA 1
ATOM 3061 C C . ASP A 1 361 ? 85.596 72.068 -195.420 1.00 58.97 361 ASP A C 1
ATOM 3063 O O . ASP A 1 361 ? 84.750 72.596 -194.697 1.00 58.97 361 ASP A O 1
ATOM 3067 N N . ASN A 1 362 ? 86.198 70.940 -195.040 1.00 63.44 362 ASN A N 1
ATOM 3068 C CA . ASN A 1 362 ? 85.984 70.359 -193.712 1.00 63.44 362 ASN A CA 1
ATOM 3069 C C . ASN A 1 362 ? 86.838 71.072 -192.646 1.00 63.44 362 ASN A C 1
ATOM 3071 O O . ASN A 1 362 ? 87.920 71.577 -192.949 1.00 63.44 362 ASN A O 1
ATOM 3075 N N . VAL A 1 363 ? 86.346 71.109 -191.399 1.00 54.88 363 VAL A N 1
ATOM 3076 C CA . VAL A 1 363 ? 87.105 71.535 -190.210 1.00 54.88 363 VAL A CA 1
ATOM 3077 C C . VAL A 1 363 ? 86.921 70.479 -189.117 1.00 54.88 363 VAL A C 1
ATOM 3079 O O . VAL A 1 363 ? 85.832 70.349 -188.554 1.00 54.88 363 VAL A O 1
ATOM 3082 N N . GLY A 1 364 ? 87.985 69.733 -188.808 1.00 61.16 364 GLY A N 1
ATOM 3083 C CA . GLY A 1 364 ? 88.045 68.807 -187.672 1.00 61.16 364 GLY A CA 1
ATOM 3084 C C . GLY A 1 364 ? 87.844 67.312 -187.993 1.00 61.16 364 GLY A C 1
ATOM 3085 O O . GLY A 1 364 ? 87.386 66.941 -189.076 1.00 61.16 364 GLY A O 1
ATOM 3086 N N . PRO A 1 365 ? 88.199 66.413 -187.048 1.00 54.97 365 PRO A N 1
ATOM 3087 C CA . PRO A 1 365 ? 88.218 64.975 -187.293 1.00 54.97 365 PRO A CA 1
ATOM 3088 C C . PRO A 1 365 ? 86.805 64.378 -187.327 1.00 54.97 365 PRO A C 1
ATOM 3090 O O . PRO A 1 365 ? 86.035 64.493 -186.373 1.00 54.97 365 PRO A O 1
ATOM 3093 N N . LEU A 1 366 ? 86.486 63.663 -188.408 1.00 54.78 366 LEU A N 1
ATOM 3094 C CA . LEU A 1 366 ? 85.266 62.864 -188.539 1.00 54.78 366 LEU A CA 1
ATOM 3095 C C . LEU A 1 366 ? 85.383 61.613 -187.658 1.00 54.78 366 LEU A C 1
ATOM 3097 O O . LEU A 1 366 ? 85.941 60.599 -188.080 1.00 54.78 366 LEU A O 1
ATOM 3101 N N . VAL A 1 367 ? 84.877 61.686 -186.422 1.00 52.72 367 VAL A N 1
ATOM 3102 C CA . VAL A 1 367 ? 84.877 60.546 -185.491 1.00 52.72 367 VAL A CA 1
ATOM 3103 C C . VAL A 1 367 ? 83.455 59.995 -185.280 1.00 52.72 367 VAL A C 1
ATOM 3105 O O . VAL A 1 367 ? 82.517 60.775 -185.108 1.00 52.72 367 VAL A O 1
ATOM 3108 N N . PRO A 1 368 ? 83.270 58.657 -185.306 1.00 41.50 368 PRO A N 1
ATOM 3109 C CA . PRO A 1 368 ? 81.999 57.993 -185.612 1.00 41.50 368 PRO A CA 1
ATOM 3110 C C . PRO A 1 368 ? 81.142 57.662 -184.379 1.00 41.50 368 PRO A C 1
ATOM 3112 O O . PRO A 1 368 ? 81.645 57.439 -183.279 1.00 41.50 368 PRO A O 1
ATOM 3115 N N . GLN A 1 369 ? 79.830 57.516 -184.591 1.00 43.19 369 GLN A N 1
ATOM 3116 C CA . GLN A 1 369 ? 78.899 56.930 -183.621 1.00 43.19 369 GLN A CA 1
ATOM 3117 C C . GLN A 1 369 ? 79.209 55.440 -183.395 1.00 43.19 369 GLN A C 1
ATOM 3119 O O . GLN A 1 369 ? 79.052 54.627 -184.305 1.00 43.19 369 GLN A O 1
ATOM 3124 N N . LEU A 1 370 ? 79.562 55.062 -182.162 1.00 38.06 370 LEU A N 1
ATOM 3125 C CA . LEU A 1 370 ? 79.616 53.664 -181.722 1.00 38.06 370 LEU A CA 1
ATOM 3126 C C . LEU A 1 370 ? 78.722 53.423 -180.498 1.00 38.06 370 LEU A C 1
ATOM 3128 O O . LEU A 1 370 ? 78.729 54.158 -179.512 1.00 38.06 370 LEU A O 1
ATOM 3132 N N . LYS A 1 371 ? 77.915 52.369 -180.640 1.00 35.28 371 LYS A N 1
ATOM 3133 C CA . LYS A 1 371 ? 76.866 51.862 -179.753 1.00 35.28 371 LYS A CA 1
ATOM 3134 C C . LYS A 1 371 ? 77.440 51.126 -178.527 1.00 35.28 371 LYS A C 1
ATOM 3136 O O . LYS A 1 371 ? 78.412 50.397 -178.652 1.00 35.28 371 LYS A O 1
ATOM 3141 N N . GLN A 1 372 ? 76.742 51.294 -177.397 1.00 45.06 372 GLN A N 1
ATOM 3142 C CA . GLN A 1 372 ? 76.528 50.408 -176.231 1.00 45.06 372 GLN A CA 1
ATOM 3143 C C . GLN A 1 372 ? 77.547 49.303 -175.879 1.00 45.06 372 GLN A C 1
ATOM 3145 O O . GLN A 1 372 ? 77.755 48.386 -176.664 1.00 45.06 372 GLN A O 1
ATOM 3150 N N . GLN A 1 373 ? 77.910 49.224 -174.586 1.00 33.59 373 GLN A N 1
ATOM 3151 C CA . GLN A 1 373 ? 77.886 47.950 -173.845 1.00 33.59 373 GLN A CA 1
ATOM 3152 C C . GLN A 1 373 ? 77.669 48.123 -172.325 1.00 33.59 373 GLN A C 1
ATOM 3154 O O . GLN A 1 373 ? 78.033 49.133 -171.724 1.00 33.59 373 GLN A O 1
ATOM 3159 N N . LYS A 1 374 ? 76.973 47.127 -171.759 1.00 37.00 374 LYS A N 1
ATOM 3160 C CA . LYS A 1 374 ? 76.306 47.064 -170.446 1.00 37.00 374 LYS A CA 1
ATOM 3161 C C . LYS A 1 374 ? 77.283 46.932 -169.271 1.00 37.00 374 LYS A C 1
ATOM 3163 O O . LYS A 1 374 ? 78.329 46.305 -169.387 1.00 37.00 374 LYS A O 1
ATOM 3168 N N . THR A 1 375 ? 76.909 47.482 -168.115 1.00 47.03 375 THR A N 1
ATOM 3169 C CA . THR A 1 375 ? 77.740 47.518 -166.899 1.00 47.03 375 THR A CA 1
ATOM 3170 C C . THR A 1 375 ? 77.420 46.353 -165.950 1.00 47.03 375 THR A C 1
ATOM 3172 O O . THR A 1 375 ? 76.265 45.956 -165.810 1.00 47.03 375 THR A O 1
ATOM 3175 N N . ALA A 1 376 ? 78.447 45.846 -165.258 1.00 47.75 376 ALA A N 1
ATOM 3176 C CA . ALA A 1 376 ? 78.480 44.626 -164.433 1.00 47.75 376 ALA A CA 1
ATOM 3177 C C . ALA A 1 376 ? 77.351 44.438 -163.393 1.00 47.75 376 ALA A C 1
ATOM 3179 O O . ALA A 1 376 ? 77.114 43.319 -162.945 1.00 47.75 376 ALA A O 1
ATOM 3180 N N . SER A 1 377 ? 76.617 45.499 -163.047 1.00 53.00 377 SER A N 1
ATOM 3181 C CA . SER A 1 377 ? 75.479 45.435 -162.124 1.00 53.00 377 SER A CA 1
ATOM 3182 C C . SER A 1 377 ? 74.323 44.554 -162.620 1.00 53.00 377 SER A C 1
ATOM 3184 O O . SER A 1 377 ? 73.534 44.110 -161.795 1.00 53.00 377 SER A O 1
ATOM 3186 N N . GLN A 1 378 ? 74.204 44.292 -163.927 1.00 57.00 378 GLN A N 1
ATOM 3187 C CA . GLN A 1 378 ? 73.120 43.460 -164.475 1.00 57.00 378 GLN A CA 1
ATOM 3188 C C . GLN A 1 378 ? 73.460 41.959 -164.522 1.00 57.00 378 GLN A C 1
ATOM 3190 O O . GLN A 1 378 ? 72.560 41.140 -164.395 1.00 57.00 378 GLN A O 1
ATOM 3195 N N . LEU A 1 379 ? 74.742 41.585 -164.617 1.00 56.09 379 LEU A N 1
ATOM 3196 C CA . LEU A 1 379 ? 75.175 40.176 -164.665 1.00 56.09 379 LEU A CA 1
ATOM 3197 C C . LEU A 1 379 ? 75.123 39.489 -163.289 1.00 56.09 379 LEU A C 1
ATOM 3199 O O . LEU A 1 379 ? 74.845 38.298 -163.201 1.00 56.09 379 LEU A O 1
ATOM 3203 N N . ALA A 1 380 ? 75.349 40.232 -162.201 1.00 56.66 380 ALA A N 1
ATOM 3204 C CA . ALA A 1 380 ? 75.303 39.675 -160.845 1.00 56.66 380 ALA A CA 1
ATOM 3205 C C . ALA A 1 380 ? 73.880 39.277 -160.405 1.00 56.66 380 ALA A C 1
ATOM 3207 O O . ALA A 1 380 ? 73.712 38.368 -159.594 1.00 56.66 380 ALA A O 1
ATOM 3208 N N . GLN A 1 381 ? 72.854 39.932 -160.957 1.00 63.97 381 GLN A N 1
ATOM 3209 C CA . GLN A 1 381 ? 71.458 39.657 -160.619 1.00 63.97 381 GLN A CA 1
ATOM 3210 C C . GLN A 1 381 ? 70.918 38.389 -161.310 1.00 63.97 381 GLN A C 1
ATOM 3212 O O . GLN A 1 381 ? 69.996 37.774 -160.787 1.00 63.97 381 GLN A O 1
ATOM 3217 N N . GLU A 1 382 ? 71.522 37.956 -162.424 1.00 57.75 382 GLU A N 1
ATOM 3218 C CA . GLU A 1 382 ? 71.152 36.724 -163.148 1.00 57.75 382 GLU A CA 1
ATOM 3219 C C . GLU A 1 382 ? 71.730 35.440 -162.532 1.00 57.75 382 GLU A C 1
ATOM 3221 O O . GLU A 1 382 ? 71.149 34.371 -162.688 1.00 57.75 382 GLU A O 1
ATOM 3226 N N . VAL A 1 383 ? 72.852 35.513 -161.808 1.00 58.31 383 VAL A N 1
ATOM 3227 C CA . VAL A 1 383 ? 73.463 34.315 -161.198 1.00 58.31 383 VAL A CA 1
ATOM 3228 C C . VAL A 1 383 ? 72.766 33.930 -159.890 1.00 58.31 383 VAL A C 1
ATOM 3230 O O . VAL A 1 383 ? 72.624 32.746 -159.593 1.00 58.31 383 VAL A O 1
ATOM 3233 N N . MET A 1 384 ? 72.278 34.906 -159.118 1.00 54.97 384 MET A N 1
ATOM 3234 C CA . MET A 1 384 ? 71.602 34.629 -157.843 1.00 54.97 384 MET A CA 1
ATOM 3235 C C . MET A 1 384 ? 70.178 34.084 -158.009 1.00 54.97 384 MET A C 1
ATOM 3237 O O . MET A 1 384 ? 69.682 33.425 -157.104 1.00 54.97 384 MET A O 1
ATOM 3241 N N . SER A 1 385 ? 69.530 34.294 -159.156 1.00 53.28 385 SER A N 1
ATOM 3242 C CA . SER A 1 385 ? 68.202 33.733 -159.435 1.00 53.28 385 SER A CA 1
ATOM 3243 C C . SER A 1 385 ? 68.229 32.269 -159.900 1.00 53.28 385 SER A C 1
ATOM 3245 O O . SER A 1 385 ? 67.173 31.648 -159.979 1.00 53.28 385 SER A O 1
ATOM 3247 N N . ALA A 1 386 ? 69.403 31.693 -160.187 1.00 45.69 386 ALA A N 1
ATOM 3248 C CA . ALA A 1 386 ? 69.533 30.349 -160.761 1.00 45.69 386 ALA A CA 1
ATOM 3249 C C . ALA A 1 386 ? 69.837 29.226 -159.743 1.00 45.69 386 ALA A C 1
ATOM 3251 O O . ALA A 1 386 ? 69.896 28.062 -160.133 1.00 45.69 386 ALA A O 1
ATOM 3252 N N . ALA A 1 387 ? 70.027 29.535 -158.454 1.00 39.38 387 ALA A N 1
ATOM 3253 C CA . ALA A 1 387 ? 70.427 28.550 -157.436 1.00 39.38 387 ALA A CA 1
ATOM 3254 C C . ALA A 1 387 ? 69.268 27.977 -156.582 1.00 39.38 387 ALA A C 1
ATOM 3256 O O . ALA A 1 387 ? 69.506 27.125 -155.731 1.00 39.38 387 ALA A O 1
ATOM 3257 N N . ASP A 1 388 ? 68.019 28.386 -156.830 1.00 34.16 388 ASP A N 1
ATOM 3258 C CA . ASP A 1 388 ? 66.837 28.056 -156.008 1.00 34.16 388 ASP A CA 1
ATOM 3259 C C . ASP A 1 388 ? 66.067 26.784 -156.440 1.00 34.16 388 ASP A C 1
ATOM 3261 O O . ASP A 1 388 ? 64.850 26.680 -156.284 1.00 34.16 388 ASP A O 1
ATOM 3265 N N . SER A 1 389 ? 66.738 25.754 -156.962 1.00 32.50 389 SER A N 1
ATOM 3266 C CA . SER A 1 389 ? 66.049 24.494 -157.291 1.00 32.50 389 SER A CA 1
ATOM 3267 C C . SER A 1 389 ? 66.934 23.267 -157.108 1.00 32.50 389 SER A C 1
ATOM 3269 O O . SER A 1 389 ? 68.069 23.281 -157.574 1.00 32.50 389 SER A O 1
ATOM 3271 N N . VAL A 1 390 ? 66.347 22.190 -156.550 1.00 35.19 390 VAL A N 1
ATOM 3272 C CA . VAL A 1 390 ? 66.905 20.837 -156.286 1.00 35.19 390 VAL A CA 1
ATOM 3273 C C . VAL A 1 390 ? 67.532 20.775 -154.874 1.00 35.19 390 VAL A C 1
ATOM 3275 O O . VAL A 1 390 ? 68.604 21.310 -154.651 1.00 35.19 390 VAL A O 1
ATOM 3278 N N . ILE A 1 391 ? 66.915 20.226 -153.813 1.00 34.94 391 ILE A N 1
ATOM 3279 C CA . ILE A 1 391 ? 66.379 18.866 -153.612 1.00 34.94 391 ILE A CA 1
ATOM 3280 C C . ILE A 1 391 ? 65.295 18.881 -152.509 1.00 34.94 391 ILE A C 1
ATOM 3282 O O . ILE A 1 391 ? 65.518 19.321 -151.384 1.00 34.94 391 ILE A O 1
ATOM 3286 N N . THR A 1 392 ? 64.131 18.342 -152.859 1.00 32.97 392 THR A N 1
ATOM 3287 C CA . THR A 1 392 ? 63.040 17.830 -152.006 1.00 32.97 392 THR A CA 1
ATOM 3288 C C . THR A 1 392 ? 63.382 16.441 -151.443 1.00 32.97 392 THR A C 1
ATOM 3290 O O . THR A 1 392 ? 64.102 15.729 -152.135 1.00 32.97 392 THR A O 1
ATOM 3293 N N . VAL A 1 393 ? 62.800 16.009 -150.305 1.00 35.62 393 VAL A N 1
ATOM 3294 C CA . VAL A 1 393 ? 62.083 14.705 -150.134 1.00 35.62 393 VAL A CA 1
ATOM 3295 C C . VAL A 1 393 ? 61.745 14.388 -148.652 1.00 35.62 393 VAL A C 1
ATOM 3297 O O . VAL A 1 393 ? 62.626 14.293 -147.806 1.00 35.62 393 VAL A O 1
ATOM 3300 N N . GLU A 1 394 ? 60.425 14.262 -148.424 1.00 33.53 394 GLU A N 1
ATOM 3301 C CA . GLU A 1 394 ? 59.622 13.316 -147.598 1.00 33.53 394 GLU A CA 1
ATOM 3302 C C . GLU A 1 394 ? 59.886 13.173 -146.069 1.00 33.53 394 GLU A C 1
ATOM 3304 O O . GLU A 1 394 ? 60.968 12.777 -145.664 1.00 33.53 394 GLU A O 1
ATOM 3309 N N . ASN A 1 395 ? 59.008 13.554 -145.111 1.00 32.44 395 ASN A N 1
ATOM 3310 C CA . ASN A 1 395 ? 57.639 13.092 -144.727 1.00 32.44 395 ASN A CA 1
ATOM 3311 C C . ASN A 1 395 ? 57.523 11.560 -144.468 1.00 32.44 395 ASN A C 1
ATOM 3313 O O . ASN A 1 395 ? 58.218 10.825 -145.156 1.00 32.44 395 ASN A O 1
ATOM 3317 N N . PRO A 1 396 ? 56.587 11.001 -143.643 1.00 43.09 396 PRO A N 1
ATOM 3318 C CA . PRO A 1 396 ? 55.589 11.585 -142.719 1.00 43.09 396 PRO A CA 1
ATOM 3319 C C . PRO A 1 396 ? 55.362 10.706 -141.417 1.00 43.09 396 PRO A C 1
ATOM 3321 O O . PRO A 1 396 ? 56.349 10.392 -140.764 1.00 43.09 396 PRO A O 1
ATOM 3324 N N . PRO A 1 397 ? 54.142 10.318 -140.951 1.00 50.41 397 PRO A N 1
ATOM 3325 C CA . PRO A 1 397 ? 53.390 10.943 -139.846 1.00 50.41 397 PRO A CA 1
ATOM 3326 C C . PRO A 1 397 ? 52.859 9.950 -138.766 1.00 50.41 397 PRO A C 1
ATOM 3328 O O . PRO A 1 397 ? 53.054 8.747 -138.873 1.00 50.41 397 PRO A O 1
ATOM 3331 N N . HIS A 1 398 ? 52.032 10.467 -137.833 1.00 33.31 398 HIS A N 1
ATOM 3332 C CA . HIS A 1 398 ? 50.881 9.775 -137.194 1.00 33.31 398 HIS A CA 1
ATOM 3333 C C . HIS A 1 398 ? 51.179 8.576 -136.258 1.00 33.31 398 HIS A C 1
ATOM 3335 O O . HIS A 1 398 ? 52.147 7.861 -136.408 1.00 33.31 398 HIS A O 1
ATOM 3341 N N . SER A 1 399 ? 50.406 8.221 -135.234 1.00 35.41 399 SER A N 1
ATOM 3342 C CA . SER A 1 399 ? 49.124 8.626 -134.648 1.00 35.41 399 SER A CA 1
ATOM 3343 C C . SER A 1 399 ? 49.067 7.945 -133.252 1.00 35.41 399 SER A C 1
ATOM 3345 O O . SER A 1 399 ? 49.899 7.091 -132.968 1.00 35.41 399 SER A O 1
ATOM 3347 N N . GLN A 1 400 ? 48.293 8.450 -132.282 1.00 35.06 400 GLN A N 1
ATOM 3348 C CA . GLN A 1 400 ? 47.055 7.806 -131.782 1.00 35.06 400 GLN A CA 1
ATOM 3349 C C . GLN A 1 400 ? 47.233 6.333 -131.341 1.00 35.06 400 GLN A C 1
ATOM 3351 O O . GLN A 1 400 ? 47.819 5.535 -132.043 1.00 35.06 400 GLN A O 1
ATOM 3356 N N . ARG A 1 401 ? 46.679 5.810 -130.251 1.00 36.25 401 ARG A N 1
ATOM 3357 C CA . ARG A 1 401 ? 45.508 6.142 -129.435 1.00 36.25 401 ARG A CA 1
ATOM 3358 C C . ARG A 1 401 ? 45.381 4.960 -128.450 1.00 36.25 401 ARG A C 1
ATOM 3360 O O . ARG A 1 401 ? 45.622 3.839 -128.875 1.00 36.25 401 ARG A O 1
ATOM 3367 N N . THR A 1 402 ? 44.839 5.216 -127.252 1.00 37.34 402 THR A N 1
ATOM 3368 C CA . THR A 1 402 ? 43.819 4.376 -126.559 1.00 37.34 402 THR A CA 1
ATOM 3369 C C . THR A 1 402 ? 44.208 2.949 -126.122 1.00 37.34 402 THR A C 1
ATOM 3371 O O . THR A 1 402 ? 45.080 2.337 -126.704 1.00 37.34 402 THR A O 1
ATOM 3374 N N . HIS A 1 403 ? 43.642 2.286 -125.117 1.00 38.50 403 HIS A N 1
ATOM 3375 C CA . HIS A 1 403 ? 42.444 2.382 -124.271 1.00 38.50 403 HIS A CA 1
ATOM 3376 C C . HIS A 1 403 ? 42.886 1.879 -122.867 1.00 38.50 403 HIS A C 1
ATOM 3378 O O . HIS A 1 403 ? 43.788 1.051 -122.793 1.00 38.50 403 HIS A O 1
ATOM 3384 N N . LYS A 1 404 ? 42.480 2.479 -121.737 1.00 46.12 404 LYS A N 1
ATOM 3385 C CA . LYS A 1 404 ? 41.286 2.154 -120.913 1.00 46.12 404 LYS A CA 1
ATOM 3386 C C . LYS A 1 404 ? 41.101 0.661 -120.579 1.00 46.12 404 LYS A C 1
ATOM 3388 O O . LYS A 1 404 ? 41.387 -0.168 -121.439 1.00 46.12 404 LYS A O 1
ATOM 3393 N N . PRO A 1 405 ? 40.585 0.307 -119.383 1.00 58.19 405 PRO A N 1
ATOM 3394 C CA . PRO A 1 405 ? 39.524 0.996 -118.615 1.00 58.19 405 PRO A CA 1
ATOM 3395 C C . PRO A 1 405 ? 39.948 2.156 -117.717 1.00 58.19 405 PRO A C 1
ATOM 3397 O O . PRO A 1 405 ? 41.043 2.070 -117.122 1.00 58.19 405 PRO A O 1
#

Organism: Aquarana catesbeiana (NCBI:txid8400)

InterPro domains:
  IPR039505 Dynein regulatory complex protein 1/2, N-terminal [PF14772] (20-120)
  IPR039750 Dynein regulatory complex protein [PTHR21625] (1-383)

Mean predicted aligned error: 20.07 Å

Secondary structure (DSSP, 8-state):
-HHHHHHHHHHHHHHHHHHHHHHHHHHHHHHHHHHHHHHHHHHHHHHHHHHHHHHHHHHHHHHHTT---HHHHHHHHHHHHHHHHHHHHHHHHHHHHHHHHHHHHHHHHHHHHHHHHHHHHHHHHHHHHHHHHHHHHHHHHHHHHHHHHHHHHHHHHHHHHHHHHHHHHHHHHHHHHHHHHHHHHHHHHHHHHHHHHHHHHHHHHHHHHHHHHHHHHHHHHHHHHHHHHHHHHHHHHHHHHHHHHHHHHHHHHHHHHHHHHHHHHHHHHHHHHHHHHHHHHHHHHHHHHHHHHHHHHHHHHHHHHHHHHHHHHHHHHHHHHHHHHHHHHHHHHHHHHHHHHHHHHHTT-----PPP-GGGG--S-----------TTTHHHHHHTTS------------------

Radius of gyration: 127.12 Å; Cα contacts (8 Å, |Δi|>4): 51; chains: 1; bounding box: 192×91×345 Å

pLDDT: mean 81.99, std 17.12, range [32.44, 98.56]

Solvent-accessible surface area (backbone atoms only — not comparable to full-atom values): 22784 Å² total; per-residue (Å²): 113,68,68,62,51,54,52,52,55,41,51,50,64,48,48,52,54,54,54,53,50,53,55,50,51,53,52,48,52,57,53,50,54,52,53,50,51,54,51,52,51,52,51,52,52,51,52,51,55,51,49,57,52,48,52,53,52,56,56,51,58,61,58,52,76,74,53,87,49,68,69,62,38,49,55,50,50,54,51,49,51,52,53,54,49,53,52,52,49,54,50,51,50,52,50,51,53,52,52,51,52,48,52,53,49,54,56,46,51,56,52,51,53,52,50,52,50,53,53,49,52,51,47,51,53,50,48,51,51,40,49,54,50,50,54,52,50,53,52,53,53,52,53,50,53,51,52,50,51,54,47,53,51,50,53,49,53,51,51,51,49,51,53,50,52,52,53,51,49,56,51,51,52,52,53,50,50,52,50,51,53,51,51,52,52,49,55,51,51,52,50,53,52,53,50,48,55,51,50,53,52,50,52,50,51,54,51,48,52,52,52,53,48,50,51,51,51,52,51,51,51,51,52,52,50,51,53,52,49,52,53,50,48,52,52,48,52,50,51,50,51,53,51,50,52,52,49,55,50,48,49,51,52,51,54,51,50,50,53,51,49,51,53,51,50,54,52,49,50,54,50,48,55,52,50,54,52,51,53,49,53,53,50,52,53,52,50,54,55,51,53,53,51,50,54,53,53,54,54,49,57,52,51,57,53,51,54,57,54,51,58,61,52,53,57,54,55,54,53,60,52,50,54,54,52,55,56,54,52,57,55,50,52,56,53,51,52,53,51,50,41,50,48,36,43,71,78,66,75,42,91,72,80,88,80,92,62,82,84,68,79,70,85,77,86,93,75,80,96,79,82,87,83,88,64,72,79,63,61,62,61,60,60,69,71,69,71,86,72,89,85,87,84,83,90,89,82,89,75,90,76,91,78,81,134